Protein AF-0000000070043608 (afdb_homodimer)

Organism: NCBI:txid859350

Sequence (618 aa):
MTLISVKGLSTKYDSTNGPVYAVDDVDFELKDGESIGIAGESACGKSTLGLSIIRMLSGGKANGEILFDGESLLDLPESEFNKRFRWKKISMIFQGAMNSLDPVFTIYDQFIEIIKQHNYVGDSKKIILDAIYAVSLDESILKKYPHELSGGMKQRVVIAMALLLKPKFVIADEPTTALDVLIQAQIVNLLKHLKKDGMSFMLITHDLAVLSEIAEKIGIMYGGQIVEFGSSQEIYKNPKHPYTKGLLESIPTLSGNTPKYIKGIPPSLLDAPTQCRFLDRCPVAVEKCKQLPPKFKTETGYVRCWLYEMTLISVKGLSTKYDSTNGPVYAVDDVDFELKDGESIGIAGESACGKSTLGLSIIRMLSGGKANGEILFDGESLLDLPESEFNKRFRWKKISMIFQGAMNSLDPVFTIYDQFIEIIKQHNYVGDSKKIILDAIYAVSLDESILKKYPHELSGGMKQRVVIAMALLLKPKFVIADEPTTALDVLIQAQIVNLLKHLKKDGMSFMLITHDLAVLSEIAEKIGIMYGGQIVEFGSSQEIYKNPKHPYTKGLLESIPTLSGNTPKYIKGIPPSLLDAPTQCRFLDRCPVAVEKCKQLPPKFKTETGYVRCWLYE

Secondary structure (DSSP, 8-state):
-EEEEEEEEEEEE--TT--EEEEEEEEEEEETT-EEEEE-STTSSHHHHHHHHHT--SSEEEEEEEEETTEESTTS-HHHHHHHTBTTTEEEEPTTGGGGS-TTS-HHHHH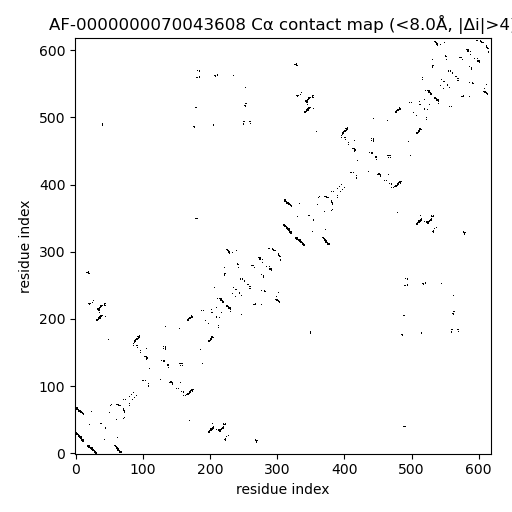HHHHHHTT--S-HHHHHHHHHHHTT--GGGGGS-GGGS-HHHHHHHHHHHHHTT--SEEEEESTTTT--HHHHHHHHHHHHHHHHTT-EEEEE-S-HHHHHHH-SEEEEEETTEEEEEEEHHHHHHS--SHHHHHHHHTS--TT-PPPP---S-PPP-BS--SS-TTGGG-TT--GGGGS----EE-SSSEE--GGG-/-EEEEEEEEEEEE--TT--EEEEEEEEEEEETT-EEEEE-STTSSHHHHHHHHHT--SSEEEEEEEEETTEESTTS-HHHHHHHTBTTTEEEEPTTGGGGS-TTS-HHHHHHHHHHHTT--S-HHHHHHHHHHHTT--GGGGGS-GGGS-HHHHHHHHHHHHHTT--SEEEEESTTTT--HHHHHHHHHHHHHHHHTT-EEEEE-S-HHHHHHH-SEEEEEETTEEEEEEEHHHHHHS--SHHHHHHHHTS--TT-PPPP---S-PPP-BS--SS-TTGGG-TT--GGGGS----EE-SSSEE--GGG-

InterPro domains:
  IPR003439 ABC transporter-like, ATP-binding domain [PF00005] (24-177)
  IPR003439 ABC transporter-like, ATP-binding domain [PS50893] (4-248)
  IPR003593 AAA+ ATPase domain [SM00382] (32-227)
  IPR013563 Oligopeptide/dipeptide ABC transporter, C-terminal [PF08352] (227-289)
  IPR013563 Oligopeptide/dipeptide ABC transporter, C-terminal [TIGR01727] (225-306)
  IPR017871 ABC transporter-like, conserved site [PS00211] (149-163)
  IPR027417 P-loop containing nucleoside triphosphate hydrolase [G3DSA:3.40.50.300] (1-309)
  IPR027417 P-loop containing nucleoside triphosphate hydrolase [SSF52540] (31-298)

Radius of gyration: 25.67 Å; Cα contacts (8 Å, |Δi|>4): 1271; chains: 2; bounding box: 63×70×57 Å

Solvent-accessible surface area (backbone atoms only — not comparable to full-atom values): 32357 Å² total; per-residue (Å²): 105,66,33,38,39,35,42,51,27,27,29,37,32,78,48,98,90,40,45,28,33,43,26,43,58,31,68,54,74,36,41,67,49,37,27,34,19,38,31,41,60,81,90,19,23,65,67,56,49,54,27,51,74,71,66,64,56,85,79,47,48,73,45,67,40,38,27,49,70,80,38,59,58,81,77,44,55,67,70,56,40,53,73,61,31,55,39,42,34,38,22,59,40,54,66,66,42,59,74,65,58,57,70,91,40,33,46,44,56,55,52,51,50,52,42,60,76,65,63,64,87,71,62,64,70,56,42,50,51,52,21,37,46,75,54,75,44,63,78,72,54,37,76,33,37,55,85,77,46,52,73,62,52,36,44,35,49,48,51,19,62,34,38,43,60,57,30,53,32,37,35,31,31,38,84,49,65,94,49,41,48,49,51,30,16,46,51,52,50,48,53,45,52,46,31,76,73,47,34,16,37,37,39,32,37,54,52,62,31,61,33,45,60,60,22,55,26,33,32,37,32,50,64,13,22,56,38,29,35,25,31,35,65,47,52,74,75,58,49,78,40,68,66,54,43,43,55,62,46,9,53,59,35,80,85,37,56,79,36,39,58,73,63,79,73,81,58,80,40,62,47,81,77,61,31,35,69,55,45,91,52,42,91,78,62,56,79,70,38,67,34,54,47,61,78,32,78,51,97,65,38,29,30,47,40,70,91,64,111,107,65,33,39,38,34,41,51,27,26,29,38,32,79,48,99,89,39,44,29,33,42,25,43,59,31,67,51,72,36,41,67,48,37,25,34,20,39,32,42,59,82,89,20,24,65,66,56,48,54,28,51,75,72,66,63,57,84,78,47,48,72,45,68,41,38,28,48,70,81,39,59,58,80,80,44,54,69,69,54,39,53,73,60,30,54,39,42,35,38,21,60,40,55,65,65,41,58,75,66,59,57,69,89,40,32,48,42,56,54,52,50,49,54,41,59,74,66,64,63,86,71,62,64,69,57,41,50,49,52,20,37,46,74,54,74,44,63,78,71,54,36,75,33,36,55,86,78,46,52,72,61,53,36,44,36,49,46,50,19,61,33,38,42,61,58,30,53,34,38,36,31,32,37,84,49,65,92,49,41,48,50,49,31,16,46,50,53,47,48,53,45,50,46,31,75,73,48,32,16,38,38,39,32,37,53,54,62,33,61,33,46,59,61,21,54,27,33,32,37,31,51,62,13,21,57,36,30,35,24,33,35,65,46,52,74,75,58,48,78,39,68,65,55,44,42,54,62,46,9,52,60,35,78,83,36,55,78,36,39,57,71,64,78,75,82,58,79,39,62,47,82,78,60,29,35,68,56,47,90,52,41,93,78,62,54,81,70,38,66,34,55,48,62,76,31,77,51,98,66,37,32,30,47,40,69,90,63,112

Nearest PDB structures (foldseek):
  4u00-assembly1_A  TM=9.086E-01  e=5.756E-22  Thermus thermophilus HB8
  2olj-assembly1_A  TM=8.921E-01  e=1.630E-21  Geobacillus stearothermophilus
  8bms-assembly1_B  TM=8.538E-01  e=6.042E-20  Lactobacillus delbrueckii subsp. bulgaricus ATCC 11842 = JCM 1002
  7nnu-assembly1_B  TM=8.937E-01  e=8.409E-19  Lactobacillus delbrueckii subsp. bulgaricus ATCC 11842 = JCM 1002
  7nnt-assembly1_B  TM=8.779E-01  e=2.295E-17  Lactobacillus delbrueckii subsp. bulgaricus ATCC 11842 = JCM 1002

Structure (mmCIF, N/CA/C/O backbone):
data_AF-0000000070043608-model_v1
#
loop_
_entity.id
_entity.type
_entity.pdbx_description
1 polymer 'Putative oligopeptide ABC transporter, ATP-binding protein OppD'
#
loop_
_atom_site.group_PDB
_atom_site.id
_atom_site.type_symbol
_atom_site.label_atom_id
_atom_site.label_alt_id
_atom_site.label_comp_id
_atom_site.label_asym_id
_atom_site.label_entity_id
_atom_site.label_seq_id
_atom_site.pdbx_PDB_ins_code
_atom_site.Cartn_x
_atom_site.Cartn_y
_atom_site.Cartn_z
_atom_site.occupancy
_atom_site.B_iso_or_equiv
_atom_site.auth_seq_id
_atom_site.auth_comp_id
_atom_site.auth_asym_id
_atom_site.auth_atom_id
_atom_site.pdbx_PDB_model_num
ATOM 1 N N . MET A 1 1 ? 6.426 -22.594 -25.891 1 88.31 1 MET A N 1
ATOM 2 C CA . MET A 1 1 ? 6.133 -23.797 -25.141 1 88.31 1 MET A CA 1
ATOM 3 C C . MET A 1 1 ? 5.543 -23.469 -23.781 1 88.31 1 MET A C 1
ATOM 5 O O . MET A 1 1 ? 5.855 -22.422 -23.203 1 88.31 1 MET A O 1
ATOM 9 N N . THR A 1 2 ? 4.656 -24.281 -23.344 1 93.62 2 THR A N 1
ATOM 10 C CA . THR A 1 2 ? 4 -24.062 -22.062 1 93.62 2 THR A CA 1
ATOM 11 C C . THR A 1 2 ? 4.977 -24.281 -20.906 1 93.62 2 THR A C 1
ATOM 13 O O . THR A 1 2 ? 5.645 -25.312 -20.828 1 93.62 2 THR A O 1
ATOM 16 N N . LEU A 1 3 ? 5.152 -23.312 -20.141 1 96.56 3 LEU A N 1
ATOM 17 C CA . LEU A 1 3 ? 6.039 -23.406 -18.984 1 96.56 3 LEU A CA 1
ATOM 18 C C . LEU A 1 3 ? 5.324 -24.047 -17.797 1 96.56 3 LEU A C 1
ATOM 20 O O . LEU A 1 3 ? 5.785 -25.062 -17.266 1 96.56 3 LEU A O 1
ATOM 24 N N . ILE A 1 4 ? 4.188 -23.516 -17.453 1 97.12 4 ILE A N 1
ATOM 25 C CA . ILE A 1 4 ? 3.424 -24.047 -16.328 1 97.12 4 ILE A CA 1
ATOM 26 C C . ILE A 1 4 ? 1.954 -24.188 -16.719 1 97.12 4 ILE A C 1
ATOM 28 O O . ILE A 1 4 ? 1.409 -23.328 -17.422 1 97.12 4 ILE A O 1
ATOM 32 N N . SER A 1 5 ? 1.367 -25.266 -16.344 1 97.62 5 SER A N 1
ATOM 33 C CA . SER A 1 5 ? -0.054 -25.547 -16.531 1 97.62 5 SER A CA 1
ATOM 34 C C . SER A 1 5 ? -0.709 -25.984 -15.227 1 97.62 5 SER A C 1
ATOM 36 O O . SER A 1 5 ? -0.286 -26.969 -14.609 1 97.62 5 SER A O 1
ATOM 38 N N . VAL A 1 6 ? -1.642 -25.234 -14.797 1 98.06 6 VAL A N 1
ATOM 39 C CA . VAL A 1 6 ? -2.406 -25.516 -13.586 1 98.06 6 VAL A CA 1
ATOM 40 C C . VAL A 1 6 ? -3.832 -25.922 -13.969 1 98.06 6 VAL A C 1
ATOM 42 O O . VAL A 1 6 ? -4.523 -25.188 -14.672 1 98.06 6 VAL A O 1
ATOM 45 N N . LYS A 1 7 ? -4.246 -27.062 -13.5 1 97.62 7 LYS A N 1
ATOM 46 C CA . LYS A 1 7 ? -5.559 -27.594 -13.859 1 97.62 7 LYS A CA 1
ATOM 47 C C . LYS A 1 7 ? -6.305 -28.094 -12.625 1 97.62 7 LYS A C 1
ATOM 49 O O . LYS A 1 7 ? -5.855 -29.031 -11.969 1 97.62 7 LYS A O 1
ATOM 54 N N . GLY A 1 8 ? -7.414 -27.453 -12.438 1 97.62 8 GLY A N 1
ATOM 55 C CA . GLY A 1 8 ? -8.281 -27.906 -11.359 1 97.62 8 GLY A CA 1
ATOM 56 C C . GLY A 1 8 ? -7.609 -27.859 -10 1 97.62 8 GLY A C 1
ATOM 57 O O . GLY A 1 8 ? -7.824 -28.734 -9.164 1 97.62 8 GLY A O 1
ATOM 58 N N . LEU A 1 9 ? -6.762 -26.922 -9.812 1 97.88 9 LEU A N 1
ATOM 59 C CA . LEU A 1 9 ? -6.027 -26.844 -8.555 1 97.88 9 LEU A CA 1
ATOM 60 C C . LEU A 1 9 ? -6.945 -26.406 -7.418 1 97.88 9 LEU A C 1
ATOM 62 O O . LEU A 1 9 ? -7.68 -25.422 -7.551 1 97.88 9 LEU A O 1
ATOM 66 N N . SER A 1 10 ? -6.961 -27.141 -6.344 1 97.62 10 SER A N 1
ATOM 67 C CA . SER A 1 10 ? -7.703 -26.828 -5.125 1 97.62 10 SER A CA 1
ATOM 68 C C . SER A 1 10 ? -6.836 -27.031 -3.885 1 97.62 10 SER A C 1
ATOM 70 O O . SER A 1 10 ? -6.047 -27.969 -3.816 1 97.62 10 SER A O 1
ATOM 72 N N . THR A 1 11 ? -6.852 -26.125 -3.059 1 97.31 11 THR A N 1
ATOM 73 C CA . THR A 1 11 ? -6.137 -26.203 -1.791 1 97.31 11 THR A CA 1
ATOM 74 C C . THR A 1 11 ? -7.102 -26.078 -0.615 1 97.31 11 THR A C 1
ATOM 76 O O . THR A 1 11 ? -7.809 -25.078 -0.496 1 97.31 11 THR A O 1
ATOM 79 N N . LYS A 1 12 ? -7.055 -27.047 0.251 1 95.75 12 LYS A N 1
ATOM 80 C CA . LYS A 1 12 ? -7.965 -27.094 1.392 1 95.75 12 LYS A CA 1
ATOM 81 C C . LYS A 1 12 ? -7.195 -27.109 2.709 1 95.75 12 LYS A C 1
ATOM 83 O O . LYS A 1 12 ? -6.141 -27.734 2.816 1 95.75 12 LYS A O 1
ATOM 88 N N . TYR A 1 13 ? -7.648 -26.328 3.646 1 94.62 13 TYR A N 1
ATOM 89 C CA . TYR A 1 13 ? -7.176 -26.375 5.023 1 94.62 13 TYR A CA 1
ATOM 90 C C . TYR A 1 13 ? -8.242 -26.938 5.953 1 94.62 13 TYR A C 1
ATOM 92 O O . TYR A 1 13 ? -9.43 -26.656 5.797 1 94.62 13 TYR A O 1
ATOM 100 N N . ASP A 1 14 ? -7.824 -27.688 6.859 1 92.56 14 ASP A N 1
ATOM 101 C CA . ASP A 1 14 ? -8.773 -28.188 7.852 1 92.56 14 ASP A CA 1
ATOM 102 C C . ASP A 1 14 ? -8.938 -27.203 9 1 92.56 14 ASP A C 1
ATOM 104 O O . ASP A 1 14 ? -7.969 -26.578 9.438 1 92.56 14 ASP A O 1
ATOM 108 N N . SER A 1 15 ? -10.125 -26.984 9.312 1 89.25 15 SER A N 1
ATOM 109 C CA . SER A 1 15 ? -10.43 -26.125 10.461 1 89.25 15 SER A CA 1
ATOM 110 C C . SER A 1 15 ? -11.477 -26.766 11.359 1 89.25 15 SER A C 1
ATOM 112 O O . SER A 1 15 ? -12.086 -27.781 11 1 89.25 15 SER A O 1
ATOM 114 N N . THR A 1 16 ? -11.641 -26.219 12.602 1 90.12 16 THR A N 1
ATOM 115 C CA . THR A 1 16 ? -12.617 -26.719 13.555 1 90.12 16 THR A CA 1
ATOM 116 C C . THR A 1 16 ? -14.031 -26.594 13.008 1 90.12 16 THR A C 1
ATOM 118 O O . THR A 1 16 ? -14.914 -27.375 13.352 1 90.12 16 THR A O 1
ATOM 121 N N . ASN A 1 17 ? -14.219 -25.656 12.109 1 90.88 17 ASN A N 1
ATOM 122 C CA . ASN A 1 17 ? -15.555 -25.391 11.586 1 90.88 17 ASN A CA 1
ATOM 123 C C . ASN A 1 17 ? -15.773 -26.078 10.242 1 90.88 17 ASN A C 1
ATOM 125 O O . ASN A 1 17 ? -16.812 -25.891 9.609 1 90.88 17 ASN A O 1
ATOM 129 N N . GLY A 1 18 ? -14.719 -26.797 9.789 1 89.25 18 GLY A N 1
ATOM 130 C CA . GLY A 1 18 ? -14.805 -27.453 8.492 1 89.25 18 GLY A CA 1
ATOM 131 C C . GLY A 1 18 ? -13.664 -27.094 7.562 1 89.25 18 GLY A C 1
ATOM 132 O O . GLY A 1 18 ? -12.805 -26.281 7.914 1 89.25 18 GLY A O 1
ATOM 133 N N . PRO A 1 19 ? -13.75 -27.781 6.453 1 92.12 19 PRO A N 1
ATOM 134 C CA . PRO A 1 19 ? -12.672 -27.5 5.5 1 92.12 19 PRO A CA 1
ATOM 135 C C . PRO A 1 19 ? -12.797 -26.109 4.867 1 92.12 19 PRO A C 1
ATOM 137 O O . PRO A 1 19 ? -13.906 -25.656 4.555 1 92.12 19 PRO A O 1
ATOM 140 N N . VAL A 1 20 ? -11.727 -25.469 4.77 1 93.69 20 VAL A N 1
ATOM 141 C CA . VAL A 1 20 ? -11.641 -24.172 4.117 1 93.69 20 VAL A CA 1
ATOM 142 C C . VAL A 1 20 ? -11.008 -24.312 2.738 1 93.69 20 VAL A C 1
ATOM 144 O O . VAL A 1 20 ? -9.867 -24.781 2.621 1 93.69 20 VAL A O 1
ATOM 147 N N . TYR A 1 21 ? -11.703 -23.953 1.681 1 94.88 21 TYR A N 1
ATOM 148 C CA . TYR A 1 21 ? -11.211 -24 0.311 1 94.88 21 TYR A CA 1
ATOM 149 C C . TYR A 1 21 ? -10.578 -22.672 -0.095 1 94.88 21 TYR A C 1
ATOM 151 O O . TYR A 1 21 ? -11.211 -21.859 -0.75 1 94.88 21 TYR A O 1
ATOM 159 N N . ALA A 1 22 ? -9.336 -22.578 0.214 1 95.75 22 ALA A N 1
ATOM 160 C CA . ALA A 1 22 ? -8.609 -21.328 -0.049 1 95.75 22 ALA A CA 1
ATOM 161 C C . ALA A 1 22 ? -8.352 -21.156 -1.542 1 95.75 22 ALA A C 1
ATOM 163 O O . ALA A 1 22 ? -8.266 -20.031 -2.035 1 95.75 22 ALA A O 1
ATOM 164 N N . VAL A 1 23 ? -8.156 -22.203 -2.221 1 97.88 23 VAL A N 1
ATOM 165 C CA . VAL A 1 23 ? -8.094 -22.281 -3.676 1 97.88 23 VAL A CA 1
ATOM 166 C C . VAL A 1 23 ? -9.062 -23.359 -4.172 1 97.88 23 VAL A C 1
ATOM 168 O O . VAL A 1 23 ? -9.102 -24.469 -3.629 1 97.88 23 VAL A O 1
ATOM 171 N N . ASP A 1 24 ? -9.82 -23 -5.176 1 97.69 24 ASP A N 1
ATOM 172 C CA . ASP A 1 24 ? -10.867 -23.906 -5.613 1 97.69 24 ASP A CA 1
ATOM 173 C C . ASP A 1 24 ? -11 -23.906 -7.137 1 97.69 24 ASP A C 1
ATOM 175 O O . ASP A 1 24 ? -11.578 -22.984 -7.715 1 97.69 24 ASP A O 1
ATOM 179 N N . ASP A 1 25 ? -10.484 -24.953 -7.707 1 97.31 25 ASP A N 1
ATOM 180 C CA . ASP A 1 25 ? -10.672 -25.219 -9.133 1 97.31 25 ASP A CA 1
ATOM 181 C C . ASP A 1 25 ? -10.055 -24.109 -9.984 1 97.31 25 ASP A C 1
ATOM 183 O O . ASP A 1 25 ? -10.742 -23.484 -10.789 1 97.31 25 ASP A O 1
ATOM 187 N N . VAL A 1 26 ? -8.844 -23.891 -9.805 1 97.81 26 VAL A N 1
ATOM 188 C CA . VAL A 1 26 ? -8.133 -22.844 -10.523 1 97.81 26 VAL A CA 1
ATOM 189 C C . VAL A 1 26 ? -7.426 -23.438 -11.742 1 97.81 26 VAL A C 1
ATOM 191 O O . VAL A 1 26 ? -6.781 -24.484 -11.641 1 97.81 26 VAL A O 1
ATOM 194 N N . ASP A 1 27 ? -7.605 -22.828 -12.891 1 97.62 27 ASP A N 1
ATOM 195 C CA . ASP A 1 27 ? -6.969 -23.219 -14.148 1 97.62 27 ASP A CA 1
ATOM 196 C C . ASP A 1 27 ? -6.25 -22.031 -14.789 1 97.62 27 ASP A C 1
ATOM 198 O O . ASP A 1 27 ? -6.805 -20.938 -14.867 1 97.62 27 ASP A O 1
ATOM 202 N N . PHE A 1 28 ? -5.008 -22.234 -15.172 1 97 28 PHE A N 1
ATOM 203 C CA . PHE A 1 28 ? -4.344 -21.281 -16.047 1 97 28 PHE A CA 1
ATOM 204 C C . PHE A 1 28 ? -3.104 -21.906 -16.688 1 97 28 PHE A C 1
ATOM 206 O O . PHE A 1 28 ? -2.643 -22.969 -16.25 1 97 28 PHE A O 1
ATOM 213 N N . GLU A 1 29 ? -2.686 -21.375 -17.719 1 96 29 GLU A N 1
ATOM 214 C CA . GLU A 1 29 ? -1.461 -21.781 -18.391 1 96 29 GLU A CA 1
ATOM 215 C C . GLU A 1 29 ? -0.592 -20.578 -18.734 1 96 29 GLU A C 1
ATOM 217 O O . GLU A 1 29 ? -1.107 -19.516 -19.094 1 96 29 GLU A O 1
ATOM 222 N N . LEU A 1 30 ? 0.639 -20.812 -18.594 1 96.12 30 LEU A N 1
ATOM 223 C CA . LEU A 1 30 ? 1.611 -19.781 -18.906 1 96.12 30 LEU A CA 1
ATOM 224 C C . LEU A 1 30 ? 2.707 -20.312 -19.828 1 96.12 30 LEU A C 1
ATOM 226 O O . LEU A 1 30 ? 3.244 -21.391 -19.594 1 96.12 30 LEU A O 1
ATOM 230 N N . LYS A 1 31 ? 3.023 -19.594 -20.844 1 95.75 31 LYS A N 1
ATOM 231 C CA . LYS A 1 31 ? 4.133 -19.938 -21.734 1 95.75 31 LYS A CA 1
ATOM 232 C C . LYS A 1 31 ? 5.461 -19.438 -21.172 1 95.75 31 LYS A C 1
ATOM 234 O O . LYS A 1 31 ? 5.48 -18.594 -20.266 1 95.75 31 LYS A O 1
ATOM 239 N N . ASP A 1 32 ? 6.496 -20.062 -21.688 1 95 32 ASP A N 1
ATOM 240 C CA . ASP A 1 32 ? 7.832 -19.594 -21.312 1 95 32 ASP A CA 1
ATOM 241 C C . ASP A 1 32 ? 8.023 -18.125 -21.688 1 95 32 ASP A C 1
ATOM 243 O O . ASP A 1 32 ? 7.688 -17.703 -22.797 1 95 32 ASP A O 1
ATOM 247 N N . GLY A 1 33 ? 8.438 -17.344 -20.703 1 93.56 33 GLY A N 1
ATOM 248 C CA . GLY A 1 33 ? 8.664 -15.93 -20.938 1 93.56 33 GLY A CA 1
ATOM 249 C C . GLY A 1 33 ? 7.426 -15.086 -20.703 1 93.56 33 GLY A C 1
ATOM 250 O O . GLY A 1 33 ? 7.473 -13.859 -20.828 1 93.56 33 GLY A O 1
ATOM 251 N N . GLU A 1 34 ? 6.355 -15.711 -20.344 1 95.5 34 GLU A N 1
ATOM 252 C CA . GLU A 1 34 ? 5.102 -15.008 -20.078 1 95.5 34 GLU A CA 1
ATOM 253 C C . GLU A 1 34 ? 4.898 -14.781 -18.594 1 95.5 34 GLU A C 1
ATOM 255 O O . GLU A 1 34 ? 5.441 -15.516 -17.766 1 95.5 34 GLU A O 1
ATOM 260 N N . SER A 1 35 ? 4.207 -13.719 -18.297 1 96.75 35 SER A N 1
ATOM 261 C CA . SER A 1 35 ? 3.906 -13.422 -16.906 1 96.75 35 SER A CA 1
ATOM 262 C C . SER A 1 35 ? 2.402 -13.359 -16.672 1 96.75 35 SER A C 1
ATOM 264 O O . SER A 1 35 ? 1.646 -12.914 -17.531 1 96.75 35 SER A O 1
ATOM 266 N N . ILE A 1 36 ? 2.066 -13.812 -15.477 1 98.19 36 ILE A N 1
ATOM 267 C CA . ILE A 1 36 ? 0.664 -13.766 -15.078 1 98.19 36 ILE A CA 1
ATOM 268 C C . ILE A 1 36 ? 0.515 -12.922 -13.812 1 98.19 36 ILE A C 1
ATOM 270 O O . ILE A 1 36 ? 1.372 -12.969 -12.93 1 98.19 36 ILE A O 1
ATOM 274 N N . GLY A 1 37 ? -0.466 -12.094 -13.812 1 98.19 37 GLY A N 1
ATOM 275 C CA . GLY A 1 37 ? -0.883 -11.391 -12.609 1 98.19 37 GLY A CA 1
ATOM 276 C C . GLY A 1 37 ? -2.109 -12 -11.961 1 98.19 37 GLY A C 1
ATOM 277 O O . GLY A 1 37 ? -3.064 -12.367 -12.648 1 98.19 37 GLY A O 1
ATOM 278 N N . ILE A 1 38 ? -2.025 -12.18 -10.727 1 98.38 38 ILE A N 1
ATOM 279 C CA . ILE A 1 38 ? -3.17 -12.617 -9.938 1 98.38 38 ILE A CA 1
ATOM 280 C C . ILE A 1 38 ? -3.639 -11.484 -9.023 1 98.38 38 ILE A C 1
ATOM 282 O O . ILE A 1 38 ? -2.895 -11.039 -8.148 1 98.38 38 ILE A O 1
ATOM 286 N N . ALA A 1 39 ? -4.836 -11.039 -9.242 1 96.69 39 ALA A N 1
ATOM 287 C CA . ALA A 1 39 ? -5.379 -9.914 -8.484 1 96.69 39 ALA A CA 1
ATOM 288 C C . ALA A 1 39 ? -6.641 -10.328 -7.73 1 96.69 39 ALA A C 1
ATOM 290 O O . ALA A 1 39 ? -7.312 -11.289 -8.109 1 96.69 39 ALA A O 1
ATOM 291 N N . GLY A 1 40 ? -6.965 -9.562 -6.723 1 94.12 40 GLY A N 1
ATOM 292 C CA . GLY A 1 40 ? -8.133 -9.773 -5.887 1 94.12 40 GLY A CA 1
ATOM 293 C C . GLY A 1 40 ? -8.023 -9.125 -4.52 1 94.12 40 GLY A C 1
ATOM 294 O O . GLY A 1 40 ? -6.965 -8.609 -4.16 1 94.12 40 GLY A O 1
ATOM 295 N N . GLU A 1 41 ? -9.125 -9.172 -3.816 1 90.38 41 GLU A N 1
ATOM 296 C CA . GLU A 1 41 ? -9.148 -8.578 -2.48 1 90.38 41 GLU A CA 1
ATOM 297 C C . GLU A 1 41 ? -8.328 -9.406 -1.497 1 90.38 41 GLU A C 1
ATOM 299 O O . GLU A 1 41 ? -7.898 -10.516 -1.82 1 90.38 41 GLU A O 1
ATOM 304 N N . SER A 1 42 ? -8.047 -8.852 -0.4 1 87.62 42 SER A N 1
ATOM 305 C CA . SER A 1 42 ? -7.285 -9.562 0.623 1 87.62 42 SER A CA 1
ATOM 306 C C . SER A 1 42 ? -8.016 -10.82 1.076 1 87.62 42 SER A C 1
ATOM 308 O O . SER A 1 42 ? -9.242 -10.836 1.177 1 87.62 42 SER A O 1
ATOM 310 N N . ALA A 1 43 ? -7.281 -11.852 1.303 1 87.12 43 ALA A N 1
ATOM 311 C CA . ALA A 1 43 ? -7.754 -13.109 1.864 1 87.12 43 ALA A CA 1
ATOM 312 C C . ALA A 1 43 ? -8.641 -13.859 0.871 1 87.12 43 ALA A C 1
ATOM 314 O O . ALA A 1 43 ? -9.547 -14.594 1.269 1 87.12 43 ALA A O 1
ATOM 315 N N . CYS A 1 44 ? -8.398 -13.578 -0.41 1 92.06 44 CYS A N 1
ATOM 316 C CA . CYS A 1 44 ? -9.219 -14.289 -1.387 1 92.06 44 CYS A CA 1
ATOM 317 C C . CYS A 1 44 ? -8.508 -15.539 -1.889 1 92.06 44 CYS A C 1
ATOM 319 O O . CYS A 1 44 ? -9.039 -16.266 -2.73 1 92.06 44 CYS A O 1
ATOM 321 N N . GLY A 1 45 ? -7.254 -15.773 -1.475 1 94.94 45 GLY A N 1
ATOM 322 C CA . GLY A 1 45 ? -6.594 -17.031 -1.777 1 94.94 45 GLY A CA 1
ATOM 323 C C . GLY A 1 45 ? -5.352 -16.859 -2.633 1 94.94 45 GLY A C 1
ATOM 324 O O . GLY A 1 45 ? -4.691 -17.844 -2.982 1 94.94 45 GLY A O 1
ATOM 325 N N . LYS A 1 46 ? -4.953 -15.688 -2.945 1 96.5 46 LYS A N 1
ATOM 326 C CA . LYS A 1 46 ? -3.865 -15.414 -3.879 1 96.5 46 LYS A CA 1
ATOM 327 C C . LYS A 1 46 ? -2.553 -16.016 -3.379 1 96.5 46 LYS A C 1
ATOM 329 O O . LYS A 1 46 ? -1.86 -16.719 -4.121 1 96.5 46 LYS A O 1
ATOM 334 N N . SER A 1 47 ? -2.244 -15.719 -2.107 1 95.75 47 SER A N 1
ATOM 335 C CA . SER A 1 47 ? -0.996 -16.219 -1.54 1 95.75 47 SER A CA 1
ATOM 336 C C . SER A 1 47 ? -0.997 -17.734 -1.456 1 95.75 47 SER A C 1
ATOM 338 O O . SER A 1 47 ? 0.019 -18.375 -1.73 1 95.75 47 SER A O 1
ATOM 340 N N . THR A 1 48 ? -2.145 -18.281 -1.094 1 96.94 48 THR A N 1
ATOM 341 C CA . THR A 1 48 ? -2.266 -19.734 -1.021 1 96.94 48 THR A CA 1
ATOM 342 C C . THR A 1 48 ? -2.008 -20.375 -2.385 1 96.94 48 THR A C 1
ATOM 344 O O . THR A 1 48 ? -1.394 -21.438 -2.473 1 96.94 48 THR A O 1
ATOM 347 N N . LEU A 1 49 ? -2.484 -19.719 -3.43 1 97.81 49 LEU A N 1
ATOM 348 C CA . LEU A 1 49 ? -2.236 -20.203 -4.781 1 97.81 49 LEU A CA 1
ATOM 349 C C . LEU A 1 49 ? -0.739 -20.297 -5.059 1 97.81 49 LEU A C 1
ATOM 351 O O . LEU A 1 49 ? -0.25 -21.328 -5.516 1 97.81 49 LEU A O 1
ATOM 355 N N . GLY A 1 50 ? -0.002 -19.234 -4.754 1 97.44 50 GLY A N 1
ATOM 356 C CA . GLY A 1 50 ? 1.441 -19.25 -4.926 1 97.44 50 GLY A CA 1
ATOM 357 C C . GLY A 1 50 ? 2.127 -20.328 -4.105 1 97.44 50 GLY A C 1
ATOM 358 O O . GLY A 1 50 ? 2.979 -21.062 -4.613 1 97.44 50 GLY A O 1
ATOM 359 N N . LEU A 1 51 ? 1.694 -20.453 -2.857 1 97.06 51 LEU A N 1
ATOM 360 C CA . LEU A 1 51 ? 2.271 -21.438 -1.945 1 97.06 51 LEU A CA 1
ATOM 361 C C . LEU A 1 51 ? 1.975 -22.859 -2.416 1 97.06 51 LEU A C 1
ATOM 363 O O . LEU A 1 51 ? 2.787 -23.766 -2.219 1 97.06 51 LEU A O 1
ATOM 367 N N . SER A 1 52 ? 0.817 -23.031 -2.996 1 97.38 52 SER A N 1
ATOM 368 C CA . SER A 1 52 ? 0.462 -24.344 -3.535 1 97.38 52 SER A CA 1
ATOM 369 C C . SER A 1 52 ? 1.41 -24.75 -4.656 1 97.38 52 SER A C 1
ATOM 371 O O . SER A 1 52 ? 1.848 -25.906 -4.719 1 97.38 52 SER A O 1
ATOM 373 N N . ILE A 1 53 ? 1.74 -23.812 -5.469 1 96.81 53 ILE A N 1
ATOM 374 C CA . ILE A 1 53 ? 2.566 -24.094 -6.641 1 96.81 53 ILE A CA 1
ATOM 375 C C . ILE A 1 53 ? 3.984 -24.453 -6.195 1 96.81 53 ILE A C 1
ATOM 377 O O . ILE A 1 53 ? 4.574 -25.422 -6.695 1 96.81 53 ILE A O 1
ATOM 381 N N . ILE A 1 54 ? 4.488 -23.719 -5.234 1 95.94 54 ILE A N 1
ATOM 382 C CA . ILE A 1 54 ? 5.859 -23.953 -4.797 1 95.94 54 ILE A CA 1
ATOM 383 C C . ILE A 1 54 ? 5.867 -25 -3.678 1 95.94 54 ILE A C 1
ATOM 385 O O . ILE A 1 54 ? 6.926 -25.328 -3.135 1 95.94 54 ILE A O 1
ATOM 389 N N . ARG A 1 55 ? 4.703 -25.531 -3.281 1 95.69 55 ARG A N 1
ATOM 390 C CA . ARG A 1 55 ? 4.508 -26.609 -2.318 1 95.69 55 ARG A CA 1
ATOM 391 C C . ARG A 1 55 ? 5.051 -26.219 -0.947 1 95.69 55 ARG A C 1
ATOM 393 O O . ARG A 1 55 ? 5.809 -26.984 -0.338 1 95.69 55 ARG A O 1
ATOM 400 N N . MET A 1 56 ? 4.625 -25.047 -0.462 1 94.69 56 MET A N 1
ATOM 401 C CA . MET A 1 56 ? 5.02 -24.594 0.865 1 94.69 56 MET A CA 1
ATOM 402 C C . MET A 1 56 ? 3.795 -24.266 1.717 1 94.69 56 MET A C 1
ATOM 404 O O . MET A 1 56 ? 3.789 -23.281 2.457 1 94.69 56 MET A O 1
ATOM 408 N N . LEU A 1 57 ? 2.818 -25.062 1.617 1 93.88 57 LEU A N 1
ATOM 409 C CA . LEU A 1 57 ? 1.601 -24.906 2.406 1 93.88 57 LEU A CA 1
ATOM 410 C C . LEU A 1 57 ? 1.821 -25.359 3.844 1 93.88 57 LEU A C 1
ATOM 412 O O . LEU A 1 57 ? 2.459 -26.391 4.078 1 93.88 57 LEU A O 1
ATOM 416 N N . SER A 1 58 ? 1.412 -24.547 4.719 1 91 58 SER A N 1
ATOM 417 C CA . SER A 1 58 ? 1.424 -24.938 6.125 1 91 58 SER A CA 1
ATOM 418 C C . SER A 1 58 ? 0.079 -25.516 6.551 1 91 58 SER A C 1
ATOM 420 O O . SER A 1 58 ? -0.83 -24.781 6.93 1 91 58 SER A O 1
ATOM 422 N N . GLY A 1 59 ? -0.117 -26.828 6.625 1 88.94 59 GLY A N 1
ATOM 423 C CA . GLY A 1 59 ? -1.324 -27.484 7.105 1 88.94 59 GLY A CA 1
ATOM 424 C C . GLY A 1 59 ? -2.369 -27.688 6.02 1 88.94 59 GLY A C 1
ATOM 425 O O . GLY A 1 59 ? -3.406 -28.297 6.258 1 88.94 59 GLY A O 1
ATOM 426 N N . GLY A 1 60 ? -2.156 -27.297 4.902 1 91.88 60 GLY A N 1
ATOM 427 C CA . GLY A 1 60 ? -3.094 -27.453 3.805 1 91.88 60 GLY A CA 1
ATOM 428 C C . GLY A 1 60 ? -2.672 -28.531 2.812 1 91.88 60 GLY A C 1
ATOM 429 O O . GLY A 1 60 ? -1.559 -29.047 2.891 1 91.88 60 GLY A O 1
ATOM 430 N N . LYS A 1 61 ? -3.688 -28.953 1.994 1 94.56 61 LYS A N 1
ATOM 431 C CA . LYS A 1 61 ? -3.432 -29.953 0.954 1 94.56 61 LYS A CA 1
ATOM 432 C C . LYS A 1 61 ? -3.873 -29.438 -0.414 1 94.56 61 LYS A C 1
ATOM 434 O O . LYS A 1 61 ? -4.992 -28.938 -0.565 1 94.56 61 LYS A O 1
ATOM 439 N N . ALA A 1 62 ? -2.951 -29.547 -1.288 1 96.31 62 ALA A N 1
ATOM 440 C CA . ALA A 1 62 ? -3.26 -29.172 -2.664 1 96.31 62 ALA A CA 1
ATOM 441 C C . ALA A 1 62 ? -3.617 -30.391 -3.506 1 96.31 62 ALA A C 1
ATOM 443 O O . ALA A 1 62 ? -2.992 -31.453 -3.375 1 96.31 62 ALA A O 1
ATOM 444 N N . ASN A 1 63 ? -4.629 -30.266 -4.242 1 96.25 63 ASN A N 1
ATOM 445 C CA . ASN A 1 63 ? -5.062 -31.281 -5.195 1 96.25 63 ASN A CA 1
ATOM 446 C C . ASN A 1 63 ? -5.219 -30.688 -6.598 1 96.25 63 ASN A C 1
ATOM 448 O O . ASN A 1 63 ? -5.27 -29.469 -6.77 1 96.25 63 ASN A O 1
ATOM 452 N N . GLY A 1 64 ? -5.324 -31.562 -7.555 1 97.25 64 GLY A N 1
ATOM 453 C CA . GLY A 1 64 ? -5.328 -31.141 -8.945 1 97.25 64 GLY A CA 1
ATOM 454 C C . GLY A 1 64 ? -4.023 -31.438 -9.664 1 97.25 64 GLY A C 1
ATOM 455 O O . GLY A 1 64 ? -3.371 -32.438 -9.383 1 97.25 64 GLY A O 1
ATOM 456 N N . GLU A 1 65 ? -3.787 -30.562 -10.672 1 97.69 65 GLU A N 1
ATOM 457 C CA . GLU A 1 65 ? -2.584 -30.812 -11.461 1 97.69 65 GLU A CA 1
ATOM 458 C C . GLU A 1 65 ? -1.795 -29.516 -11.688 1 97.69 65 GLU A C 1
ATOM 460 O O . GLU A 1 65 ? -2.375 -28.469 -11.984 1 97.69 65 GLU A O 1
ATOM 465 N N . ILE A 1 66 ? -0.545 -29.625 -11.422 1 97.94 66 ILE A N 1
ATOM 466 C CA . ILE A 1 66 ? 0.402 -28.578 -11.773 1 97.94 66 ILE A CA 1
ATOM 467 C C . ILE A 1 66 ? 1.54 -29.172 -12.609 1 97.94 66 ILE A C 1
ATOM 469 O O . ILE A 1 66 ? 2.314 -30 -12.109 1 97.94 66 ILE A O 1
ATOM 473 N N . LEU A 1 67 ? 1.593 -28.797 -13.828 1 97.75 67 LEU A N 1
ATOM 474 C CA . LEU A 1 67 ? 2.676 -29.234 -14.703 1 97.75 67 LEU A CA 1
ATOM 475 C C . LEU A 1 67 ? 3.682 -28.109 -14.922 1 97.75 67 LEU A C 1
ATOM 477 O O . LEU A 1 67 ? 3.295 -26.984 -15.242 1 97.75 67 LEU A O 1
ATOM 481 N N . PHE A 1 68 ? 4.934 -28.422 -14.672 1 97.06 68 PHE A N 1
ATOM 482 C CA . PHE A 1 68 ? 6.039 -27.516 -14.969 1 97.06 68 PHE A CA 1
ATOM 483 C C . PHE A 1 68 ? 6.996 -28.141 -15.977 1 97.06 68 PHE A C 1
ATOM 485 O O . PHE A 1 68 ? 7.59 -29.188 -15.711 1 97.06 68 PHE A O 1
ATOM 492 N N . ASP A 1 69 ? 7.062 -27.516 -17.109 1 94.88 69 ASP A N 1
ATOM 493 C CA . ASP A 1 69 ? 7.824 -28.094 -18.219 1 94.88 69 ASP A CA 1
ATOM 494 C C . ASP A 1 69 ? 7.387 -29.531 -18.484 1 94.88 69 ASP A C 1
ATOM 496 O O . ASP A 1 69 ? 8.227 -30.422 -18.625 1 94.88 69 ASP A O 1
ATOM 500 N N . GLY A 1 70 ? 6.125 -29.734 -18.328 1 93.81 70 GLY A N 1
ATOM 501 C CA . GLY A 1 70 ? 5.547 -31.031 -18.672 1 93.81 70 GLY A CA 1
ATOM 502 C C . GLY A 1 70 ? 5.578 -32 -17.516 1 93.81 70 GLY A C 1
ATOM 503 O O . GLY A 1 70 ? 5.004 -33.094 -17.609 1 93.81 70 GLY A O 1
ATOM 504 N N . GLU A 1 71 ? 6.195 -31.719 -16.469 1 95.5 71 GLU A N 1
ATOM 505 C CA . GLU A 1 71 ? 6.312 -32.625 -15.344 1 95.5 71 GLU A CA 1
ATOM 506 C C . GLU A 1 71 ? 5.371 -32.25 -14.211 1 95.5 71 GLU A C 1
ATOM 508 O O . GLU A 1 71 ? 5.258 -31.062 -13.867 1 95.5 71 GLU A O 1
ATOM 513 N N . SER A 1 72 ? 4.742 -33.25 -13.664 1 96.25 72 SER A N 1
ATOM 514 C CA . SER A 1 72 ? 3.799 -33 -12.578 1 96.25 72 SER A CA 1
ATOM 515 C C . SER A 1 72 ? 4.527 -32.625 -11.289 1 96.25 72 SER A C 1
ATOM 517 O O . SER A 1 72 ? 5.371 -33.406 -10.812 1 96.25 72 SER A O 1
ATOM 519 N N . LEU A 1 73 ? 4.195 -31.531 -10.695 1 96.38 73 LEU A N 1
ATOM 520 C CA . LEU A 1 73 ? 4.852 -31.062 -9.477 1 96.38 73 LEU A CA 1
ATOM 521 C C . LEU A 1 73 ? 4.246 -31.734 -8.242 1 96.38 73 LEU A C 1
ATOM 523 O O . LEU A 1 73 ? 4.965 -32.094 -7.309 1 96.38 73 LEU A O 1
ATOM 527 N N . LEU A 1 74 ? 2.949 -31.891 -8.258 1 95.38 74 LEU A N 1
ATOM 528 C CA . LEU A 1 74 ? 2.258 -32.344 -7.059 1 95.38 74 LEU A CA 1
ATOM 529 C C . LEU A 1 74 ? 2.51 -33.844 -6.832 1 95.38 74 LEU A C 1
ATOM 531 O O . LEU A 1 74 ? 2.4 -34.344 -5.703 1 95.38 74 LEU A O 1
ATOM 535 N N . ASP A 1 75 ? 2.914 -34.594 -7.871 1 93.06 75 ASP A N 1
ATOM 536 C CA . ASP A 1 75 ? 3.107 -36.031 -7.781 1 93.06 75 ASP A CA 1
ATOM 537 C C . ASP A 1 75 ? 4.555 -36.375 -7.422 1 93.06 75 ASP A C 1
ATOM 539 O O . ASP A 1 75 ? 4.875 -37.531 -7.145 1 93.06 75 ASP A O 1
ATOM 543 N N . LEU A 1 76 ? 5.348 -35.406 -7.363 1 94.75 76 LEU A N 1
ATOM 544 C CA . LEU A 1 76 ? 6.754 -35.656 -7.055 1 94.75 76 LEU A CA 1
ATOM 545 C C . LEU A 1 76 ? 6.953 -35.844 -5.559 1 94.75 76 LEU A C 1
ATOM 547 O O . LEU A 1 76 ? 6.312 -35.188 -4.746 1 94.75 76 LEU A O 1
ATOM 551 N N . PRO A 1 77 ? 7.879 -36.781 -5.234 1 95.38 77 PRO A N 1
ATOM 552 C CA . PRO A 1 77 ? 8.297 -36.812 -3.83 1 95.38 77 PRO A CA 1
ATOM 553 C C . PRO A 1 77 ? 8.898 -35.469 -3.367 1 95.38 77 PRO A C 1
ATOM 555 O O . PRO A 1 77 ? 9.539 -34.781 -4.156 1 95.38 77 PRO A O 1
ATOM 558 N N . GLU A 1 78 ? 8.688 -35.156 -2.158 1 93.88 78 GLU A N 1
ATOM 559 C CA . GLU A 1 78 ? 9.148 -33.875 -1.596 1 93.88 78 GLU A CA 1
ATOM 560 C C . GLU A 1 78 ? 10.641 -33.688 -1.823 1 93.88 78 GLU A C 1
ATOM 562 O O . GLU A 1 78 ? 11.086 -32.594 -2.162 1 93.88 78 GLU A O 1
ATOM 567 N N . SER A 1 79 ? 11.383 -34.75 -1.646 1 94.25 79 SER A N 1
ATOM 568 C CA . SER A 1 79 ? 12.828 -34.688 -1.806 1 94.25 79 SER A CA 1
ATOM 569 C C . SER A 1 79 ? 13.211 -34.312 -3.238 1 94.25 79 SER A C 1
ATOM 571 O O . SER A 1 79 ? 14.125 -33.531 -3.461 1 94.25 79 SER A O 1
ATOM 573 N N . GLU A 1 80 ? 12.523 -34.906 -4.168 1 94.81 80 GLU A N 1
ATOM 574 C CA . GLU A 1 80 ? 12.797 -34.625 -5.574 1 94.81 80 GLU A CA 1
ATOM 575 C C . GLU A 1 80 ? 12.406 -33.188 -5.945 1 94.81 80 GLU A C 1
ATOM 577 O O . GLU A 1 80 ? 13.133 -32.5 -6.668 1 94.81 80 GLU A O 1
ATOM 582 N N . PHE A 1 81 ? 11.25 -32.781 -5.438 1 95.31 81 PHE A N 1
ATOM 583 C CA . PHE A 1 81 ? 10.812 -31.422 -5.688 1 95.31 81 PHE A CA 1
ATOM 584 C C . PHE A 1 81 ? 11.828 -30.422 -5.148 1 95.31 81 PHE A C 1
ATOM 586 O O . PHE A 1 81 ? 12.188 -29.469 -5.836 1 95.31 81 PHE A O 1
ATOM 593 N N . ASN A 1 82 ? 12.289 -30.641 -3.977 1 92.62 82 ASN A N 1
ATOM 594 C CA . ASN A 1 82 ? 13.266 -29.766 -3.332 1 92.62 82 ASN A CA 1
ATOM 595 C C . ASN A 1 82 ? 14.586 -29.719 -4.102 1 92.62 82 ASN A C 1
ATOM 597 O O . ASN A 1 82 ? 15.203 -28.672 -4.227 1 92.62 82 ASN A O 1
ATOM 601 N N . LYS A 1 83 ? 14.945 -30.844 -4.594 1 91.62 83 LYS A N 1
ATOM 602 C CA . LYS A 1 83 ? 16.234 -30.969 -5.254 1 91.62 83 LYS A CA 1
ATOM 603 C C . LYS A 1 83 ? 16.203 -30.359 -6.648 1 91.62 83 LYS A C 1
ATOM 605 O O . LYS A 1 83 ? 17.188 -29.734 -7.082 1 91.62 83 LYS A O 1
ATOM 610 N N . ARG A 1 84 ? 15.055 -30.422 -7.293 1 93.88 84 ARG A N 1
ATOM 611 C CA . ARG A 1 84 ? 15.078 -30.125 -8.727 1 93.88 84 ARG A CA 1
ATOM 612 C C . ARG A 1 84 ? 14.344 -28.828 -9.023 1 93.88 84 ARG A C 1
ATOM 614 O O . ARG A 1 84 ? 14.617 -28.172 -10.031 1 93.88 84 ARG A O 1
ATOM 621 N N . PHE A 1 85 ? 13.398 -28.484 -8.211 1 95.25 85 PHE A N 1
ATOM 622 C CA . PHE A 1 85 ? 12.492 -27.422 -8.648 1 95.25 85 PHE A CA 1
ATOM 623 C C . PHE A 1 85 ? 12.57 -26.234 -7.707 1 95.25 85 PHE A C 1
ATOM 625 O O . PHE A 1 85 ? 12.75 -25.094 -8.148 1 95.25 85 PHE A O 1
ATOM 632 N N . ARG A 1 86 ? 12.477 -26.516 -6.465 1 93.56 86 ARG A N 1
ATOM 633 C CA . ARG A 1 86 ? 12.352 -25.422 -5.496 1 93.56 86 ARG A CA 1
ATOM 634 C C . ARG A 1 86 ? 13.617 -24.578 -5.465 1 93.56 86 ARG A C 1
ATOM 636 O O . ARG A 1 86 ? 14.703 -25.062 -5.145 1 93.56 86 ARG A O 1
ATOM 643 N N . TRP A 1 87 ? 13.445 -23.359 -5.848 1 92.75 87 TRP A N 1
ATOM 644 C CA . TRP A 1 87 ? 14.453 -22.312 -5.871 1 92.75 87 TRP A CA 1
ATOM 645 C C . TRP A 1 87 ? 15.367 -22.469 -7.078 1 92.75 87 TRP A C 1
ATOM 647 O O . TRP A 1 87 ? 16.047 -21.516 -7.477 1 92.75 87 TRP A O 1
ATOM 657 N N . LYS A 1 88 ? 15.406 -23.594 -7.711 1 93.81 88 LYS A N 1
ATOM 658 C CA . LYS A 1 88 ? 16.266 -23.844 -8.867 1 93.81 88 LYS A CA 1
ATOM 659 C C . LYS A 1 88 ? 15.508 -23.578 -10.172 1 93.81 88 LYS A C 1
ATOM 661 O O . LYS A 1 88 ? 16.078 -23.031 -11.117 1 93.81 88 LYS A O 1
ATOM 666 N N . LYS A 1 89 ? 14.266 -24 -10.188 1 96.12 89 LYS A N 1
ATOM 667 C CA . LYS A 1 89 ? 13.438 -23.75 -11.359 1 96.12 89 LYS A CA 1
ATOM 668 C C . LYS A 1 89 ? 12.305 -22.781 -11.031 1 96.12 89 LYS A C 1
ATOM 670 O O . LYS A 1 89 ? 11.891 -22 -11.891 1 96.12 89 LYS A O 1
ATOM 675 N N . ILE A 1 90 ? 11.797 -22.938 -9.812 1 97.38 90 ILE A N 1
ATOM 676 C CA . ILE A 1 90 ? 10.719 -22.078 -9.328 1 97.38 90 ILE A CA 1
ATOM 677 C C . ILE A 1 90 ? 11.133 -21.438 -8 1 97.38 90 ILE A C 1
ATOM 679 O O . ILE A 1 90 ? 11.539 -22.141 -7.066 1 97.38 90 ILE A O 1
ATOM 683 N N . SER A 1 91 ? 11.125 -20.141 -7.918 1 97 91 SER A N 1
ATOM 684 C CA . SER A 1 91 ? 11.398 -19.453 -6.668 1 97 91 SER A CA 1
ATOM 685 C C . SER A 1 91 ? 10.242 -18.531 -6.281 1 97 91 SER A C 1
ATOM 687 O O . SER A 1 91 ? 9.273 -18.391 -7.031 1 97 91 SER A O 1
ATOM 689 N N . MET A 1 92 ? 10.336 -18 -5.098 1 96.31 92 MET A N 1
ATOM 690 C CA . MET A 1 92 ? 9.234 -17.172 -4.605 1 96.31 92 MET A CA 1
ATOM 691 C C . MET A 1 92 ? 9.758 -16.016 -3.762 1 96.31 92 MET A C 1
ATOM 693 O O . MET A 1 92 ? 10.703 -16.188 -2.986 1 96.31 92 MET A O 1
ATOM 697 N N . ILE A 1 93 ? 9.258 -14.914 -4.047 1 96.62 93 ILE A N 1
ATOM 698 C CA . ILE A 1 93 ? 9.383 -13.758 -3.172 1 96.62 93 ILE A CA 1
ATOM 699 C C . ILE A 1 93 ? 8.141 -13.641 -2.289 1 96.62 93 ILE A C 1
ATOM 701 O O . ILE A 1 93 ? 7.051 -13.344 -2.777 1 96.62 93 ILE A O 1
ATOM 705 N N . PHE A 1 94 ? 8.359 -13.781 -1.005 1 95.38 94 PHE A N 1
ATOM 706 C CA . PHE A 1 94 ? 7.234 -13.828 -0.074 1 95.38 94 PHE A CA 1
ATOM 707 C C . PHE A 1 94 ? 6.754 -12.43 0.27 1 95.38 94 PHE A C 1
ATOM 709 O O . PHE A 1 94 ? 7.504 -11.453 0.137 1 95.38 94 PHE A O 1
ATOM 716 N N . GLN A 1 95 ? 5.512 -12.422 0.653 1 90.19 95 GLN A N 1
ATOM 717 C CA . GLN A 1 95 ? 4.973 -11.172 1.162 1 90.19 95 GLN A CA 1
ATOM 718 C C . GLN A 1 95 ? 5.762 -10.688 2.377 1 90.19 95 GLN A C 1
ATOM 720 O O . GLN A 1 95 ? 6.07 -11.469 3.275 1 90.19 95 GLN A O 1
ATOM 725 N N . GLY A 1 96 ? 6.074 -9.352 2.33 1 87.56 96 GLY A N 1
ATOM 726 C CA . GLY A 1 96 ? 6.848 -8.797 3.434 1 87.56 96 GLY A CA 1
ATOM 727 C C . GLY A 1 96 ? 8.273 -9.312 3.475 1 87.56 96 GLY A C 1
ATOM 728 O O . GLY A 1 96 ? 8.906 -9.328 4.535 1 87.56 96 GLY A O 1
ATOM 729 N N . ALA A 1 97 ? 8.781 -9.688 2.426 1 88.62 97 ALA A N 1
ATOM 730 C CA . ALA A 1 97 ? 10.062 -10.375 2.346 1 88.62 97 ALA A CA 1
ATOM 731 C C . ALA A 1 97 ? 11.195 -9.5 2.879 1 88.62 97 ALA A C 1
ATOM 733 O O . ALA A 1 97 ? 12.172 -10.008 3.434 1 88.62 97 ALA A O 1
ATOM 734 N N . MET A 1 98 ? 11.07 -8.281 2.752 1 88.75 98 MET A N 1
ATOM 735 C CA . MET A 1 98 ? 12.125 -7.395 3.232 1 88.75 98 MET A CA 1
ATOM 736 C C . MET A 1 98 ? 12.336 -7.555 4.734 1 88.75 98 MET A C 1
ATOM 738 O O . MET A 1 98 ? 13.445 -7.387 5.23 1 88.75 98 MET A O 1
ATOM 742 N N . ASN A 1 99 ? 11.297 -7.945 5.406 1 88.5 99 ASN A N 1
ATOM 743 C CA . ASN A 1 99 ? 11.352 -8.125 6.855 1 88.5 99 ASN A CA 1
ATOM 744 C C . ASN A 1 99 ? 11.93 -9.484 7.23 1 88.5 99 ASN A C 1
ATOM 746 O O . ASN A 1 99 ? 12.172 -9.758 8.406 1 88.5 99 ASN A O 1
ATOM 750 N N . SER A 1 100 ? 12.188 -10.227 6.254 1 89.88 100 SER A N 1
ATOM 751 C CA . SER A 1 100 ? 12.672 -11.578 6.508 1 89.88 100 SER A CA 1
ATOM 752 C C . SER A 1 100 ? 14.195 -11.617 6.551 1 89.88 100 SER A C 1
ATOM 754 O O . SER A 1 100 ? 14.781 -12.617 6.973 1 89.88 100 SER A O 1
ATOM 756 N N . LEU A 1 101 ? 14.859 -10.57 6.16 1 95.44 101 LEU A N 1
ATOM 757 C CA . LEU A 1 101 ? 16.312 -10.523 6.238 1 95.44 101 LEU A CA 1
ATOM 758 C C . LEU A 1 101 ? 16.781 -10.57 7.688 1 95.44 101 LEU A C 1
ATOM 760 O O . LEU A 1 101 ? 16.25 -9.859 8.539 1 95.44 101 LEU A O 1
ATOM 764 N N . ASP A 1 102 ? 17.703 -11.422 7.957 1 95.69 102 ASP A N 1
ATOM 765 C CA . ASP A 1 102 ? 18.234 -11.57 9.312 1 95.69 102 ASP A CA 1
ATOM 766 C C . ASP A 1 102 ? 19.141 -10.398 9.68 1 95.69 102 ASP A C 1
ATOM 768 O O . ASP A 1 102 ? 20.203 -10.211 9.062 1 95.69 102 ASP A O 1
ATOM 772 N N . PRO A 1 103 ? 18.812 -9.719 10.703 1 95.19 103 PRO A N 1
ATOM 773 C CA . PRO A 1 103 ? 19.531 -8.477 11.016 1 95.19 103 PRO A CA 1
ATOM 774 C C . PRO A 1 103 ? 20.922 -8.719 11.562 1 95.19 103 PRO A C 1
ATOM 776 O O . PRO A 1 103 ? 21.734 -7.785 11.641 1 95.19 103 PRO A O 1
ATOM 779 N N . VAL A 1 104 ? 21.281 -9.922 11.961 1 96.38 104 VAL A N 1
ATOM 780 C CA . VAL A 1 104 ? 22.547 -10.148 12.641 1 96.38 104 VAL A CA 1
ATOM 781 C C . VAL A 1 104 ? 23.562 -10.734 11.656 1 96.38 104 VAL A C 1
ATOM 783 O O . VAL A 1 104 ? 24.703 -11.031 12.031 1 96.38 104 VAL A O 1
ATOM 786 N N . PHE A 1 105 ? 23.219 -10.961 10.43 1 97.06 105 PHE A N 1
ATOM 787 C CA . PHE A 1 105 ? 24.109 -11.461 9.398 1 97.06 105 PHE A CA 1
ATOM 788 C C . PHE A 1 105 ? 24.234 -10.469 8.25 1 97.06 105 PHE A C 1
ATOM 790 O O . PHE A 1 105 ? 23.312 -9.703 7.984 1 97.06 105 PHE A O 1
ATOM 797 N N . THR A 1 106 ? 25.328 -10.508 7.664 1 97.88 106 THR A N 1
ATOM 798 C CA . THR A 1 106 ? 25.516 -9.688 6.473 1 97.88 106 THR A CA 1
ATOM 799 C C . THR A 1 106 ? 24.703 -10.234 5.305 1 97.88 106 THR A C 1
ATOM 801 O O . THR A 1 106 ? 24.219 -11.375 5.352 1 97.88 106 THR A O 1
ATOM 804 N N . ILE A 1 107 ? 24.484 -9.422 4.316 1 98 107 ILE A N 1
ATOM 805 C CA . ILE A 1 107 ? 23.781 -9.852 3.109 1 98 107 ILE A CA 1
ATOM 806 C C . ILE A 1 107 ? 24.531 -11.016 2.465 1 98 107 ILE A C 1
ATOM 808 O O . ILE A 1 107 ? 23.906 -12 2.043 1 98 107 ILE A O 1
ATOM 812 N N . TYR A 1 108 ? 25.844 -10.93 2.445 1 98.06 108 TYR A N 1
ATOM 813 C CA . TYR A 1 108 ? 26.672 -12 1.881 1 98.06 108 TYR A CA 1
ATOM 814 C C . TYR A 1 108 ? 26.406 -13.32 2.594 1 98.06 108 TYR A C 1
ATOM 816 O O . TYR A 1 108 ? 26.203 -14.359 1.949 1 98.06 108 TYR A O 1
ATOM 824 N N . ASP A 1 109 ? 26.391 -13.281 3.885 1 97.69 109 ASP A N 1
ATOM 825 C CA . ASP A 1 109 ? 26.172 -14.492 4.684 1 97.69 109 ASP A CA 1
ATOM 826 C C . ASP A 1 109 ? 24.828 -15.133 4.352 1 97.69 109 ASP A C 1
ATOM 828 O O . ASP A 1 109 ? 24.719 -16.359 4.32 1 97.69 109 ASP A O 1
ATOM 832 N N . GLN A 1 110 ? 23.938 -14.32 4.152 1 97.12 110 GLN A N 1
ATOM 833 C CA . GLN A 1 110 ? 22.594 -14.844 3.895 1 97.12 110 GLN A CA 1
ATOM 834 C C . GLN A 1 110 ? 22.5 -15.461 2.5 1 97.12 110 GLN A C 1
ATOM 836 O O . GLN A 1 110 ? 21.812 -16.453 2.299 1 97.12 110 GLN A O 1
ATOM 841 N N . PHE A 1 111 ? 23.219 -14.906 1.544 1 97.31 111 PHE A N 1
ATOM 842 C CA . PHE A 1 111 ? 23.297 -15.516 0.221 1 97.31 111 PHE A CA 1
ATOM 843 C C . PHE A 1 111 ? 23.984 -16.875 0.286 1 97.31 111 PHE A C 1
ATOM 845 O O . PHE A 1 111 ? 23.5 -17.844 -0.313 1 97.31 111 PHE A O 1
ATOM 852 N N . ILE A 1 112 ? 25.062 -16.922 1.023 1 96.62 112 ILE A N 1
ATOM 853 C CA . ILE A 1 112 ? 25.828 -18.156 1.14 1 96.62 112 ILE A CA 1
ATOM 854 C C . ILE A 1 112 ? 24.969 -19.25 1.773 1 96.62 112 ILE A C 1
ATOM 856 O O . ILE A 1 112 ? 25.062 -20.422 1.385 1 96.62 112 ILE A O 1
ATOM 860 N N . GLU A 1 113 ? 24.188 -18.844 2.73 1 94.56 113 GLU A N 1
ATOM 861 C CA . GLU A 1 113 ? 23.312 -19.812 3.385 1 94.56 113 GLU A CA 1
ATOM 862 C C . GLU A 1 113 ? 22.359 -20.453 2.385 1 94.56 113 GLU A C 1
ATOM 864 O O . GLU A 1 113 ? 22.109 -21.672 2.451 1 94.56 113 GLU A O 1
ATOM 869 N N . ILE A 1 114 ? 21.828 -19.703 1.493 1 92.88 114 ILE A N 1
ATOM 870 C CA . ILE A 1 114 ? 20.922 -20.219 0.476 1 92.88 114 ILE A CA 1
ATOM 871 C C . ILE A 1 114 ? 21.656 -21.188 -0.436 1 92.88 114 ILE A C 1
ATOM 873 O O . ILE A 1 114 ? 21.156 -22.266 -0.75 1 92.88 114 ILE A O 1
ATOM 877 N N . ILE A 1 115 ? 22.859 -20.812 -0.815 1 94.38 115 ILE A N 1
ATOM 878 C CA . ILE A 1 115 ? 23.672 -21.641 -1.697 1 94.38 115 ILE A CA 1
ATOM 879 C C . ILE A 1 115 ? 23.953 -22.984 -1.024 1 94.38 115 ILE A C 1
ATOM 881 O O . ILE A 1 115 ? 23.797 -24.047 -1.643 1 94.38 115 ILE A O 1
ATOM 885 N N . LYS A 1 116 ? 24.266 -22.922 0.25 1 93.06 116 LYS A N 1
ATOM 886 C CA . LYS A 1 116 ? 24.562 -24.125 1.01 1 93.06 116 LYS A CA 1
ATOM 887 C C . LYS A 1 116 ? 23.328 -25.016 1.146 1 93.06 116 LYS A C 1
ATOM 889 O O . LYS A 1 116 ? 23.422 -26.234 0.975 1 93.06 116 LYS A O 1
ATOM 894 N N . GLN A 1 117 ? 22.25 -24.406 1.404 1 90.25 117 GLN A N 1
ATOM 895 C CA . GLN A 1 117 ? 21 -25.141 1.641 1 90.25 117 GLN A CA 1
ATOM 896 C C . GLN A 1 117 ? 20.562 -25.891 0.387 1 90.25 117 GLN A C 1
ATOM 898 O O . GLN A 1 117 ? 19.938 -26.953 0.478 1 90.25 117 GLN A O 1
ATOM 903 N N . HIS A 1 118 ? 20.938 -25.375 -0.734 1 90.62 118 HIS A N 1
ATOM 904 C CA . HIS A 1 118 ? 20.484 -25.984 -1.971 1 90.62 118 HIS A CA 1
ATOM 905 C C . HIS A 1 118 ? 21.594 -26.781 -2.643 1 90.62 118 HIS A C 1
ATOM 907 O O . HIS A 1 118 ? 21.453 -27.203 -3.795 1 90.62 118 HIS A O 1
ATOM 913 N N . ASN A 1 119 ? 22.719 -26.906 -1.94 1 87.62 119 ASN A N 1
ATOM 914 C CA . ASN A 1 119 ? 23.859 -27.719 -2.371 1 87.62 119 ASN A CA 1
ATOM 915 C C . ASN A 1 119 ? 24.328 -27.328 -3.766 1 87.62 119 ASN A C 1
ATOM 917 O O . ASN A 1 119 ? 24.547 -28.188 -4.621 1 87.62 119 ASN A O 1
ATOM 921 N N . TYR A 1 120 ? 24.328 -26.109 -3.988 1 86.88 120 TYR A N 1
ATOM 922 C CA . TYR A 1 120 ? 24.828 -25.594 -5.254 1 86.88 120 TYR A CA 1
ATOM 923 C C . TYR A 1 120 ? 26.328 -25.875 -5.406 1 86.88 120 TYR A C 1
ATOM 925 O O . TYR A 1 120 ? 27.109 -25.625 -4.484 1 86.88 120 TYR A O 1
ATOM 933 N N . VAL A 1 121 ? 26.625 -26.5 -6.543 1 86.25 121 VAL A N 1
ATOM 934 C CA . VAL A 1 121 ? 28.016 -26.828 -6.84 1 86.25 121 VAL A CA 1
ATOM 935 C C . VAL A 1 121 ? 28.562 -25.844 -7.863 1 86.25 121 VAL A C 1
ATOM 937 O O . VAL A 1 121 ? 28.078 -25.766 -8.992 1 86.25 121 VAL A O 1
ATOM 940 N N . GLY A 1 122 ? 29.172 -24.797 -7.594 1 89.38 122 GLY A N 1
ATOM 941 C CA . GLY A 1 122 ? 29.766 -23.812 -8.484 1 89.38 122 GLY A CA 1
ATOM 942 C C . GLY A 1 122 ? 30.438 -22.672 -7.746 1 89.38 122 GLY A C 1
ATOM 943 O O . GLY A 1 122 ? 30.766 -22.797 -6.562 1 89.38 122 GLY A O 1
ATOM 944 N N . ASP A 1 123 ? 30.703 -21.688 -8.445 1 94.56 123 ASP A N 1
ATOM 945 C CA . ASP A 1 123 ? 31.344 -20.5 -7.895 1 94.56 123 ASP A CA 1
ATOM 946 C C . ASP A 1 123 ? 30.328 -19.609 -7.176 1 94.56 123 ASP A C 1
ATOM 948 O O . ASP A 1 123 ? 29.594 -18.844 -7.812 1 94.56 123 ASP A O 1
ATOM 952 N N . SER A 1 124 ? 30.359 -19.766 -5.848 1 94.62 124 SER A N 1
ATOM 953 C CA . SER A 1 124 ? 29.406 -19.031 -5.031 1 94.62 124 SER A CA 1
ATOM 954 C C . SER A 1 124 ? 29.547 -17.531 -5.23 1 94.62 124 SER A C 1
ATOM 956 O O . SER A 1 124 ? 28.547 -16.812 -5.293 1 94.62 124 SER A O 1
ATOM 958 N N . LYS A 1 125 ? 30.766 -17.031 -5.277 1 94.69 125 LYS A N 1
ATOM 959 C CA . LYS A 1 125 ? 31 -15.609 -5.438 1 94.69 125 LYS A CA 1
ATOM 960 C C . LYS A 1 125 ? 30.422 -15.102 -6.754 1 94.69 125 LYS A C 1
ATOM 962 O O . LYS A 1 125 ? 29.766 -14.055 -6.789 1 94.69 125 LYS A O 1
ATOM 967 N N . LYS A 1 126 ? 30.578 -15.836 -7.773 1 96 126 LYS A N 1
ATOM 968 C CA . LYS A 1 126 ? 30.109 -15.438 -9.094 1 96 126 LYS A CA 1
ATOM 969 C C . LYS A 1 126 ? 28.578 -15.367 -9.148 1 96 126 LYS A C 1
ATOM 971 O O . LYS A 1 126 ? 28.016 -14.391 -9.641 1 96 126 LYS A O 1
ATOM 976 N N . ILE A 1 127 ? 27.969 -16.375 -8.688 1 95.81 127 ILE A N 1
ATOM 977 C CA . ILE A 1 127 ? 26.516 -16.422 -8.789 1 95.81 127 ILE A CA 1
ATOM 978 C C . ILE A 1 127 ? 25.891 -15.328 -7.93 1 95.81 127 ILE A C 1
ATOM 980 O O . ILE A 1 127 ? 24.859 -14.766 -8.281 1 95.81 127 ILE A O 1
ATOM 984 N N . ILE A 1 128 ? 26.531 -15.047 -6.809 1 97.19 128 ILE A N 1
ATOM 985 C CA . ILE A 1 128 ? 26.062 -13.977 -5.938 1 97.19 128 ILE A CA 1
ATOM 986 C C . ILE A 1 128 ? 26.203 -12.633 -6.652 1 97.19 128 ILE A C 1
ATOM 988 O O . ILE A 1 128 ? 25.25 -11.836 -6.668 1 97.19 128 ILE A O 1
ATOM 992 N N . LEU A 1 129 ? 27.281 -12.398 -7.238 1 96.88 129 LEU A N 1
ATOM 993 C CA . LEU A 1 129 ? 27.516 -11.148 -7.945 1 96.88 129 LEU A CA 1
ATOM 994 C C . LEU A 1 129 ? 26.562 -10.992 -9.117 1 96.88 129 LEU A C 1
ATOM 996 O O . LEU A 1 129 ? 26 -9.914 -9.344 1 96.88 129 LEU A O 1
ATOM 1000 N N . ASP A 1 130 ? 26.359 -12.086 -9.805 1 96 130 ASP A N 1
ATOM 1001 C CA . ASP A 1 130 ? 25.406 -12.062 -10.914 1 96 130 ASP A CA 1
ATOM 1002 C C . ASP A 1 130 ? 24.016 -11.656 -10.43 1 96 130 ASP A C 1
ATOM 1004 O O . ASP A 1 130 ? 23.344 -10.836 -11.07 1 96 130 ASP A O 1
ATOM 1008 N N . ALA A 1 131 ? 23.594 -12.227 -9.352 1 96.06 131 ALA A N 1
ATOM 1009 C CA . ALA A 1 131 ? 22.266 -11.938 -8.797 1 96.06 131 ALA A CA 1
ATOM 1010 C C . ALA A 1 131 ? 22.156 -10.484 -8.359 1 96.06 131 ALA A C 1
ATOM 1012 O O . ALA A 1 131 ? 21.172 -9.812 -8.648 1 96.06 131 ALA A O 1
ATOM 1013 N N . ILE A 1 132 ? 23.172 -9.961 -7.727 1 96.56 132 ILE A N 1
ATOM 1014 C CA . ILE A 1 132 ? 23.188 -8.586 -7.223 1 96.56 132 ILE A CA 1
ATOM 1015 C C . ILE A 1 132 ? 23.172 -7.609 -8.398 1 96.56 132 ILE A C 1
ATOM 1017 O O . ILE A 1 132 ? 22.438 -6.621 -8.375 1 96.56 132 ILE A O 1
ATOM 1021 N N . TYR A 1 133 ? 23.875 -7.918 -9.398 1 94.94 133 TYR A N 1
ATOM 1022 C CA . TYR A 1 133 ? 23.938 -7.051 -10.57 1 94.94 133 TYR A CA 1
ATOM 1023 C C . TYR A 1 133 ? 22.625 -7.082 -11.352 1 94.94 133 TYR A C 1
ATOM 1025 O O . TYR A 1 133 ? 22.203 -6.066 -11.906 1 94.94 133 TYR A O 1
ATOM 1033 N N . ALA A 1 134 ? 22.016 -8.188 -11.344 1 92.94 134 ALA A N 1
ATOM 1034 C CA . ALA A 1 134 ? 20.75 -8.344 -12.047 1 92.94 134 ALA A CA 1
ATOM 1035 C C . ALA A 1 134 ? 19.688 -7.406 -11.469 1 92.94 134 ALA A C 1
ATOM 1037 O O . ALA A 1 134 ? 18.75 -7.02 -12.172 1 92.94 134 ALA A O 1
ATOM 1038 N N . VAL A 1 135 ? 19.859 -7.004 -10.195 1 94.5 135 VAL A N 1
ATOM 1039 C CA . VAL A 1 135 ? 18.875 -6.125 -9.562 1 94.5 135 VAL A CA 1
ATOM 1040 C C . VAL A 1 135 ? 19.469 -4.727 -9.391 1 94.5 135 VAL A C 1
ATOM 1042 O O . VAL A 1 135 ? 19 -3.947 -8.562 1 94.5 135 VAL A O 1
ATOM 1045 N N . SER A 1 136 ? 20.562 -4.469 -10.062 1 92.56 136 SER A N 1
ATOM 1046 C CA . SER A 1 136 ? 21.188 -3.154 -10.164 1 92.56 136 SER A CA 1
ATOM 1047 C C . SER A 1 136 ? 21.734 -2.699 -8.812 1 92.56 136 SER A C 1
ATOM 1049 O O . SER A 1 136 ? 21.594 -1.533 -8.438 1 92.56 136 SER A O 1
ATOM 1051 N N . LEU A 1 137 ? 22.219 -3.654 -8.07 1 94.5 137 LEU A N 1
ATOM 1052 C CA . LEU A 1 137 ? 22.938 -3.336 -6.84 1 94.5 137 LEU A CA 1
ATOM 1053 C C . LEU A 1 137 ? 24.438 -3.506 -7.023 1 94.5 137 LEU A C 1
ATOM 1055 O O . LEU A 1 137 ? 24.875 -4.25 -7.898 1 94.5 137 LEU A O 1
ATOM 1059 N N . ASP A 1 138 ? 25.141 -2.836 -6.156 1 94.44 138 ASP A N 1
ATOM 1060 C CA . ASP A 1 138 ? 26.609 -2.912 -6.16 1 94.44 138 ASP A CA 1
ATOM 1061 C C . ASP A 1 138 ? 27.094 -3.984 -5.191 1 94.44 138 ASP A C 1
ATOM 1063 O O . ASP A 1 138 ? 26.438 -4.273 -4.188 1 94.44 138 ASP A O 1
ATOM 1067 N N . GLU A 1 139 ? 28.297 -4.52 -5.512 1 96.06 139 GLU A N 1
ATOM 1068 C CA . GLU A 1 139 ? 28.859 -5.59 -4.688 1 96.06 139 GLU A CA 1
ATOM 1069 C C . GLU A 1 139 ? 29.109 -5.113 -3.26 1 96.06 139 GLU A C 1
ATOM 1071 O O . GLU A 1 139 ? 29.203 -5.926 -2.338 1 96.06 139 GLU A O 1
ATOM 1076 N N . SER A 1 140 ? 29.172 -3.832 -3.023 1 96.12 140 SER A N 1
ATOM 1077 C CA . SER A 1 140 ? 29.406 -3.275 -1.696 1 96.12 140 SER A CA 1
ATOM 1078 C C . SER A 1 140 ? 28.281 -3.639 -0.734 1 96.12 140 SER A C 1
ATOM 1080 O O . SER A 1 140 ? 28.484 -3.666 0.482 1 96.12 140 SER A O 1
ATOM 1082 N N . ILE A 1 141 ? 27.094 -3.953 -1.221 1 96.44 141 ILE A N 1
ATOM 1083 C CA . ILE A 1 141 ? 25.938 -4.254 -0.384 1 96.44 141 ILE A CA 1
ATOM 1084 C C . ILE A 1 141 ? 26.156 -5.566 0.365 1 96.44 141 ILE A C 1
ATOM 1086 O O . ILE A 1 141 ? 25.562 -5.797 1.421 1 96.44 141 ILE A O 1
ATOM 1090 N N . LEU A 1 142 ? 27.031 -6.379 -0.181 1 97.75 142 LEU A N 1
ATOM 1091 C CA . LEU A 1 142 ? 27.266 -7.719 0.355 1 97.75 142 LEU A CA 1
ATOM 1092 C C . LEU A 1 142 ? 27.875 -7.652 1.749 1 97.75 142 LEU A C 1
ATOM 1094 O O . LEU A 1 142 ? 27.672 -8.547 2.566 1 97.75 142 LEU A O 1
ATOM 1098 N N . LYS A 1 143 ? 28.578 -6.574 2.012 1 97.5 143 LYS A N 1
ATOM 1099 C CA . LYS A 1 143 ? 29.25 -6.426 3.299 1 97.5 143 LYS A CA 1
ATOM 1100 C C . LYS A 1 143 ? 28.328 -5.766 4.324 1 97.5 143 LYS A C 1
ATOM 1102 O O . LYS A 1 143 ? 28.656 -5.719 5.516 1 97.5 143 LYS A O 1
ATOM 1107 N N . LYS A 1 144 ? 27.203 -5.34 3.922 1 97.31 144 LYS A N 1
ATOM 1108 C CA . LYS A 1 144 ? 26.297 -4.57 4.77 1 97.31 144 LYS A CA 1
ATOM 1109 C C . LYS A 1 144 ? 25.312 -5.488 5.488 1 97.31 144 LYS A C 1
ATOM 1111 O O . LYS A 1 144 ? 25.125 -6.641 5.094 1 97.31 144 LYS A O 1
ATOM 1116 N N . TYR A 1 145 ? 24.781 -4.957 6.574 1 97.06 145 TYR A N 1
ATOM 1117 C CA . TYR A 1 145 ? 23.672 -5.574 7.293 1 97.06 145 TYR A CA 1
ATOM 1118 C C . TYR A 1 145 ? 22.344 -4.992 6.84 1 97.06 145 TYR A C 1
ATOM 1120 O O . TYR A 1 145 ? 22.281 -3.867 6.34 1 97.06 145 TYR A O 1
ATOM 1128 N N . PRO A 1 146 ? 21.25 -5.715 6.984 1 96.12 146 PRO A N 1
ATOM 1129 C CA . PRO A 1 146 ? 19.938 -5.25 6.527 1 96.12 146 PRO A CA 1
ATOM 1130 C C . PRO A 1 146 ? 19.594 -3.857 7.051 1 96.12 146 PRO A C 1
ATOM 1132 O O . PRO A 1 146 ? 19.031 -3.043 6.316 1 96.12 146 PRO A O 1
ATOM 1135 N N . HIS A 1 147 ? 19.969 -3.51 8.242 1 92.44 147 HIS A N 1
ATOM 1136 C CA . HIS A 1 147 ? 19.594 -2.234 8.836 1 92.44 147 HIS A CA 1
ATOM 1137 C C . HIS A 1 147 ? 20.312 -1.075 8.156 1 92.44 147 HIS A C 1
ATOM 1139 O O . HIS A 1 147 ? 19.938 0.087 8.344 1 92.44 147 HIS A O 1
ATOM 1145 N N . GLU A 1 148 ? 21.312 -1.364 7.391 1 93.25 148 GLU A N 1
ATOM 1146 C CA . GLU A 1 148 ? 22.094 -0.347 6.68 1 93.25 148 GLU A CA 1
ATOM 1147 C C . GLU A 1 148 ? 21.5 -0.084 5.293 1 93.25 148 GLU A C 1
ATOM 1149 O O . GLU A 1 148 ? 22 0.779 4.562 1 93.25 148 GLU A O 1
ATOM 1154 N N . LEU A 1 149 ? 20.5 -0.818 4.895 1 92.44 149 LEU A N 1
ATOM 1155 C CA . LEU A 1 149 ? 19.922 -0.728 3.562 1 92.44 149 LEU A CA 1
ATOM 1156 C C . LEU A 1 149 ? 18.609 0.039 3.596 1 92.44 149 LEU A C 1
ATOM 1158 O O . LEU A 1 149 ? 17.844 -0.056 4.566 1 92.44 149 LEU A O 1
ATOM 1162 N N . SER A 1 150 ? 18.344 0.77 2.543 1 84.56 150 SER A N 1
ATOM 1163 C CA . SER A 1 150 ? 17.031 1.374 2.365 1 84.56 150 SER A CA 1
ATOM 1164 C C . SER A 1 150 ? 15.977 0.319 2.055 1 84.56 150 SER A C 1
ATOM 1166 O O . SER A 1 150 ? 16.312 -0.828 1.748 1 84.56 150 SER A O 1
ATOM 1168 N N . GLY A 1 151 ? 14.727 0.686 2.188 1 84.06 151 GLY A N 1
ATOM 1169 C CA . GLY A 1 151 ? 13.648 -0.221 1.844 1 84.06 151 GLY A CA 1
ATOM 1170 C C . GLY A 1 151 ? 13.742 -0.761 0.429 1 84.06 151 GLY A C 1
ATOM 1171 O O . GLY A 1 151 ? 13.602 -1.965 0.207 1 84.06 151 GLY A O 1
ATOM 1172 N N . GLY A 1 152 ? 14.039 0.112 -0.488 1 87.38 152 GLY A N 1
ATOM 1173 C CA . GLY A 1 152 ? 14.195 -0.297 -1.875 1 87.38 152 GLY A CA 1
ATOM 1174 C C . GLY A 1 152 ? 15.359 -1.249 -2.088 1 87.38 152 GLY A C 1
ATOM 1175 O O . GLY A 1 152 ? 15.258 -2.195 -2.871 1 87.38 152 GLY A O 1
ATOM 1176 N N . MET A 1 153 ? 16.422 -0.98 -1.377 1 91.94 153 MET A N 1
ATOM 1177 C CA . MET A 1 153 ? 17.594 -1.857 -1.47 1 91.94 153 MET A CA 1
ATOM 1178 C C . MET A 1 153 ? 17.281 -3.229 -0.876 1 91.94 153 MET A C 1
ATOM 1180 O O . MET A 1 153 ? 17.672 -4.254 -1.444 1 91.94 153 MET A O 1
ATOM 1184 N N . LYS A 1 154 ? 16.609 -3.182 0.264 1 94.38 154 LYS A N 1
ATOM 1185 C CA . LYS A 1 154 ? 16.219 -4.449 0.877 1 94.38 154 LYS A CA 1
ATOM 1186 C C . LYS A 1 154 ? 15.383 -5.289 -0.08 1 94.38 154 LYS A C 1
ATOM 1188 O O . LYS A 1 154 ? 15.602 -6.492 -0.22 1 94.38 154 LYS A O 1
ATOM 1193 N N . GLN A 1 155 ? 14.445 -4.617 -0.707 1 94.75 155 GLN A N 1
ATOM 1194 C CA . GLN A 1 155 ? 13.57 -5.32 -1.645 1 94.75 155 GLN A CA 1
ATOM 1195 C C . GLN A 1 155 ? 14.375 -5.914 -2.799 1 94.75 155 GLN A C 1
ATOM 1197 O O . GLN A 1 155 ? 14.133 -7.047 -3.215 1 94.75 155 GLN A O 1
ATOM 1202 N N . ARG A 1 156 ? 15.289 -5.195 -3.322 1 94.88 156 ARG A N 1
ATOM 1203 C CA . ARG A 1 156 ? 16.141 -5.676 -4.414 1 94.88 156 ARG A CA 1
ATOM 1204 C C . ARG A 1 156 ? 16.984 -6.859 -3.965 1 94.88 156 ARG A C 1
ATOM 1206 O O . ARG A 1 156 ? 17.188 -7.805 -4.73 1 94.88 156 ARG A O 1
ATOM 1213 N N . VAL A 1 157 ? 17.453 -6.781 -2.719 1 96.94 157 VAL A N 1
ATOM 1214 C CA . VAL A 1 157 ? 18.234 -7.879 -2.164 1 96.94 157 VAL A CA 1
ATOM 1215 C C . VAL A 1 157 ? 17.375 -9.148 -2.123 1 96.94 157 VAL A C 1
ATOM 1217 O O . VAL A 1 157 ? 17.828 -10.219 -2.537 1 96.94 157 VAL A O 1
ATOM 1220 N N . VAL A 1 158 ? 16.188 -9.008 -1.678 1 97.06 158 VAL A N 1
ATOM 1221 C CA . VAL A 1 158 ? 15.297 -10.164 -1.57 1 97.06 158 VAL A CA 1
ATOM 1222 C C . VAL A 1 158 ? 15.016 -10.727 -2.961 1 97.06 158 VAL A C 1
ATOM 1224 O O . VAL A 1 158 ? 14.953 -11.945 -3.145 1 97.06 158 VAL A O 1
ATOM 1227 N N . ILE A 1 159 ? 14.805 -9.836 -3.893 1 96.69 159 ILE A N 1
ATOM 1228 C CA . ILE A 1 159 ? 14.602 -10.273 -5.266 1 96.69 159 ILE A CA 1
ATOM 1229 C C . ILE A 1 159 ? 15.844 -11.008 -5.766 1 96.69 159 ILE A C 1
ATOM 1231 O O . ILE A 1 159 ? 15.742 -12.07 -6.379 1 96.69 159 ILE A O 1
ATOM 1235 N N . ALA A 1 160 ? 16.984 -10.469 -5.441 1 97.12 160 ALA A N 1
ATOM 1236 C CA . ALA A 1 160 ? 18.234 -11.125 -5.828 1 97.12 160 ALA A CA 1
ATOM 1237 C C . ALA A 1 160 ? 18.344 -12.516 -5.219 1 97.12 160 ALA A C 1
ATOM 1239 O O . ALA A 1 160 ? 18.812 -13.453 -5.875 1 97.12 160 ALA A O 1
ATOM 1240 N N . MET A 1 161 ? 17.953 -12.633 -4.031 1 97 161 MET A N 1
ATOM 1241 C CA . MET A 1 161 ? 17.969 -13.93 -3.361 1 97 161 MET A CA 1
ATOM 1242 C C . MET A 1 161 ? 17.094 -14.938 -4.098 1 97 161 MET A C 1
ATOM 1244 O O . MET A 1 161 ? 17.469 -16.109 -4.25 1 97 161 MET A O 1
ATOM 1248 N N . ALA A 1 162 ? 15.945 -14.43 -4.527 1 96.56 162 ALA A N 1
ATOM 1249 C CA . ALA A 1 162 ? 15.016 -15.297 -5.246 1 96.56 162 ALA A CA 1
ATOM 1250 C C . ALA A 1 162 ? 15.586 -15.719 -6.602 1 96.56 162 ALA A C 1
ATOM 1252 O O . ALA A 1 162 ? 15.211 -16.75 -7.148 1 96.56 162 ALA A O 1
ATOM 1253 N N . LEU A 1 163 ? 16.531 -14.961 -7.141 1 96.44 163 LEU A N 1
ATOM 1254 C CA . LEU A 1 163 ? 17.078 -15.18 -8.477 1 96.44 163 LEU A CA 1
ATOM 1255 C C . LEU A 1 163 ? 18.406 -15.906 -8.406 1 96.44 163 LEU A C 1
ATOM 1257 O O . LEU A 1 163 ? 19 -16.234 -9.438 1 96.44 163 LEU A O 1
ATOM 1261 N N . LEU A 1 164 ? 18.844 -16.172 -7.254 1 95.88 164 LEU A N 1
ATOM 1262 C CA . LEU A 1 164 ? 20.219 -16.594 -6.992 1 95.88 164 LEU A CA 1
ATOM 1263 C C . LEU A 1 164 ? 20.578 -17.812 -7.824 1 95.88 164 LEU A C 1
ATOM 1265 O O . LEU A 1 164 ? 21.641 -17.859 -8.461 1 95.88 164 LEU A O 1
ATOM 1269 N N . LEU A 1 165 ? 19.719 -18.797 -7.836 1 94.38 165 LEU A N 1
ATOM 1270 C CA . LEU A 1 165 ? 20.016 -20.047 -8.531 1 94.38 165 LEU A CA 1
ATOM 1271 C C . LEU A 1 165 ? 19.406 -20.047 -9.93 1 94.38 165 LEU A C 1
ATOM 1273 O O . LEU A 1 165 ? 19.234 -21.109 -10.547 1 94.38 165 LEU A O 1
ATOM 1277 N N . LYS A 1 166 ? 18.984 -18.844 -10.367 1 93.12 166 LYS A N 1
ATOM 1278 C CA . LYS A 1 166 ? 18.547 -18.578 -11.734 1 93.12 166 LYS A CA 1
ATOM 1279 C C . LYS A 1 166 ? 17.297 -19.391 -12.086 1 93.12 166 LYS A C 1
ATOM 1281 O O . LYS A 1 166 ? 17.281 -20.078 -13.109 1 93.12 166 LYS A O 1
ATOM 1286 N N . PRO A 1 167 ? 16.297 -19.25 -11.305 1 95.75 167 PRO A N 1
ATOM 1287 C CA . PRO A 1 167 ? 15.039 -19.906 -11.641 1 95.75 167 PRO A CA 1
ATOM 1288 C C . PRO A 1 167 ? 14.43 -19.391 -12.945 1 95.75 167 PRO A C 1
ATOM 1290 O O . PRO A 1 167 ? 14.75 -18.281 -13.383 1 95.75 167 PRO A O 1
ATOM 1293 N N . LYS A 1 168 ? 13.57 -20.234 -13.5 1 94.12 168 LYS A N 1
ATOM 1294 C CA . LYS A 1 168 ? 12.883 -19.844 -14.734 1 94.12 168 LYS A CA 1
ATOM 1295 C C . LYS A 1 168 ? 11.547 -19.172 -14.43 1 94.12 168 LYS A C 1
ATOM 1297 O O . LYS A 1 168 ? 11 -18.469 -15.273 1 94.12 168 LYS A O 1
ATOM 1302 N N . PHE A 1 169 ? 11.047 -19.469 -13.32 1 97.62 169 PHE A N 1
ATOM 1303 C CA . PHE A 1 169 ? 9.734 -18.984 -12.914 1 97.62 169 PHE A CA 1
ATOM 1304 C C . PHE A 1 169 ? 9.773 -18.469 -11.484 1 97.62 169 PHE A C 1
ATOM 1306 O O . PHE A 1 169 ? 10.211 -19.172 -10.57 1 97.62 169 PHE A O 1
ATOM 1313 N N . VAL A 1 170 ? 9.352 -17.188 -11.305 1 97.94 170 VAL A N 1
ATOM 1314 C CA . VAL A 1 170 ? 9.383 -16.578 -9.977 1 97.94 170 VAL A CA 1
ATOM 1315 C C . VAL A 1 170 ? 7.973 -16.141 -9.586 1 97.94 170 VAL A C 1
ATOM 1317 O O . VAL A 1 170 ? 7.281 -15.477 -10.359 1 97.94 170 VAL A O 1
ATOM 1320 N N . ILE A 1 171 ? 7.512 -16.578 -8.406 1 98.31 171 ILE A N 1
ATOM 1321 C CA . ILE A 1 171 ? 6.266 -16.109 -7.812 1 98.31 171 ILE A CA 1
ATOM 1322 C C . ILE A 1 171 ? 6.551 -14.938 -6.879 1 98.31 171 ILE A C 1
ATOM 1324 O O . ILE A 1 171 ? 7.328 -15.062 -5.93 1 98.31 171 ILE A O 1
ATOM 1328 N N . ALA A 1 172 ? 6.02 -13.859 -7.211 1 97.81 172 ALA A N 1
ATOM 1329 C CA . ALA A 1 172 ? 6.207 -12.672 -6.379 1 97.81 172 ALA A CA 1
ATOM 1330 C C . ALA A 1 172 ? 4.902 -12.273 -5.691 1 97.81 172 ALA A C 1
ATOM 1332 O O . ALA A 1 172 ? 3.959 -11.828 -6.348 1 97.81 172 ALA A O 1
ATOM 1333 N N . ASP A 1 173 ? 4.906 -12.43 -4.418 1 97.06 173 ASP A N 1
ATOM 1334 C CA . ASP A 1 173 ? 3.717 -12.133 -3.629 1 97.06 173 ASP A CA 1
ATOM 1335 C C . ASP A 1 173 ? 3.805 -10.742 -3.006 1 97.06 173 ASP A C 1
ATOM 1337 O O . ASP A 1 173 ? 4.469 -10.555 -1.983 1 97.06 173 ASP A O 1
ATOM 1341 N N . GLU A 1 174 ? 3.092 -9.805 -3.648 1 94.69 174 GLU A N 1
ATOM 1342 C CA . GLU A 1 174 ? 3.031 -8.406 -3.217 1 94.69 174 GLU A CA 1
ATOM 1343 C C . GLU A 1 174 ? 4.43 -7.809 -3.09 1 94.69 174 GLU A C 1
ATOM 1345 O O . GLU A 1 174 ? 4.785 -7.27 -2.041 1 94.69 174 GLU A O 1
ATOM 1350 N N . PRO A 1 175 ? 5.164 -7.746 -4.18 1 94.31 175 PRO A N 1
ATOM 1351 C CA . PRO A 1 175 ? 6.566 -7.324 -4.125 1 94.31 175 PRO A CA 1
ATOM 1352 C C . PRO A 1 175 ? 6.723 -5.82 -3.932 1 94.31 175 PRO A C 1
ATOM 1354 O O . PRO A 1 175 ? 7.82 -5.34 -3.641 1 94.31 175 PRO A O 1
ATOM 1357 N N . THR A 1 176 ? 5.633 -5.086 -4.105 1 90.94 176 THR A N 1
ATOM 1358 C CA . THR A 1 176 ? 5.77 -3.637 -4.047 1 90.94 176 THR A CA 1
ATOM 1359 C C . THR A 1 176 ? 4.902 -3.057 -2.934 1 90.94 176 THR A C 1
ATOM 1361 O O . THR A 1 176 ? 4.781 -1.836 -2.805 1 90.94 176 THR A O 1
ATOM 1364 N N . THR A 1 177 ? 4.312 -3.914 -2.18 1 84.75 177 THR A N 1
ATOM 1365 C CA . THR A 1 177 ? 3.459 -3.439 -1.096 1 84.75 177 THR A CA 1
ATOM 1366 C C . THR A 1 177 ? 4.281 -2.684 -0.055 1 84.75 177 THR A C 1
ATOM 1368 O O . THR A 1 177 ? 5.453 -2.99 0.159 1 84.75 177 THR A O 1
ATOM 1371 N N . ALA A 1 178 ? 3.641 -1.605 0.582 1 79.12 178 ALA A N 1
ATOM 1372 C CA . ALA A 1 178 ? 4.211 -0.819 1.672 1 79.12 178 ALA A CA 1
ATOM 1373 C C . ALA A 1 178 ? 5.402 0.006 1.188 1 79.12 178 ALA A C 1
ATOM 1375 O O . ALA A 1 178 ? 6.184 0.513 1.996 1 79.12 178 ALA A O 1
ATOM 1376 N N . LEU A 1 179 ? 5.672 -0.008 -0.121 1 86.75 179 LEU A N 1
ATOM 1377 C CA . LEU A 1 179 ? 6.715 0.841 -0.687 1 86.75 179 LEU A CA 1
ATOM 1378 C C . LEU A 1 179 ? 6.129 2.156 -1.192 1 86.75 179 LEU A C 1
ATOM 1380 O O . LEU A 1 179 ? 4.957 2.215 -1.572 1 86.75 179 LEU A O 1
ATOM 1384 N N . ASP A 1 180 ? 6.926 3.162 -1.146 1 87.38 180 ASP A N 1
ATOM 1385 C CA . ASP A 1 180 ? 6.461 4.418 -1.729 1 87.38 180 ASP A CA 1
ATOM 1386 C C . ASP A 1 180 ? 6.461 4.348 -3.254 1 87.38 180 ASP A C 1
ATOM 1388 O O . ASP A 1 180 ? 6.977 3.393 -3.838 1 87.38 180 ASP A O 1
ATOM 1392 N N . VAL A 1 181 ? 5.914 5.34 -3.861 1 85.94 181 VAL A N 1
ATOM 1393 C CA . VAL A 1 181 ? 5.609 5.312 -5.289 1 85.94 181 VAL A CA 1
ATOM 1394 C C . VAL A 1 181 ? 6.906 5.273 -6.094 1 85.94 181 VAL A C 1
ATOM 1396 O O . VAL A 1 181 ? 6.969 4.637 -7.148 1 85.94 181 VAL A O 1
ATOM 1399 N N . LEU A 1 182 ? 7.938 5.918 -5.645 1 87.69 182 LEU A N 1
ATOM 1400 C CA . LEU A 1 182 ? 9.188 5.953 -6.391 1 87.69 182 LEU A CA 1
ATOM 1401 C C . LEU A 1 182 ? 9.875 4.594 -6.367 1 87.69 182 LEU A C 1
ATOM 1403 O O . LEU A 1 182 ? 10.32 4.102 -7.406 1 87.69 182 LEU A O 1
ATOM 1407 N N . ILE A 1 183 ? 9.914 4.059 -5.219 1 88.81 183 ILE A N 1
ATOM 1408 C CA . ILE A 1 183 ? 10.547 2.752 -5.07 1 88.81 183 ILE A CA 1
ATOM 1409 C C . ILE A 1 183 ? 9.734 1.694 -5.805 1 88.81 183 ILE A C 1
ATOM 1411 O O . ILE A 1 183 ? 10.289 0.791 -6.43 1 88.81 183 ILE A O 1
ATOM 1415 N N . GLN A 1 184 ? 8.438 1.835 -5.688 1 91.12 184 GLN A N 1
ATOM 1416 C CA . GLN A 1 184 ? 7.582 0.921 -6.438 1 91.12 184 GLN A CA 1
ATOM 1417 C C . GLN A 1 184 ? 7.906 0.958 -7.926 1 91.12 184 GLN A C 1
ATOM 1419 O O . GLN A 1 184 ? 8.047 -0.088 -8.562 1 91.12 184 GLN A O 1
ATOM 1424 N N . ALA A 1 185 ? 8.023 2.109 -8.469 1 90.56 185 ALA A N 1
ATOM 1425 C CA . ALA A 1 185 ? 8.352 2.264 -9.883 1 90.56 185 ALA A CA 1
ATOM 1426 C C . ALA A 1 185 ? 9.68 1.591 -10.211 1 90.56 185 ALA A C 1
ATOM 1428 O O . ALA A 1 185 ? 9.805 0.931 -11.25 1 90.56 185 ALA A O 1
ATOM 1429 N N . GLN A 1 186 ? 10.602 1.734 -9.352 1 90.81 186 GLN A N 1
ATOM 1430 C CA . GLN A 1 186 ? 11.906 1.126 -9.555 1 90.81 186 GLN A CA 1
ATOM 1431 C C . GLN A 1 186 ? 11.812 -0.396 -9.594 1 90.81 186 GLN A C 1
ATOM 1433 O O . GLN A 1 186 ? 12.422 -1.042 -10.445 1 90.81 186 GLN A O 1
ATOM 1438 N N . ILE A 1 187 ? 11.078 -0.877 -8.695 1 93.25 187 ILE A N 1
ATOM 1439 C CA . ILE A 1 187 ? 10.938 -2.326 -8.609 1 93.25 187 ILE A CA 1
ATOM 1440 C C . ILE A 1 187 ? 10.156 -2.84 -9.82 1 93.25 187 ILE A C 1
ATOM 1442 O O . ILE A 1 187 ? 10.5 -3.875 -10.391 1 93.25 187 ILE A O 1
ATOM 1446 N N . VAL A 1 188 ? 9.086 -2.152 -10.18 1 93.62 188 VAL A N 1
ATOM 1447 C CA . VAL A 1 188 ? 8.305 -2.525 -11.352 1 93.62 188 VAL A CA 1
ATOM 1448 C C . VAL A 1 188 ? 9.203 -2.549 -12.586 1 93.62 188 VAL A C 1
ATOM 1450 O O . VAL A 1 188 ? 9.172 -3.51 -13.359 1 93.62 188 VAL A O 1
ATOM 1453 N N . ASN A 1 189 ? 10.031 -1.559 -12.766 1 93 189 ASN A N 1
ATOM 1454 C CA . ASN A 1 189 ? 10.953 -1.498 -13.891 1 93 189 ASN A CA 1
ATOM 1455 C C . ASN A 1 189 ? 11.969 -2.639 -13.852 1 93 189 ASN A C 1
ATOM 1457 O O . ASN A 1 189 ? 12.328 -3.199 -14.891 1 93 189 ASN A O 1
ATOM 1461 N N . LEU A 1 190 ? 12.391 -2.889 -12.68 1 93.62 190 LEU A N 1
ATOM 1462 C CA . LEU A 1 190 ? 13.305 -4.012 -12.508 1 93.62 190 LEU A CA 1
ATOM 1463 C C . LEU A 1 190 ? 12.656 -5.312 -12.969 1 93.62 190 LEU A C 1
ATOM 1465 O O . LEU A 1 190 ? 13.258 -6.07 -13.742 1 93.62 190 LEU A O 1
ATOM 1469 N N . LEU A 1 191 ? 11.484 -5.57 -12.547 1 94.81 191 LEU A N 1
ATOM 1470 C CA . LEU A 1 191 ? 10.781 -6.793 -12.922 1 94.81 191 LEU A CA 1
ATOM 1471 C C . LEU A 1 191 ? 10.547 -6.852 -14.43 1 94.81 191 LEU A C 1
ATOM 1473 O O . LEU A 1 191 ? 10.664 -7.918 -15.031 1 94.81 191 LEU A O 1
ATOM 1477 N N . LYS A 1 192 ? 10.242 -5.742 -15.031 1 93.62 192 LYS A N 1
ATOM 1478 C CA . LYS A 1 192 ? 10.07 -5.672 -16.484 1 93.62 192 LYS A CA 1
ATOM 1479 C C . LYS A 1 192 ? 11.359 -6.051 -17.203 1 93.62 192 LYS A C 1
ATOM 1481 O O . LYS A 1 192 ? 11.328 -6.762 -18.203 1 93.62 192 LYS A O 1
ATOM 1486 N N . HIS A 1 193 ? 12.422 -5.527 -16.688 1 93.69 193 HIS A N 1
ATOM 1487 C CA . HIS A 1 193 ? 13.719 -5.84 -17.266 1 93.69 193 HIS A CA 1
ATOM 1488 C C . HIS A 1 193 ? 14.023 -7.328 -17.172 1 93.69 193 HIS A C 1
ATOM 1490 O O . HIS A 1 193 ? 14.492 -7.938 -18.125 1 93.69 193 HIS A O 1
ATOM 1496 N N . LEU A 1 194 ? 13.812 -7.855 -16.016 1 94.69 194 LEU A N 1
ATOM 1497 C CA . LEU A 1 194 ? 14.039 -9.281 -15.82 1 94.69 194 LEU A CA 1
ATOM 1498 C C . LEU A 1 194 ? 13.172 -10.109 -16.766 1 94.69 194 LEU A C 1
ATOM 1500 O O . LEU A 1 194 ? 13.617 -11.125 -17.297 1 94.69 194 LEU A O 1
ATOM 1504 N N . LYS A 1 195 ? 12 -9.688 -16.969 1 94.38 195 LYS A N 1
ATOM 1505 C CA . LYS A 1 195 ? 11.094 -10.352 -17.891 1 94.38 195 LYS A CA 1
ATOM 1506 C C . LYS A 1 195 ? 11.633 -10.305 -19.312 1 94.38 195 LYS A C 1
ATOM 1508 O O . LYS A 1 195 ? 11.609 -11.305 -20.031 1 94.38 195 LYS A O 1
ATOM 1513 N N . LYS A 1 196 ? 12.102 -9.195 -19.703 1 92.31 196 LYS A N 1
ATOM 1514 C CA . LYS A 1 196 ? 12.68 -9.039 -21.031 1 92.31 196 LYS A CA 1
ATOM 1515 C C . LYS A 1 196 ? 13.859 -9.984 -21.234 1 92.31 196 LYS A C 1
ATOM 1517 O O . LYS A 1 196 ? 14.117 -10.438 -22.359 1 92.31 196 LYS A O 1
ATOM 1522 N N . ASP A 1 197 ? 14.453 -10.289 -20.125 1 91.81 197 ASP A N 1
ATOM 1523 C CA . ASP A 1 197 ? 15.594 -11.195 -20.172 1 91.81 197 ASP A CA 1
ATOM 1524 C C . ASP A 1 197 ? 15.133 -12.656 -20.141 1 91.81 197 ASP A C 1
ATOM 1526 O O . ASP A 1 197 ? 15.953 -13.562 -20.016 1 91.81 197 ASP A O 1
ATOM 1530 N N . GLY A 1 198 ? 13.836 -12.891 -20.172 1 92.44 198 GLY A N 1
ATOM 1531 C CA . GLY A 1 198 ? 13.328 -14.234 -20.359 1 92.44 198 GLY A CA 1
ATOM 1532 C C . GLY A 1 198 ? 12.688 -14.812 -19.125 1 92.44 198 GLY A C 1
ATOM 1533 O O . GLY A 1 198 ? 12.211 -15.953 -19.125 1 92.44 198 GLY A O 1
ATOM 1534 N N . MET A 1 199 ? 12.672 -14.062 -18.062 1 93.75 199 MET A N 1
ATOM 1535 C CA . MET A 1 199 ? 12.094 -14.547 -16.812 1 93.75 199 MET A CA 1
ATOM 1536 C C . MET A 1 199 ? 10.57 -14.578 -16.891 1 93.75 199 MET A C 1
ATOM 1538 O O . MET A 1 199 ? 9.953 -13.664 -17.438 1 93.75 199 MET A O 1
ATOM 1542 N N . SER A 1 200 ? 9.977 -15.633 -16.375 1 97.06 200 SER A N 1
ATOM 1543 C CA . SER A 1 200 ? 8.531 -15.719 -16.203 1 97.06 200 SER A CA 1
ATOM 1544 C C . SER A 1 200 ? 8.117 -15.422 -14.773 1 97.06 200 SER A C 1
ATOM 1546 O O . SER A 1 200 ? 8.781 -15.844 -13.828 1 97.06 200 SER A O 1
ATOM 1548 N N . PHE A 1 201 ? 6.969 -14.68 -14.648 1 96.56 201 PHE A N 1
ATOM 1549 C CA . PHE A 1 201 ? 6.539 -14.281 -13.312 1 96.56 201 PHE A CA 1
ATOM 1550 C C . PHE A 1 201 ? 5.082 -14.648 -13.078 1 96.56 201 PHE A C 1
ATOM 1552 O O . PHE A 1 201 ? 4.285 -14.688 -14.016 1 96.56 201 PHE A O 1
ATOM 1559 N N . MET A 1 202 ? 4.832 -14.992 -11.906 1 98.25 202 MET A N 1
ATOM 1560 C CA . MET A 1 202 ? 3.5 -14.828 -11.336 1 98.25 202 MET A CA 1
ATOM 1561 C C . MET A 1 202 ? 3.49 -13.719 -10.289 1 98.25 202 MET A C 1
ATOM 1563 O O . MET A 1 202 ? 4.113 -13.844 -9.234 1 98.25 202 MET A O 1
ATOM 1567 N N . LEU A 1 203 ? 2.836 -12.688 -10.617 1 97.81 203 LEU A N 1
ATOM 1568 C CA . LEU A 1 203 ? 2.754 -11.555 -9.703 1 97.81 203 LEU A CA 1
ATOM 1569 C C . LEU A 1 203 ? 1.412 -11.531 -8.977 1 97.81 203 LEU A C 1
ATOM 1571 O O . LEU A 1 203 ? 0.363 -11.398 -9.617 1 97.81 203 LEU A O 1
ATOM 1575 N N . ILE A 1 204 ? 1.501 -11.695 -7.727 1 97.5 204 ILE A N 1
ATOM 1576 C CA . ILE A 1 204 ? 0.321 -11.633 -6.871 1 97.5 204 ILE A CA 1
ATOM 1577 C C . ILE A 1 204 ? 0.234 -10.266 -6.207 1 97.5 204 ILE A C 1
ATOM 1579 O O . ILE A 1 204 ? 1.164 -9.844 -5.516 1 97.5 204 ILE A O 1
ATOM 1583 N N . THR A 1 205 ? -0.799 -9.602 -6.453 1 94.44 205 THR A N 1
ATOM 1584 C CA . THR A 1 205 ? -0.972 -8.281 -5.859 1 94.44 205 THR A CA 1
ATOM 1585 C C . THR A 1 205 ? -2.426 -7.828 -5.965 1 94.44 205 THR A C 1
ATOM 1587 O O . THR A 1 205 ? -3.205 -8.398 -6.73 1 94.44 205 THR A O 1
ATOM 1590 N N . HIS A 1 206 ? -2.758 -6.875 -5.168 1 91.12 206 HIS A N 1
ATOM 1591 C CA . HIS A 1 206 ? -4.066 -6.242 -5.297 1 91.12 206 HIS A CA 1
ATOM 1592 C C . HIS A 1 206 ? -3.99 -4.992 -6.164 1 91.12 206 HIS A C 1
ATOM 1594 O O . HIS A 1 206 ? -5.016 -4.391 -6.488 1 91.12 206 HIS A O 1
ATOM 1600 N N . ASP A 1 207 ? -2.832 -4.652 -6.605 1 89.69 207 ASP A N 1
ATOM 1601 C CA . ASP A 1 207 ? -2.611 -3.445 -7.395 1 89.69 207 ASP A CA 1
ATOM 1602 C C . ASP A 1 207 ? -2.693 -3.742 -8.891 1 89.69 207 ASP A C 1
ATOM 1604 O O . ASP A 1 207 ? -1.707 -4.16 -9.5 1 89.69 207 ASP A O 1
ATOM 1608 N N . LEU A 1 208 ? -3.785 -3.35 -9.445 1 91.5 208 LEU A N 1
ATOM 1609 C CA . LEU A 1 208 ? -4.035 -3.66 -10.844 1 91.5 208 LEU A CA 1
ATOM 1610 C C . LEU A 1 208 ? -3.174 -2.793 -11.758 1 91.5 208 LEU A C 1
ATOM 1612 O O . LEU A 1 208 ? -2.846 -3.195 -12.875 1 91.5 208 LEU A O 1
ATOM 1616 N N . ALA A 1 209 ? -2.848 -1.658 -11.297 1 88.69 209 ALA A N 1
ATOM 1617 C CA . ALA A 1 209 ? -2.012 -0.791 -12.125 1 88.69 209 ALA A CA 1
ATOM 1618 C C . ALA A 1 209 ? -0.618 -1.384 -12.305 1 88.69 209 ALA A C 1
ATOM 1620 O O . ALA A 1 209 ? -0.036 -1.298 -13.391 1 88.69 209 ALA A O 1
ATOM 1621 N N . VAL A 1 210 ? -0.141 -1.96 -11.273 1 90.81 210 VAL A N 1
ATOM 1622 C CA . VAL A 1 210 ? 1.166 -2.605 -11.328 1 90.81 210 VAL A CA 1
ATOM 1623 C C . VAL A 1 210 ? 1.114 -3.795 -12.289 1 90.81 210 VAL A C 1
ATOM 1625 O O . VAL A 1 210 ? 2.031 -3.998 -13.086 1 90.81 210 VAL A O 1
ATOM 1628 N N . LEU A 1 211 ? 0.059 -4.551 -12.242 1 94.75 211 LEU A N 1
ATOM 1629 C CA . LEU A 1 211 ? -0.075 -5.73 -13.086 1 94.75 211 LEU A CA 1
ATOM 1630 C C . LEU A 1 211 ? -0.138 -5.336 -14.562 1 94.75 211 LEU A C 1
ATOM 1632 O O . LEU A 1 211 ? 0.376 -6.055 -15.422 1 94.75 211 LEU A O 1
ATOM 1636 N N . SER A 1 212 ? -0.76 -4.258 -14.812 1 92 212 SER A N 1
ATOM 1637 C CA . SER A 1 212 ? -0.909 -3.805 -16.188 1 92 212 SER A CA 1
ATOM 1638 C C . SER A 1 212 ? 0.448 -3.539 -16.844 1 92 212 SER A C 1
ATOM 1640 O O . SER A 1 212 ? 0.574 -3.559 -18.062 1 92 212 SER A O 1
ATOM 1642 N N . GLU A 1 213 ? 1.45 -3.365 -16.031 1 90.56 213 GLU A N 1
ATOM 1643 C CA . GLU A 1 213 ? 2.787 -3.041 -16.516 1 90.56 213 GLU A CA 1
ATOM 1644 C C . GLU A 1 213 ? 3.58 -4.305 -16.844 1 90.56 213 GLU A C 1
ATOM 1646 O O . GLU A 1 213 ? 4.469 -4.289 -17.688 1 90.56 213 GLU A O 1
ATOM 1651 N N . ILE A 1 214 ? 3.197 -5.383 -16.234 1 93.12 214 ILE A N 1
ATOM 1652 C CA . ILE A 1 214 ? 4.141 -6.496 -16.219 1 93.12 214 ILE A CA 1
ATOM 1653 C C . ILE A 1 214 ? 3.477 -7.738 -16.797 1 93.12 214 ILE A C 1
ATOM 1655 O O . ILE A 1 214 ? 4.105 -8.492 -17.547 1 93.12 214 ILE A O 1
ATOM 1659 N N . ALA A 1 215 ? 2.236 -7.922 -16.547 1 95.88 215 ALA A N 1
ATOM 1660 C CA . ALA A 1 215 ? 1.602 -9.211 -16.797 1 95.88 215 ALA A CA 1
ATOM 1661 C C . ALA A 1 215 ? 0.926 -9.234 -18.172 1 95.88 215 ALA A C 1
ATOM 1663 O O . ALA A 1 215 ? 0.202 -8.305 -18.531 1 95.88 215 ALA A O 1
ATOM 1664 N N . GLU A 1 216 ? 1.153 -10.25 -18.906 1 96.25 216 GLU A N 1
ATOM 1665 C CA . GLU A 1 216 ? 0.455 -10.461 -20.172 1 96.25 216 GLU A CA 1
ATOM 1666 C C . GLU A 1 216 ? -0.913 -11.102 -19.953 1 96.25 216 GLU A C 1
ATOM 1668 O O . GLU A 1 216 ? -1.843 -10.875 -20.734 1 96.25 216 GLU A O 1
ATOM 1673 N N . LYS A 1 217 ? -0.992 -11.875 -18.938 1 97.56 217 LYS A N 1
ATOM 1674 C CA . LYS A 1 217 ? -2.238 -12.516 -18.531 1 97.56 217 LYS A CA 1
ATOM 1675 C C . LYS A 1 217 ? -2.613 -12.133 -17.094 1 97.56 217 LYS A C 1
ATOM 1677 O O . LYS A 1 217 ? -1.738 -11.859 -16.281 1 97.56 217 LYS A O 1
ATOM 1682 N N . ILE A 1 218 ? -3.885 -12.094 -16.891 1 98 218 ILE A N 1
ATOM 1683 C CA . ILE A 1 218 ? -4.359 -11.719 -15.555 1 98 218 ILE A CA 1
ATOM 1684 C C . ILE A 1 218 ? -5.441 -12.703 -15.102 1 98 218 ILE A C 1
ATOM 1686 O O . ILE A 1 218 ? -6.312 -13.078 -15.891 1 98 218 ILE A O 1
ATOM 1690 N N . GLY A 1 219 ? -5.336 -13.156 -13.922 1 98.44 219 GLY A N 1
ATOM 1691 C CA . GLY A 1 219 ? -6.391 -13.867 -13.219 1 98.44 219 GLY A CA 1
ATOM 1692 C C . GLY A 1 219 ? -6.973 -13.086 -12.062 1 98.44 219 GLY A C 1
ATOM 1693 O O . GLY A 1 219 ? -6.242 -12.664 -11.156 1 98.44 219 GLY A O 1
ATOM 1694 N N . ILE A 1 220 ? -8.266 -12.891 -12.133 1 98.44 220 ILE A N 1
ATOM 1695 C CA . ILE A 1 220 ? -8.969 -12.234 -11.047 1 98.44 220 ILE A CA 1
ATOM 1696 C C . ILE A 1 220 ? -9.508 -13.281 -10.07 1 98.44 220 ILE A C 1
ATOM 1698 O O . ILE A 1 220 ? -10.344 -14.102 -10.438 1 98.44 220 ILE A O 1
ATOM 1702 N N . MET A 1 221 ? -8.992 -13.18 -8.891 1 97.94 221 MET A N 1
ATOM 1703 C CA . MET A 1 221 ? -9.352 -14.18 -7.895 1 97.94 221 MET A CA 1
ATOM 1704 C C . MET A 1 221 ? -10.375 -13.633 -6.91 1 97.94 221 MET A C 1
ATOM 1706 O O . MET A 1 221 ? -10.25 -12.492 -6.445 1 97.94 221 MET A O 1
ATOM 1710 N N . TYR A 1 222 ? -11.383 -14.391 -6.633 1 97 222 TYR A N 1
ATOM 1711 C CA . TYR A 1 222 ? -12.414 -14.078 -5.648 1 97 222 TYR A CA 1
ATOM 1712 C C . TYR A 1 222 ? -12.906 -15.344 -4.961 1 97 222 TYR A C 1
ATOM 1714 O O . TYR A 1 222 ? -13.289 -16.312 -5.621 1 97 222 TYR A O 1
ATOM 1722 N N . GLY A 1 223 ? -12.891 -15.312 -3.682 1 95.56 223 GLY A N 1
ATOM 1723 C CA . GLY A 1 223 ? -13.43 -16.438 -2.928 1 95.56 223 GLY A CA 1
ATOM 1724 C C . GLY A 1 223 ? -12.766 -17.75 -3.27 1 95.56 223 GLY A C 1
ATOM 1725 O O . GLY A 1 223 ? -13.438 -18.766 -3.463 1 95.56 223 GLY A O 1
ATOM 1726 N N . GLY A 1 224 ? -11.523 -17.75 -3.502 1 97 224 GLY A N 1
ATOM 1727 C CA . GLY A 1 224 ? -10.766 -18.969 -3.73 1 97 224 GLY A CA 1
ATOM 1728 C C . GLY A 1 224 ? -10.758 -19.406 -5.184 1 97 224 GLY A C 1
ATOM 1729 O O . GLY A 1 224 ? -10.094 -20.375 -5.543 1 97 224 GLY A O 1
ATOM 1730 N N . GLN A 1 225 ? -11.461 -18.672 -5.996 1 97.94 225 GLN A N 1
ATOM 1731 C CA . GLN A 1 225 ? -11.57 -19.016 -7.406 1 97.94 225 GLN A CA 1
ATOM 1732 C C . GLN A 1 225 ? -11.008 -17.906 -8.297 1 97.94 225 GLN A C 1
ATOM 1734 O O . GLN A 1 225 ? -11.008 -16.734 -7.91 1 97.94 225 GLN A O 1
ATOM 1739 N N . ILE A 1 226 ? -10.422 -18.281 -9.383 1 98.38 226 ILE A N 1
ATOM 1740 C CA . ILE A 1 226 ? -10.227 -17.297 -10.445 1 98.38 226 ILE A CA 1
ATOM 1741 C C . ILE A 1 226 ? -11.531 -17.094 -11.203 1 98.38 226 ILE A C 1
ATOM 1743 O O . ILE A 1 226 ? -11.945 -17.953 -11.984 1 98.38 226 ILE A O 1
ATOM 1747 N N . VAL A 1 227 ? -12.172 -16 -11.062 1 98.38 227 VAL A N 1
ATOM 1748 C CA . VAL A 1 227 ? -13.508 -15.766 -11.602 1 98.38 227 VAL A CA 1
ATOM 1749 C C . VAL A 1 227 ? -13.406 -15.234 -13.031 1 98.38 227 VAL A C 1
ATOM 1751 O O . VAL A 1 227 ? -14.383 -15.273 -13.781 1 98.38 227 VAL A O 1
ATOM 1754 N N . GLU A 1 228 ? -12.281 -14.734 -13.344 1 98.62 228 GLU A N 1
ATOM 1755 C CA . GLU A 1 228 ? -12.008 -14.266 -14.695 1 98.62 228 GLU A CA 1
ATOM 1756 C C . GLU A 1 228 ? -10.523 -14.383 -15.039 1 98.62 228 GLU A C 1
ATOM 1758 O O . GLU A 1 228 ? -9.672 -14.031 -14.219 1 98.62 228 GLU A O 1
ATOM 1763 N N . PHE A 1 229 ? -10.258 -14.945 -16.125 1 98.38 229 PHE A N 1
ATOM 1764 C CA . PHE A 1 229 ? -8.898 -15.133 -16.609 1 98.38 229 PHE A CA 1
ATOM 1765 C C . PHE A 1 229 ? -8.789 -14.758 -18.078 1 98.38 229 PHE A C 1
ATOM 1767 O O . PHE A 1 229 ? -9.672 -15.07 -18.875 1 98.38 229 PHE A O 1
ATOM 1774 N N . GLY A 1 230 ? -7.711 -14.047 -18.453 1 97.88 230 GLY A N 1
ATOM 1775 C CA . GLY A 1 230 ? -7.488 -13.68 -19.844 1 97.88 230 GLY A CA 1
ATOM 1776 C C . GLY A 1 230 ? -6.285 -12.773 -20.031 1 97.88 230 GLY A C 1
ATOM 1777 O O . GLY A 1 230 ? -5.461 -12.633 -19.125 1 97.88 230 GLY A O 1
ATOM 1778 N N . SER A 1 231 ? -6.184 -12.289 -21.25 1 97.44 231 SER A N 1
ATOM 1779 C CA . SER A 1 231 ? -5.121 -11.328 -21.516 1 97.44 231 SER A CA 1
ATOM 1780 C C . SER A 1 231 ? -5.316 -10.047 -20.703 1 97.44 231 SER A C 1
ATOM 1782 O O . SER A 1 231 ? -6.445 -9.672 -20.391 1 97.44 231 SER A O 1
ATOM 1784 N N . SER A 1 232 ? -4.219 -9.469 -20.344 1 96.25 232 SER A N 1
ATOM 1785 C CA . SER A 1 232 ? -4.277 -8.188 -19.641 1 96.25 232 SER A CA 1
ATOM 1786 C C . SER A 1 232 ? -5.164 -7.191 -20.391 1 96.25 232 SER A C 1
ATOM 1788 O O . SER A 1 232 ? -6.016 -6.539 -19.781 1 96.25 232 SER A O 1
ATOM 1790 N N . GLN A 1 233 ? -5.059 -7.137 -21.656 1 95.19 233 GLN A N 1
ATOM 1791 C CA . GLN A 1 233 ? -5.84 -6.215 -22.484 1 95.19 233 GLN A CA 1
ATOM 1792 C C . GLN A 1 233 ? -7.336 -6.473 -22.328 1 95.19 233 GLN A C 1
ATOM 1794 O O . GLN A 1 233 ? -8.117 -5.543 -22.094 1 95.19 233 GLN A O 1
ATOM 1799 N N . GLU A 1 234 ? -7.676 -7.672 -22.453 1 96.56 234 GLU A N 1
ATOM 1800 C CA . GLU A 1 234 ? -9.094 -8.016 -22.359 1 96.56 234 GLU A CA 1
ATOM 1801 C C . GLU A 1 234 ? -9.641 -7.711 -20.969 1 96.56 234 GLU A C 1
ATOM 1803 O O . GLU A 1 234 ? -10.734 -7.152 -20.828 1 96.56 234 GLU A O 1
ATOM 1808 N N . ILE A 1 235 ? -8.883 -8.039 -19.938 1 96.94 235 ILE A N 1
ATOM 1809 C CA . ILE A 1 235 ? -9.328 -7.852 -18.562 1 96.94 235 ILE A CA 1
ATOM 1810 C C . ILE A 1 235 ? -9.539 -6.367 -18.281 1 96.94 235 ILE A C 1
ATOM 1812 O O . ILE A 1 235 ? -10.531 -5.977 -17.672 1 96.94 235 ILE A O 1
ATOM 1816 N N . TYR A 1 236 ? -8.656 -5.512 -18.766 1 94.56 236 TYR A N 1
ATOM 1817 C CA . TYR A 1 236 ? -8.711 -4.086 -18.453 1 94.56 236 TYR A CA 1
ATOM 1818 C C . TYR A 1 236 ? -9.711 -3.367 -19.344 1 94.56 236 TYR A C 1
ATOM 1820 O O . TYR A 1 236 ? -10.422 -2.463 -18.891 1 94.56 236 TYR A O 1
ATOM 1828 N N . LYS A 1 237 ? -9.852 -3.775 -20.547 1 94.62 237 LYS A N 1
ATOM 1829 C CA . LYS A 1 237 ? -10.672 -3.033 -21.516 1 94.62 237 LYS A CA 1
ATOM 1830 C C . LYS A 1 237 ? -12.086 -3.586 -21.578 1 94.62 237 LYS A C 1
ATOM 1832 O O . LYS A 1 237 ? -13.039 -2.846 -21.828 1 94.62 237 LYS A O 1
ATOM 1837 N N . ASN A 1 238 ? -12.18 -4.902 -21.438 1 96 238 ASN A N 1
ATOM 1838 C CA . ASN A 1 238 ? -13.477 -5.551 -21.562 1 96 238 ASN A CA 1
ATOM 1839 C C . ASN A 1 238 ? -13.711 -6.559 -20.438 1 96 238 ASN A C 1
ATOM 1841 O O . ASN A 1 238 ? -13.922 -7.746 -20.703 1 96 238 ASN A O 1
ATOM 1845 N N . PRO A 1 239 ? -13.672 -6.051 -19.219 1 97.06 239 PRO A N 1
ATOM 1846 C CA . PRO A 1 239 ? -13.938 -6.98 -18.109 1 97.06 239 PRO A CA 1
ATOM 1847 C C . PRO A 1 239 ? -15.32 -7.629 -18.219 1 97.06 239 PRO A C 1
ATOM 1849 O O . PRO A 1 239 ? -16.297 -6.961 -18.547 1 97.06 239 PRO A O 1
ATOM 1852 N N . LYS A 1 240 ? -15.367 -8.852 -17.906 1 97.94 240 LYS A N 1
ATOM 1853 C CA . LYS A 1 240 ? -16.609 -9.602 -18.078 1 97.94 240 LYS A CA 1
ATOM 1854 C C . LYS A 1 240 ? -17.297 -9.852 -16.734 1 97.94 240 LYS A C 1
ATOM 1856 O O . LYS A 1 240 ? -18.5 -9.617 -16.594 1 97.94 240 LYS A O 1
ATOM 1861 N N . HIS A 1 241 ? -16.594 -10.297 -15.742 1 98.12 241 HIS A N 1
ATOM 1862 C CA . HIS A 1 241 ? -17.188 -10.602 -14.453 1 98.12 241 HIS A CA 1
ATOM 1863 C C . HIS A 1 241 ? -17.547 -9.328 -13.688 1 98.12 241 HIS A C 1
ATOM 1865 O O . HIS A 1 241 ? -16.75 -8.391 -13.648 1 98.12 241 HIS A O 1
ATOM 1871 N N . PRO A 1 242 ? -18.672 -9.273 -13.016 1 97.56 242 PRO A N 1
ATOM 1872 C CA . PRO A 1 242 ? -19.062 -8.086 -12.258 1 97.56 242 PRO A CA 1
ATOM 1873 C C . PRO A 1 242 ? -18.047 -7.703 -11.188 1 97.56 242 PRO A C 1
ATOM 1875 O O . PRO A 1 242 ? -17.812 -6.516 -10.953 1 97.56 242 PRO A O 1
ATOM 1878 N N . TYR A 1 243 ? -17.5 -8.695 -10.602 1 96.75 243 TYR A N 1
ATOM 1879 C CA . TYR A 1 243 ? -16.453 -8.422 -9.617 1 96.75 243 TYR A CA 1
ATOM 1880 C C . TYR A 1 243 ? -15.281 -7.699 -10.25 1 96.75 243 TYR A C 1
ATOM 1882 O O . TYR A 1 243 ? -14.742 -6.742 -9.68 1 96.75 243 TYR A O 1
ATOM 1890 N N . THR A 1 244 ? -14.805 -8.18 -11.391 1 97.38 244 THR A N 1
ATOM 1891 C CA . THR A 1 244 ? -13.695 -7.559 -12.109 1 97.38 244 THR A CA 1
ATOM 1892 C C . THR A 1 244 ? -14.016 -6.102 -12.438 1 97.38 244 THR A C 1
ATOM 1894 O O . THR A 1 244 ? -13.188 -5.215 -12.219 1 97.38 244 THR A O 1
ATOM 1897 N N . LYS A 1 245 ? -15.164 -5.887 -12.906 1 95.56 245 LYS A N 1
ATOM 1898 C CA . LYS A 1 245 ? -15.609 -4.527 -13.211 1 95.56 245 LYS A CA 1
ATOM 1899 C C . LYS A 1 245 ? -15.555 -3.637 -11.977 1 95.56 245 LYS A C 1
ATOM 1901 O O . LYS A 1 245 ? -15.031 -2.521 -12.031 1 95.56 245 LYS A O 1
ATOM 1906 N N . GLY A 1 246 ? -16.141 -4.164 -10.93 1 93.38 246 GLY A N 1
ATOM 1907 C CA . GLY A 1 246 ? -16.125 -3.41 -9.68 1 93.38 246 GLY A CA 1
ATOM 1908 C C . GLY A 1 246 ? -14.719 -3.092 -9.203 1 93.38 246 GLY A C 1
ATOM 1909 O O . GLY A 1 246 ? -14.453 -1.989 -8.727 1 93.38 246 GLY A O 1
ATOM 1910 N N . LEU A 1 247 ? -13.797 -4.074 -9.32 1 93.25 247 LEU A N 1
ATOM 1911 C CA . LEU A 1 247 ? -12.406 -3.895 -8.914 1 93.25 247 LEU A CA 1
ATOM 1912 C C . LEU A 1 247 ? -11.75 -2.768 -9.703 1 93.25 247 LEU A C 1
ATOM 1914 O O . LEU A 1 247 ? -11.109 -1.892 -9.125 1 93.25 247 LEU A O 1
ATOM 1918 N N . LEU A 1 248 ? -11.922 -2.75 -10.977 1 93.12 248 LEU A N 1
ATOM 1919 C CA . LEU A 1 248 ? -11.32 -1.761 -11.867 1 93.12 248 LEU A CA 1
ATOM 1920 C C . LEU A 1 248 ? -11.883 -0.372 -11.594 1 93.12 248 LEU A C 1
ATOM 1922 O O . LEU A 1 248 ? -11.156 0.619 -11.625 1 93.12 248 LEU A O 1
ATOM 1926 N N . GLU A 1 249 ? -13.125 -0.33 -11.289 1 91.19 249 GLU A N 1
ATOM 1927 C CA . GLU A 1 249 ? -13.797 0.94 -11.031 1 91.19 249 GLU A CA 1
ATOM 1928 C C . GLU A 1 249 ? -13.391 1.521 -9.68 1 91.19 249 GLU A C 1
ATOM 1930 O O . GLU A 1 249 ? -13.633 2.697 -9.406 1 91.19 249 GLU A O 1
ATOM 1935 N N . SER A 1 250 ? -12.781 0.715 -8.883 1 89.5 250 SER A N 1
ATOM 1936 C CA . SER A 1 250 ? -12.398 1.146 -7.539 1 89.5 250 SER A CA 1
ATOM 1937 C C . SER A 1 250 ? -11.008 1.776 -7.539 1 89.5 250 SER A C 1
ATOM 1939 O O . SER A 1 250 ? -10.578 2.338 -6.531 1 89.5 250 SER A O 1
ATOM 1941 N N . ILE A 1 251 ? -10.281 1.733 -8.547 1 86.56 251 ILE A N 1
ATOM 1942 C CA . ILE A 1 251 ? -8.93 2.275 -8.641 1 86.56 251 ILE A CA 1
ATOM 1943 C C . ILE A 1 251 ? -8.992 3.797 -8.766 1 86.56 251 ILE A C 1
ATOM 1945 O O . ILE A 1 251 ? -9.594 4.328 -9.703 1 86.56 251 ILE A O 1
ATOM 1949 N N . PRO A 1 252 ? -8.422 4.469 -7.809 1 83.12 252 PRO A N 1
ATOM 1950 C CA . PRO A 1 252 ? -8.359 5.922 -7.961 1 83.12 252 PRO A CA 1
ATOM 1951 C C . PRO A 1 252 ? -7.535 6.355 -9.172 1 83.12 252 PRO A C 1
ATOM 1953 O O . PRO A 1 252 ? -6.516 5.734 -9.484 1 83.12 252 PRO A O 1
ATOM 1956 N N . THR A 1 253 ? -8.047 7.328 -9.891 1 78.94 253 THR A N 1
ATOM 1957 C CA . THR A 1 253 ? -7.34 7.852 -11.055 1 78.94 253 THR A CA 1
ATOM 1958 C C . THR A 1 253 ? -6.898 9.297 -10.812 1 78.94 253 THR A C 1
ATOM 1960 O O . THR A 1 253 ? -7.43 9.977 -9.93 1 78.94 253 THR A O 1
ATOM 1963 N N . LEU A 1 254 ? -5.871 9.719 -11.531 1 76.56 254 LEU A N 1
ATOM 1964 C CA . LEU A 1 254 ? -5.398 11.094 -11.406 1 76.56 254 LEU A CA 1
ATOM 1965 C C . LEU A 1 254 ? -6.445 12.078 -11.906 1 76.56 254 LEU A C 1
ATOM 1967 O O . LEU A 1 254 ? -6.352 13.281 -11.641 1 76.56 254 LEU A O 1
ATOM 1971 N N . SER A 1 255 ? -7.543 11.617 -12.516 1 72.19 255 SER A N 1
ATOM 1972 C CA . SER A 1 255 ? -8.586 12.492 -13.055 1 72.19 255 SER A CA 1
ATOM 1973 C C . SER A 1 255 ? -9.609 12.859 -11.984 1 72.19 255 SER A C 1
ATOM 1975 O O . SER A 1 255 ? -10.445 13.742 -12.195 1 72.19 255 SER A O 1
ATOM 1977 N N . GLY A 1 256 ? -9.43 12.305 -10.852 1 67.5 256 GLY A N 1
ATOM 1978 C CA . GLY A 1 256 ? -10.273 12.688 -9.734 1 67.5 256 GLY A CA 1
ATOM 1979 C C . GLY A 1 256 ? -11.648 12.055 -9.773 1 67.5 256 GLY A C 1
ATOM 1980 O O . GLY A 1 256 ? -12.594 12.555 -9.164 1 67.5 256 GLY A O 1
ATOM 1981 N N . ASN A 1 257 ? -11.805 11.008 -10.578 1 74.38 257 ASN A N 1
ATOM 1982 C CA . ASN A 1 257 ? -13.086 10.305 -10.562 1 74.38 257 ASN A CA 1
ATOM 1983 C C . ASN A 1 257 ? -13.289 9.531 -9.258 1 74.38 257 ASN A C 1
ATOM 1985 O O . ASN A 1 257 ? -12.359 8.891 -8.766 1 74.38 257 ASN A O 1
ATOM 1989 N N . THR A 1 258 ? -14.414 9.656 -8.688 1 77.88 258 THR A N 1
ATOM 1990 C CA . THR A 1 258 ? -14.727 8.984 -7.426 1 77.88 258 THR A CA 1
ATOM 1991 C C . THR A 1 258 ? -14.672 7.469 -7.598 1 77.88 258 THR A C 1
ATOM 1993 O O . THR A 1 258 ? -15.406 6.902 -8.414 1 77.88 258 THR A O 1
ATOM 1996 N N . PRO A 1 259 ? -13.852 6.91 -6.809 1 80.5 259 PRO A N 1
ATOM 1997 C CA . PRO A 1 259 ? -13.82 5.449 -6.906 1 80.5 259 PRO A CA 1
ATOM 1998 C C . PRO A 1 259 ? -15.117 4.797 -6.434 1 80.5 259 PRO A C 1
ATOM 2000 O O . PRO A 1 259 ? -15.727 5.258 -5.469 1 80.5 259 PRO A O 1
ATOM 2003 N N . LYS A 1 260 ? -15.578 3.902 -7.184 1 81.56 260 LYS A N 1
ATOM 2004 C CA . LYS A 1 260 ? -16.688 3.068 -6.75 1 81.56 260 LYS A CA 1
ATOM 2005 C C . LYS A 1 260 ? -16.219 1.941 -5.836 1 81.56 260 LYS A C 1
ATOM 2007 O O . LYS A 1 260 ? -15.023 1.638 -5.789 1 81.56 260 LYS A O 1
ATOM 2012 N N . TYR A 1 261 ? -17.109 1.43 -5 1 78.69 261 TYR A N 1
ATOM 2013 C CA . TYR A 1 261 ? -16.719 0.306 -4.152 1 78.69 261 TYR A CA 1
ATOM 2014 C C . TYR A 1 261 ? -17.781 -0.784 -4.176 1 78.69 261 TYR A C 1
ATOM 2016 O O . TYR A 1 261 ? -18.922 -0.542 -4.582 1 78.69 261 TYR A O 1
ATOM 2024 N N . ILE A 1 262 ? -17.344 -1.893 -3.945 1 80 262 ILE A N 1
ATOM 2025 C CA . ILE A 1 262 ? -18.219 -3.057 -3.863 1 80 262 ILE A CA 1
ATOM 2026 C C . ILE A 1 262 ? -18.734 -3.213 -2.434 1 80 262 ILE A C 1
ATOM 2028 O O . ILE A 1 262 ? -17.938 -3.344 -1.494 1 80 262 ILE A O 1
ATOM 2032 N N . LYS A 1 263 ? -20.016 -3.209 -2.281 1 77.38 263 LYS A N 1
ATOM 2033 C CA . LYS A 1 263 ? -20.625 -3.305 -0.96 1 77.38 263 LYS A CA 1
ATOM 2034 C C . LYS A 1 263 ? -20.688 -4.754 -0.482 1 77.38 263 LYS A C 1
ATOM 2036 O O . LYS A 1 263 ? -20.578 -5.68 -1.287 1 77.38 263 LYS A O 1
ATOM 2041 N N . GLY A 1 264 ? -20.719 -4.941 0.862 1 78.5 264 GLY A N 1
ATOM 2042 C CA . GLY A 1 264 ? -20.891 -6.273 1.414 1 78.5 264 GLY A CA 1
ATOM 2043 C C . GLY A 1 264 ? -19.594 -6.879 1.934 1 78.5 264 GLY A C 1
ATOM 2044 O O . GLY A 1 264 ? -18.562 -6.215 1.945 1 78.5 264 GLY A O 1
ATOM 2045 N N . ILE A 1 265 ? -19.719 -8.094 2.395 1 78.69 265 ILE A N 1
ATOM 2046 C CA . ILE A 1 265 ? -18.578 -8.789 2.984 1 78.69 265 ILE A CA 1
ATOM 2047 C C . ILE A 1 265 ? -18.156 -9.953 2.092 1 78.69 265 ILE A C 1
ATOM 2049 O O . ILE A 1 265 ? -19 -10.578 1.441 1 78.69 265 ILE A O 1
ATOM 2053 N N . PRO A 1 266 ? -16.891 -10.18 2.117 1 82.38 266 PRO A N 1
ATOM 2054 C CA . PRO A 1 266 ? -16.422 -11.32 1.321 1 82.38 266 PRO A CA 1
ATOM 2055 C C . PRO A 1 266 ? -17.078 -12.641 1.737 1 82.38 266 PRO A C 1
ATOM 2057 O O . PRO A 1 266 ? -17.547 -12.766 2.869 1 82.38 266 PRO A O 1
ATOM 2060 N N . PRO A 1 267 ? -17.016 -13.562 0.831 1 85.88 267 PRO A N 1
ATOM 2061 C CA . PRO A 1 267 ? -17.688 -14.828 1.109 1 85.88 267 PRO A CA 1
ATOM 2062 C C . PRO A 1 267 ? -16.906 -15.711 2.074 1 85.88 267 PRO A C 1
ATOM 2064 O O . PRO A 1 267 ? -15.688 -15.586 2.176 1 85.88 267 PRO A O 1
ATOM 2067 N N . SER A 1 268 ? -17.656 -16.562 2.707 1 85.25 268 SER A N 1
ATOM 2068 C CA . SER A 1 268 ? -17 -17.625 3.48 1 85.25 268 SER A CA 1
ATOM 2069 C C . SER A 1 268 ? -16.328 -18.641 2.568 1 85.25 268 SER A C 1
ATOM 2071 O O . SER A 1 268 ? -16.891 -19.016 1.528 1 85.25 268 SER A O 1
ATOM 2073 N N . LEU A 1 269 ? -15.195 -19.094 3.016 1 89.5 269 LEU A N 1
ATOM 2074 C CA . LEU A 1 269 ? -14.492 -20.094 2.236 1 89.5 269 LEU A CA 1
ATOM 2075 C C . LEU A 1 269 ? -14.656 -21.484 2.855 1 89.5 269 LEU A C 1
ATOM 2077 O O . LEU A 1 269 ? -14.008 -22.438 2.436 1 89.5 269 LEU A O 1
ATOM 2081 N N . LEU A 1 270 ? -15.594 -21.453 3.84 1 90.06 270 LEU A N 1
ATOM 2082 C CA . LEU A 1 270 ? -15.891 -22.719 4.48 1 90.06 270 LEU A CA 1
ATOM 2083 C C . LEU A 1 270 ? -16.703 -23.625 3.553 1 90.06 270 LEU A C 1
ATOM 2085 O O . LEU A 1 270 ? -17.625 -23.156 2.887 1 90.06 270 LEU A O 1
ATOM 2089 N N . ASP A 1 271 ? -16.359 -24.812 3.385 1 88.94 271 ASP A N 1
ATOM 2090 C CA . ASP A 1 271 ? -17.047 -25.828 2.592 1 88.94 271 ASP A CA 1
ATOM 2091 C C . ASP A 1 271 ? -16.953 -25.5 1.102 1 88.94 271 ASP A C 1
ATOM 2093 O O . ASP A 1 271 ? -16.656 -24.375 0.72 1 88.94 271 ASP A O 1
ATOM 2097 N N . ALA A 1 272 ? -17.188 -26.438 0.295 1 89.81 272 ALA A N 1
ATOM 2098 C CA . ALA A 1 272 ? -17.203 -26.281 -1.156 1 89.81 272 ALA A CA 1
ATOM 2099 C C . ALA A 1 272 ? -18.375 -25.406 -1.599 1 89.81 272 ALA A C 1
ATOM 2101 O O . ALA A 1 272 ? -19.484 -25.531 -1.076 1 89.81 272 ALA A O 1
ATOM 2102 N N . PRO A 1 273 ? -18.062 -24.531 -2.502 1 91 273 PRO A N 1
ATOM 2103 C CA . PRO A 1 273 ? -19.141 -23.656 -2.947 1 91 273 PRO A CA 1
ATOM 2104 C C . PRO A 1 273 ? -20.219 -24.391 -3.744 1 91 273 PRO A C 1
ATOM 2106 O O . PRO A 1 273 ? -19.891 -25.266 -4.555 1 91 273 PRO A O 1
ATOM 2109 N N . THR A 1 274 ? -21.406 -24.031 -3.527 1 93.75 274 THR A N 1
ATOM 2110 C CA . THR A 1 274 ? -22.531 -24.594 -4.266 1 93.75 274 THR A CA 1
ATOM 2111 C C . THR A 1 274 ? -23.172 -23.531 -5.152 1 93.75 274 THR A C 1
ATOM 2113 O O . THR A 1 274 ? -24.031 -23.844 -5.977 1 93.75 274 THR A O 1
ATOM 2116 N N . GLN A 1 275 ? -22.812 -22.328 -4.926 1 96.25 275 GLN A N 1
ATOM 2117 C CA . GLN A 1 275 ? -23.328 -21.172 -5.676 1 96.25 275 GLN A CA 1
ATOM 2118 C C . GLN A 1 275 ? -22.188 -20.219 -6.047 1 96.25 275 GLN A C 1
ATOM 2120 O O . GLN A 1 275 ? -21.047 -20.438 -5.668 1 96.25 275 GLN A O 1
ATOM 2125 N N . CYS A 1 276 ? -22.609 -19.312 -6.922 1 97 276 CYS A N 1
ATOM 2126 C CA . CYS A 1 276 ? -21.625 -18.281 -7.23 1 97 276 CYS A CA 1
ATOM 2127 C C . CYS A 1 276 ? -21.109 -17.625 -5.957 1 97 276 CYS A C 1
ATOM 2129 O O . CYS A 1 276 ? -21.891 -17.172 -5.117 1 97 276 CYS A O 1
ATOM 2131 N N . ARG A 1 277 ? -19.797 -17.516 -5.828 1 95.38 277 ARG A N 1
ATOM 2132 C CA . ARG A 1 277 ? -19.188 -16.969 -4.613 1 95.38 277 ARG A CA 1
ATOM 2133 C C . ARG A 1 277 ? -19.469 -15.477 -4.477 1 95.38 277 ARG A C 1
ATOM 2135 O O . ARG A 1 277 ? -19.422 -14.938 -3.371 1 95.38 277 ARG A O 1
ATOM 2142 N N . PHE A 1 278 ? -19.781 -14.828 -5.617 1 96.69 278 PHE A N 1
ATOM 2143 C CA . PHE A 1 278 ? -19.969 -13.383 -5.602 1 96.69 278 PHE A CA 1
ATOM 2144 C C . PHE A 1 278 ? -21.453 -13.031 -5.496 1 96.69 278 PHE A C 1
ATOM 2146 O O . PHE A 1 278 ? -21.828 -11.859 -5.586 1 96.69 278 PHE A O 1
ATOM 2153 N N . LEU A 1 279 ? -22.281 -13.938 -5.262 1 96.38 279 LEU A N 1
ATOM 2154 C CA . LEU A 1 279 ? -23.734 -13.797 -5.324 1 96.38 279 LEU A CA 1
ATOM 2155 C C . LEU A 1 279 ? -24.219 -12.68 -4.406 1 96.38 279 LEU A C 1
ATOM 2157 O O . LEU A 1 279 ? -24.953 -11.797 -4.832 1 96.38 279 LEU A O 1
ATOM 2161 N N . ASP A 1 280 ? -23.719 -12.656 -3.184 1 93.44 280 ASP A N 1
ATOM 2162 C CA . ASP A 1 280 ? -24.25 -11.773 -2.148 1 93.44 280 ASP A CA 1
ATOM 2163 C C . ASP A 1 280 ? -23.844 -10.328 -2.404 1 93.44 280 ASP A C 1
ATOM 2165 O O . ASP A 1 280 ? -24.469 -9.398 -1.891 1 93.44 280 ASP A O 1
ATOM 2169 N N . ARG A 1 281 ? -22.828 -10.133 -3.197 1 94.19 281 ARG A N 1
ATOM 2170 C CA . ARG A 1 281 ? -22.312 -8.781 -3.41 1 94.19 281 ARG A CA 1
ATOM 2171 C C . ARG A 1 281 ? -22.547 -8.328 -4.848 1 94.19 281 ARG A C 1
ATOM 2173 O O . ARG A 1 281 ? -22.281 -7.172 -5.188 1 94.19 281 ARG A O 1
ATOM 2180 N N . CYS A 1 282 ? -23.016 -9.203 -5.684 1 96.25 282 CYS A N 1
ATOM 2181 C CA . CYS A 1 282 ? -23.156 -8.922 -7.109 1 96.25 282 CYS A CA 1
ATOM 2182 C C . CYS A 1 282 ? -24.359 -8.023 -7.371 1 96.25 282 CYS A C 1
ATOM 2184 O O . CYS A 1 282 ? -25.484 -8.375 -7.039 1 96.25 282 CYS A O 1
ATOM 2186 N N . PRO A 1 283 ? -24.141 -6.918 -8.055 1 94.69 283 PRO A N 1
ATOM 2187 C CA . PRO A 1 283 ? -25.234 -5.988 -8.312 1 94.69 283 PRO A CA 1
ATOM 2188 C C . PRO A 1 283 ? -26.172 -6.48 -9.406 1 94.69 283 PRO A C 1
ATOM 2190 O O . PRO A 1 283 ? -27.281 -5.953 -9.562 1 94.69 283 PRO A O 1
ATOM 2193 N N . VAL A 1 284 ? -25.766 -7.484 -10.148 1 96.62 284 VAL A N 1
ATOM 2194 C CA . VAL A 1 284 ? -26.578 -7.93 -11.273 1 96.62 284 VAL A CA 1
ATOM 2195 C C . VAL A 1 284 ? -26.859 -9.422 -11.148 1 96.62 284 VAL A C 1
ATOM 2197 O O . VAL A 1 284 ? -26.984 -10.125 -12.156 1 96.62 284 VAL A O 1
ATOM 2200 N N . ALA A 1 285 ? -26.859 -9.844 -9.93 1 96.38 285 ALA A N 1
ATOM 2201 C CA . ALA A 1 285 ? -27.094 -11.266 -9.664 1 96.38 285 ALA A CA 1
ATOM 2202 C C . ALA A 1 285 ? -28.422 -11.719 -10.266 1 96.38 285 ALA A C 1
ATOM 2204 O O . ALA A 1 285 ? -29.406 -10.969 -10.25 1 96.38 285 ALA A O 1
ATOM 2205 N N . VAL A 1 286 ? -28.484 -12.914 -10.773 1 96.69 286 VAL A N 1
ATOM 2206 C CA . VAL A 1 286 ? -29.703 -13.531 -11.312 1 96.69 286 VAL A CA 1
ATOM 2207 C C . VAL A 1 286 ? -29.969 -14.852 -10.602 1 96.69 286 VAL A C 1
ATOM 2209 O O . VAL A 1 286 ? -29.125 -15.336 -9.844 1 96.69 286 VAL A O 1
ATOM 2212 N N . GLU A 1 287 ? -31.078 -15.477 -10.797 1 96.88 287 GLU A N 1
ATOM 2213 C CA . GLU A 1 287 ? -31.484 -16.688 -10.094 1 96.88 287 GLU A CA 1
ATOM 2214 C C . GLU A 1 287 ? -30.5 -17.828 -10.328 1 96.88 287 GLU A C 1
ATOM 2216 O O . GLU A 1 287 ? -30.25 -18.641 -9.43 1 96.88 287 GLU A O 1
ATOM 2221 N N . LYS A 1 288 ? -29.984 -17.922 -11.438 1 97.31 288 LYS A N 1
ATOM 2222 C CA . LYS A 1 288 ? -29.062 -19 -11.812 1 97.31 288 LYS A CA 1
ATOM 2223 C C . LYS A 1 288 ? -27.781 -18.938 -10.984 1 97.31 288 LYS A C 1
ATOM 2225 O O . LYS A 1 288 ? -27.062 -19.938 -10.875 1 97.31 288 LYS A O 1
ATOM 2230 N N . CYS A 1 289 ? -27.5 -17.844 -10.406 1 97.62 289 CYS A N 1
ATOM 2231 C CA . CYS A 1 289 ? -26.297 -17.641 -9.617 1 97.62 289 CYS A CA 1
ATOM 2232 C C . CYS A 1 289 ? -26.328 -18.484 -8.344 1 97.62 289 CYS A C 1
ATOM 2234 O O . CYS A 1 289 ? -25.312 -18.672 -7.688 1 97.62 289 CYS A O 1
ATOM 2236 N N . LYS A 1 290 ? -27.438 -18.984 -7.992 1 97.31 290 LYS A N 1
ATOM 2237 C CA . LYS A 1 290 ? -27.562 -19.891 -6.855 1 97.31 290 LYS A CA 1
ATOM 2238 C C . LYS A 1 290 ? -26.938 -21.25 -7.156 1 97.31 290 LYS A C 1
ATOM 2240 O O . LYS A 1 290 ? -26.859 -22.109 -6.281 1 97.31 290 LYS A O 1
ATOM 2245 N N . GLN A 1 291 ? -26.484 -21.406 -8.367 1 97.19 291 GLN A N 1
ATOM 2246 C CA . GLN A 1 291 ? -25.641 -22.531 -8.789 1 97.19 291 GLN A CA 1
ATOM 2247 C C . GLN A 1 291 ? -24.234 -22.047 -9.141 1 97.19 291 GLN A C 1
ATOM 2249 O O . GLN A 1 291 ? -24.062 -20.906 -9.57 1 97.19 291 GLN A O 1
ATOM 2254 N N . LEU A 1 292 ? -23.359 -22.938 -8.953 1 96.62 292 LEU A N 1
ATOM 2255 C CA . LEU A 1 292 ? -21.984 -22.594 -9.281 1 96.62 292 LEU A CA 1
ATOM 2256 C C . LEU A 1 292 ? -21.812 -22.438 -10.789 1 96.62 292 LEU A C 1
ATOM 2258 O O . LEU A 1 292 ? -22.109 -23.344 -11.555 1 96.62 292 LEU A O 1
ATOM 2262 N N . PRO A 1 293 ? -21.422 -21.297 -11.258 1 97.38 293 PRO A N 1
ATOM 2263 C CA . PRO A 1 293 ? -21.203 -21.141 -12.695 1 97.38 293 PRO A CA 1
ATOM 2264 C C . PRO A 1 293 ? -20 -21.922 -13.203 1 97.38 293 PRO A C 1
ATOM 2266 O O . PRO A 1 293 ? -18.984 -22.031 -12.508 1 97.38 293 PRO A O 1
ATOM 2269 N N . PRO A 1 294 ? -20.078 -22.562 -14.336 1 96.88 294 PRO A N 1
ATOM 2270 C CA . PRO A 1 294 ? -18.891 -23.156 -14.961 1 96.88 294 PRO A CA 1
ATOM 2271 C C . PRO A 1 294 ? -17.953 -22.094 -15.539 1 96.88 294 PRO A C 1
ATOM 2273 O O . PRO A 1 294 ? -18.219 -20.891 -15.43 1 96.88 294 PRO A O 1
ATOM 2276 N N . LYS A 1 295 ? -16.828 -22.469 -16.047 1 97.81 295 LYS A N 1
ATOM 2277 C CA . LYS A 1 295 ? -15.906 -21.578 -16.766 1 97.81 295 LYS A CA 1
ATOM 2278 C C . LYS A 1 295 ? -16.328 -21.406 -18.219 1 97.81 295 LYS A C 1
ATOM 2280 O O . LYS A 1 295 ? -16.203 -22.328 -19.031 1 97.81 295 LYS A O 1
ATOM 2285 N N . PHE A 1 296 ? -16.812 -20.266 -18.531 1 98.19 296 PHE A N 1
ATOM 2286 C CA . PHE A 1 296 ? -17.172 -19.969 -19.906 1 98.19 296 PHE A CA 1
ATOM 2287 C C . PHE A 1 296 ? -15.977 -19.422 -20.672 1 98.19 296 PHE A C 1
ATOM 2289 O O . PHE A 1 296 ? -15.273 -18.531 -20.203 1 98.19 296 PHE A O 1
ATOM 2296 N N . LYS A 1 297 ? -15.797 -19.953 -21.797 1 97.19 297 LYS A N 1
ATOM 2297 C CA . LYS A 1 297 ? -14.664 -19.531 -22.609 1 97.19 297 LYS 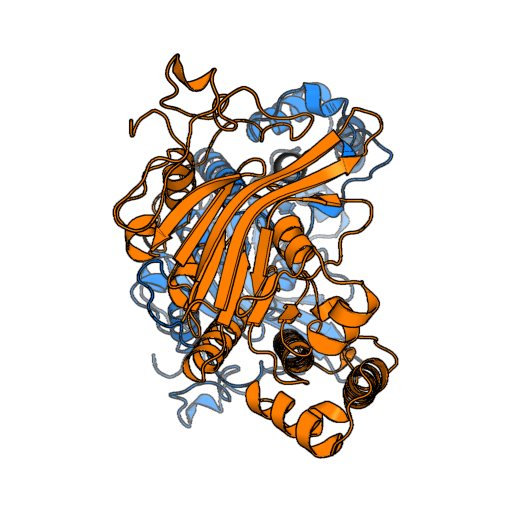A CA 1
ATOM 2298 C C . LYS A 1 297 ? -14.844 -18.109 -23.109 1 97.19 297 LYS A C 1
ATOM 2300 O O . LYS A 1 297 ? -15.945 -17.719 -23.5 1 97.19 297 LYS A O 1
ATOM 2305 N N . THR A 1 298 ? -13.812 -17.344 -23.047 1 96.56 298 THR A N 1
ATOM 2306 C CA . THR A 1 298 ? -13.758 -16.016 -23.641 1 96.56 298 THR A CA 1
ATOM 2307 C C . THR A 1 298 ? -12.742 -15.961 -24.766 1 96.56 298 THR A C 1
ATOM 2309 O O . THR A 1 298 ? -12.219 -17 -25.188 1 96.56 298 THR A O 1
ATOM 2312 N N . GLU A 1 299 ? -12.5 -14.82 -25.328 1 94.44 299 GLU A N 1
ATOM 2313 C CA . GLU A 1 299 ? -11.562 -14.664 -26.438 1 94.44 299 GLU A CA 1
ATOM 2314 C C . GLU A 1 299 ? -10.156 -15.109 -26.031 1 94.44 299 GLU A C 1
ATOM 2316 O O . GLU A 1 299 ? -9.438 -15.711 -26.844 1 94.44 299 GLU A O 1
ATOM 2321 N N . THR A 1 300 ? -9.797 -14.82 -24.812 1 96.31 300 THR A N 1
ATOM 2322 C CA . THR A 1 300 ? -8.406 -15.055 -24.438 1 96.31 300 THR A CA 1
ATOM 2323 C C . THR A 1 300 ? -8.32 -15.914 -23.188 1 96.31 300 THR A C 1
ATOM 2325 O O . THR A 1 300 ? -7.223 -16.234 -22.719 1 96.31 300 THR A O 1
ATOM 2328 N N . GLY A 1 301 ? -9.484 -16.344 -22.594 1 97 301 GLY A N 1
ATOM 2329 C CA . GLY A 1 301 ? -9.477 -17.125 -21.359 1 97 301 GLY A CA 1
ATOM 2330 C C . GLY A 1 301 ? -10.852 -17.625 -20.969 1 97 301 GLY A C 1
ATOM 2331 O O . GLY A 1 301 ? -11.523 -18.297 -21.766 1 97 301 GLY A O 1
ATOM 2332 N N . TYR A 1 302 ? -11.266 -17.234 -19.75 1 98.31 302 TYR A N 1
ATOM 2333 C CA . TYR A 1 302 ? -12.57 -17.703 -19.312 1 98.31 302 TYR A CA 1
ATOM 2334 C C . TYR A 1 302 ? -13.148 -16.781 -18.234 1 98.31 302 TYR A C 1
ATOM 2336 O O . TYR A 1 302 ? -12.43 -15.945 -17.688 1 98.31 302 TYR A O 1
ATOM 2344 N N . VAL A 1 303 ? -14.391 -16.891 -18 1 98.56 303 VAL A N 1
ATOM 2345 C CA . VAL A 1 303 ? -15.109 -16.172 -16.953 1 98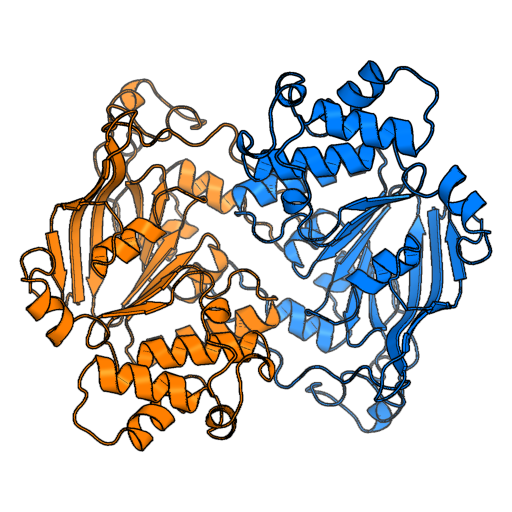.56 303 VAL A CA 1
ATOM 2346 C C . VAL A 1 303 ? -16.094 -17.109 -16.266 1 98.56 303 VAL A C 1
ATOM 2348 O O . VAL A 1 303 ? -16.75 -17.922 -16.922 1 98.56 303 VAL A O 1
ATOM 2351 N N . ARG A 1 304 ? -16.141 -17.062 -14.953 1 98 304 ARG A N 1
ATOM 2352 C CA . ARG A 1 304 ? -17.062 -17.859 -14.156 1 98 304 ARG A CA 1
ATOM 2353 C C . ARG A 1 304 ? -18.312 -17.047 -13.805 1 98 304 ARG A C 1
ATOM 2355 O O . ARG A 1 304 ? -18.531 -16.719 -12.633 1 98 304 ARG A O 1
ATOM 2362 N N . CYS A 1 305 ? -19.125 -16.906 -14.789 1 98.44 305 CYS A N 1
ATOM 2363 C CA . CYS A 1 305 ? -20.312 -16.078 -14.594 1 98.44 305 CYS A CA 1
ATOM 2364 C C . CYS A 1 305 ? -21.438 -16.516 -15.531 1 98.44 305 CYS A C 1
ATOM 2366 O O . CYS A 1 305 ? -21.234 -16.625 -16.734 1 98.44 305 CYS A O 1
ATOM 2368 N N . TRP A 1 306 ? -22.562 -16.656 -14.992 1 97.56 306 TRP A N 1
ATOM 2369 C CA . TRP A 1 306 ? -23.703 -17.156 -15.734 1 97.56 306 TRP A CA 1
ATOM 2370 C C . TRP A 1 306 ? -24.141 -16.172 -16.812 1 97.56 306 TRP A C 1
ATOM 2372 O O . TRP A 1 306 ? -24.844 -16.547 -17.75 1 97.56 306 TRP A O 1
ATOM 2382 N N . LEU A 1 307 ? -23.75 -14.898 -16.656 1 96.19 307 LEU A N 1
ATOM 2383 C CA . LEU A 1 307 ? -24.156 -13.883 -17.625 1 96.19 307 LEU A CA 1
ATOM 2384 C C . LEU A 1 307 ? -23.5 -14.141 -18.969 1 96.19 307 LEU A C 1
ATOM 2386 O O . LEU A 1 307 ? -23.875 -13.539 -19.984 1 96.19 307 LEU A O 1
ATOM 2390 N N . TYR A 1 308 ? -22.609 -15.023 -19.062 1 94.06 308 TYR A N 1
ATOM 2391 C CA . TYR A 1 308 ? -21.844 -15.25 -20.297 1 94.06 308 TYR A CA 1
ATOM 2392 C C . TYR A 1 308 ? -22.109 -16.656 -20.828 1 94.06 308 TYR A C 1
ATOM 2394 O O . TYR A 1 308 ? -21.297 -17.188 -21.594 1 94.06 308 TYR A O 1
ATOM 2402 N N . GLU A 1 309 ? -23.172 -17.266 -20.469 1 89.19 309 GLU A N 1
ATOM 2403 C CA . GLU A 1 309 ? -23.641 -18.531 -21.031 1 89.19 309 GLU A CA 1
ATOM 2404 C C . GLU A 1 309 ? -23.953 -18.391 -22.516 1 89.19 309 GLU A C 1
ATOM 2406 O O . GLU A 1 309 ? -24.531 -17.375 -22.938 1 89.19 309 GLU A O 1
ATOM 2411 N N . MET B 1 1 ? -13.039 31.812 5.488 1 88.19 1 MET B N 1
ATOM 2412 C CA . MET B 1 1 ? -12.102 32.219 6.531 1 88.19 1 MET B CA 1
ATOM 2413 C C . MET B 1 1 ? -10.977 31.188 6.672 1 88.19 1 MET B C 1
ATOM 2415 O O . MET B 1 1 ? -11.172 30 6.418 1 88.19 1 MET B O 1
ATOM 2419 N N . THR B 1 2 ? -9.82 31.672 6.977 1 93.56 2 THR B N 1
ATOM 2420 C CA . THR B 1 2 ? -8.664 30.797 7.121 1 93.56 2 THR B CA 1
ATOM 2421 C C . THR B 1 2 ? -8.781 29.938 8.375 1 93.56 2 THR B C 1
ATOM 2423 O O . THR B 1 2 ? -9.039 30.453 9.461 1 93.56 2 THR B O 1
ATOM 2426 N N . LEU B 1 3 ? -8.75 28.719 8.203 1 96.5 3 LEU B N 1
ATOM 2427 C CA . LEU B 1 3 ? -8.828 27.781 9.328 1 96.5 3 LEU B CA 1
ATOM 2428 C C . LEU B 1 3 ? -7.461 27.594 9.977 1 96.5 3 LEU B C 1
ATOM 2430 O O . LEU B 1 3 ? -7.301 27.828 11.18 1 96.5 3 LEU B O 1
ATOM 2434 N N . ILE B 1 4 ? -6.484 27.266 9.172 1 97.12 4 ILE B N 1
ATOM 2435 C CA . ILE B 1 4 ? -5.137 27.047 9.688 1 97.12 4 ILE B CA 1
ATOM 2436 C C . ILE B 1 4 ? -4.121 27.766 8.805 1 97.12 4 ILE B C 1
ATOM 2438 O O . ILE B 1 4 ? -4.266 27.781 7.578 1 97.12 4 ILE B O 1
ATOM 2442 N N . SER B 1 5 ? -3.182 28.422 9.422 1 97.62 5 SER B N 1
ATOM 2443 C CA . SER B 1 5 ? -2.062 29.094 8.758 1 97.62 5 SER B CA 1
ATOM 2444 C C . SER B 1 5 ? -0.73 28.656 9.359 1 97.62 5 SER B C 1
ATOM 2446 O O . SER B 1 5 ? -0.504 28.828 10.562 1 97.62 5 SER B O 1
ATOM 2448 N N . VAL B 1 6 ? 0.077 28.047 8.562 1 98 6 VAL B N 1
ATOM 2449 C CA . VAL B 1 6 ? 1.412 27.625 8.961 1 98 6 VAL B CA 1
ATOM 2450 C C . VAL B 1 6 ? 2.463 28.484 8.273 1 98 6 VAL B C 1
ATOM 2452 O O . VAL B 1 6 ? 2.465 28.625 7.047 1 98 6 VAL B O 1
ATOM 2455 N N . LYS B 1 7 ? 3.312 29.078 9.062 1 97.62 7 LYS B N 1
ATOM 2456 C CA . LYS B 1 7 ? 4.312 30 8.531 1 97.62 7 LYS B CA 1
ATOM 2457 C C . LYS B 1 7 ? 5.699 29.688 9.102 1 97.62 7 LYS B C 1
ATOM 2459 O O . LYS B 1 7 ? 5.914 29.781 10.312 1 97.62 7 LYS B O 1
ATOM 2464 N N . GLY B 1 8 ? 6.547 29.391 8.172 1 97.56 8 GLY B N 1
ATOM 2465 C CA . GLY B 1 8 ? 7.934 29.172 8.555 1 97.56 8 GLY B CA 1
ATOM 2466 C C . GLY B 1 8 ? 8.109 28.062 9.57 1 97.56 8 GLY B C 1
ATOM 2467 O O . GLY B 1 8 ? 8.938 28.156 10.469 1 97.56 8 GLY B O 1
ATOM 2468 N N . LEU B 1 9 ? 7.285 27.078 9.492 1 97.88 9 LEU B N 1
ATOM 2469 C CA . LEU B 1 9 ? 7.344 26 10.469 1 97.88 9 LEU B CA 1
ATOM 2470 C C . LEU B 1 9 ? 8.586 25.141 10.258 1 97.88 9 LEU B C 1
ATOM 2472 O O . LEU B 1 9 ? 8.867 24.719 9.133 1 97.88 9 LEU B O 1
ATOM 2476 N N . SER B 1 10 ? 9.359 24.938 11.281 1 97.62 10 SER B N 1
ATOM 2477 C CA . SER B 1 10 ? 10.539 24.078 11.289 1 97.62 10 SER B CA 1
ATOM 2478 C C . SER B 1 10 ? 10.547 23.172 12.516 1 97.62 10 SER B C 1
ATOM 2480 O O . SER B 1 10 ? 10.18 23.594 13.609 1 97.62 10 SER B O 1
ATOM 2482 N N . THR B 1 11 ? 10.773 21.984 12.312 1 97.31 11 THR B N 1
ATOM 2483 C CA . THR B 1 11 ? 10.891 21.016 13.391 1 97.31 11 THR B CA 1
ATOM 2484 C C . THR B 1 11 ? 12.266 20.359 13.375 1 97.31 11 THR B C 1
ATOM 2486 O O . THR B 1 11 ? 12.656 19.75 12.383 1 97.31 11 THR B O 1
ATOM 2489 N N . LYS B 1 12 ? 12.938 20.438 14.492 1 95.75 12 LYS B N 1
ATOM 2490 C CA . LYS B 1 12 ? 14.297 19.922 14.617 1 95.75 12 LYS B CA 1
ATOM 2491 C C . LYS B 1 12 ? 14.383 18.844 15.703 1 95.75 12 LYS B C 1
ATOM 2493 O O . LYS B 1 12 ? 13.742 18.953 16.75 1 95.75 12 LYS B O 1
ATOM 2498 N N . TYR B 1 13 ? 15.062 17.781 15.406 1 94.62 13 TYR B N 1
ATOM 2499 C CA . TYR B 1 13 ? 15.422 16.75 16.375 1 94.62 13 TYR B CA 1
ATOM 2500 C C . TYR B 1 13 ? 16.922 16.781 16.672 1 94.62 13 TYR B C 1
ATOM 2502 O O . TYR B 1 13 ? 17.734 16.969 15.766 1 94.62 13 TYR B O 1
ATOM 2510 N N . ASP B 1 14 ? 17.25 16.594 17.859 1 92.56 14 ASP B N 1
ATOM 2511 C CA . ASP B 1 14 ? 18.656 16.5 18.188 1 92.56 14 ASP B CA 1
ATOM 2512 C C . ASP B 1 14 ? 19.172 15.078 18 1 92.56 14 ASP B C 1
ATOM 2514 O O . ASP B 1 14 ? 18.469 14.117 18.328 1 92.56 14 ASP B O 1
ATOM 2518 N N . SER B 1 15 ? 20.266 15 17.391 1 89.44 15 SER B N 1
ATOM 2519 C CA . SER B 1 15 ? 20.906 13.703 17.219 1 89.44 15 SER B CA 1
ATOM 2520 C C . SER B 1 15 ? 22.406 13.797 17.547 1 89.44 15 SER B C 1
ATOM 2522 O O . SER B 1 15 ? 22.938 14.891 17.719 1 89.44 15 SER B O 1
ATOM 2524 N N . THR B 1 16 ? 23.062 12.602 17.703 1 90.06 16 THR B N 1
ATOM 2525 C CA . THR B 1 16 ? 24.484 12.539 18.016 1 90.06 16 THR B CA 1
ATOM 2526 C C . THR B 1 16 ? 25.312 13.164 16.875 1 90.06 16 THR B C 1
ATOM 2528 O O . THR B 1 16 ? 26.391 13.711 17.125 1 90.06 16 THR B O 1
ATOM 2531 N N . ASN B 1 17 ? 24.75 13.188 15.695 1 91 17 ASN B N 1
ATOM 2532 C CA . ASN B 1 17 ? 25.484 13.68 14.531 1 91 17 ASN B CA 1
ATOM 2533 C C . ASN B 1 17 ? 25.109 15.117 14.195 1 91 17 ASN B C 1
ATOM 2535 O O . ASN B 1 17 ? 25.547 15.664 13.188 1 91 17 ASN B O 1
ATOM 2539 N N . GLY B 1 18 ? 24.188 15.664 15.023 1 89.38 18 GLY B N 1
ATOM 2540 C CA . GLY B 1 18 ? 23.719 17.016 14.773 1 89.38 18 GLY B CA 1
ATOM 2541 C C . GLY B 1 18 ? 22.203 17.109 14.664 1 89.38 18 GLY B C 1
ATOM 2542 O O . GLY B 1 18 ? 21.516 16.109 14.742 1 89.38 18 GLY B O 1
ATOM 2543 N N . PRO B 1 19 ? 21.844 18.359 14.531 1 92.19 19 PRO B N 1
ATOM 2544 C CA . PRO B 1 19 ? 20.391 18.547 14.438 1 92.19 19 PRO B CA 1
ATOM 2545 C C . PRO B 1 19 ? 19.828 18.031 13.109 1 92.19 19 PRO B C 1
ATOM 2547 O O . PRO B 1 19 ? 20.453 18.203 12.062 1 92.19 19 PRO B O 1
ATOM 2550 N N . VAL B 1 20 ? 18.75 17.391 13.203 1 93.81 20 VAL B N 1
ATOM 2551 C CA . VAL B 1 20 ? 18.016 16.906 12.039 1 93.81 20 VAL B CA 1
ATOM 2552 C C . VAL B 1 20 ? 16.797 17.781 11.789 1 93.81 20 VAL B C 1
ATOM 2554 O O . VAL B 1 20 ? 15.93 17.906 12.648 1 93.81 20 VAL B O 1
ATOM 2557 N N . TYR B 1 21 ? 16.719 18.422 10.625 1 94.88 21 TYR B N 1
ATOM 2558 C CA . TYR B 1 21 ? 15.586 19.266 10.242 1 94.88 21 TYR B CA 1
ATOM 2559 C C . TYR B 1 21 ? 14.539 18.453 9.477 1 94.88 21 TYR B C 1
ATOM 2561 O O . TYR B 1 21 ? 14.508 18.469 8.25 1 94.88 21 TYR B O 1
ATOM 2569 N N . ALA B 1 22 ? 13.68 17.891 10.219 1 95.81 22 ALA B N 1
ATOM 2570 C CA . ALA B 1 22 ? 12.648 17.031 9.641 1 95.81 22 ALA B CA 1
ATOM 2571 C C . ALA B 1 22 ? 11.594 17.859 8.906 1 95.81 22 ALA B C 1
ATOM 2573 O O . ALA B 1 22 ? 10.992 17.391 7.938 1 95.81 22 ALA B O 1
ATOM 2574 N N . VAL B 1 23 ? 11.328 18.984 9.375 1 97.88 23 VAL B N 1
ATOM 2575 C CA . VAL B 1 23 ? 10.523 20.016 8.734 1 97.88 23 VAL B CA 1
ATOM 2576 C C . VAL B 1 23 ? 11.305 21.328 8.688 1 97.88 23 VAL B C 1
ATOM 2578 O O . VAL B 1 23 ? 11.898 21.75 9.688 1 97.88 23 VAL B O 1
ATOM 2581 N N . ASP B 1 24 ? 11.289 21.938 7.523 1 97.69 24 ASP B N 1
ATOM 2582 C CA . ASP B 1 24 ? 12.133 23.125 7.352 1 97.69 24 ASP B CA 1
ATOM 2583 C C . ASP B 1 24 ? 11.422 24.188 6.516 1 97.69 24 ASP B C 1
ATOM 2585 O O . ASP B 1 24 ? 11.359 24.078 5.289 1 97.69 24 ASP B O 1
ATOM 2589 N N . ASP B 1 25 ? 10.961 25.188 7.223 1 97.31 25 ASP B N 1
ATOM 2590 C CA . ASP B 1 25 ? 10.414 26.375 6.582 1 97.31 25 ASP B CA 1
ATOM 2591 C C . ASP B 1 25 ? 9.195 26.031 5.73 1 97.31 25 ASP B C 1
ATOM 2593 O O . ASP B 1 25 ? 9.172 26.312 4.531 1 97.31 25 ASP B O 1
ATOM 2597 N N . VAL B 1 26 ? 8.25 25.469 6.324 1 97.75 26 VAL B N 1
ATOM 2598 C CA . VAL B 1 26 ? 7.035 25.047 5.633 1 97.75 26 VAL B CA 1
ATOM 2599 C C . VAL B 1 26 ? 5.961 26.125 5.797 1 97.75 26 VAL B C 1
ATOM 2601 O O . VAL B 1 26 ? 5.738 26.625 6.898 1 97.75 26 VAL B O 1
ATOM 2604 N N . ASP B 1 27 ? 5.344 26.531 4.711 1 97.62 27 ASP B N 1
ATOM 2605 C CA . ASP B 1 27 ? 4.25 27.5 4.68 1 97.62 27 ASP B CA 1
ATOM 2606 C C . ASP B 1 27 ? 3.037 26.938 3.943 1 97.62 27 ASP B C 1
ATOM 2608 O O . ASP B 1 27 ? 3.176 26.344 2.869 1 97.62 27 ASP B O 1
ATOM 2612 N N . PHE B 1 28 ? 1.876 27.031 4.551 1 96.94 28 PHE B N 1
ATOM 2613 C CA . PHE B 1 28 ? 0.635 26.812 3.816 1 96.94 28 PHE B CA 1
ATOM 2614 C C . PHE B 1 28 ? -0.555 27.375 4.582 1 96.94 28 PHE B C 1
ATOM 2616 O O . PHE B 1 28 ? -0.441 27.703 5.762 1 96.94 28 PHE B O 1
ATOM 2623 N N . GLU B 1 29 ? -1.574 27.609 3.914 1 96 29 GLU B N 1
ATOM 2624 C CA . GLU B 1 29 ? -2.834 28.062 4.496 1 96 29 GLU B CA 1
ATOM 2625 C C . GLU B 1 29 ? -4.008 27.234 3.973 1 96 29 GLU B C 1
ATOM 2627 O O . GLU B 1 29 ? -4.039 26.875 2.799 1 96 29 GLU B O 1
ATOM 2632 N N . LEU B 1 30 ? -4.871 27.016 4.871 1 96.12 30 LEU B N 1
ATOM 2633 C CA . LEU B 1 30 ? -6.078 26.266 4.527 1 96.12 30 LEU B CA 1
ATOM 2634 C C . LEU B 1 30 ? -7.324 27 5.012 1 96.12 30 LEU B C 1
ATOM 2636 O O . LEU B 1 30 ? -7.371 27.469 6.152 1 96.12 30 LEU B O 1
ATOM 2640 N N . LYS B 1 31 ? -8.312 27.125 4.18 1 95.69 31 LYS B N 1
ATOM 2641 C CA . LYS B 1 31 ? -9.594 27.688 4.562 1 95.69 31 LYS B CA 1
ATOM 2642 C C . LYS B 1 31 ? -10.492 26.641 5.219 1 95.69 31 LYS B C 1
ATOM 2644 O O . LYS B 1 31 ? -10.227 25.438 5.109 1 95.69 31 LYS B O 1
ATOM 2649 N N . ASP B 1 32 ? -11.453 27.172 5.926 1 94.94 32 ASP B N 1
ATOM 2650 C CA . ASP B 1 32 ? -12.453 26.281 6.516 1 94.94 32 ASP B CA 1
ATOM 2651 C C . ASP B 1 32 ? -13.148 25.453 5.438 1 94.94 32 ASP B C 1
ATOM 2653 O O . ASP B 1 32 ? -13.57 26 4.41 1 94.94 32 ASP B O 1
ATOM 2657 N N . GLY B 1 33 ? -13.141 24.156 5.629 1 93.5 33 GLY B N 1
ATOM 2658 C CA . GLY B 1 33 ? -13.781 23.266 4.676 1 93.5 33 GLY B CA 1
ATOM 2659 C C . GLY B 1 33 ? -12.859 22.812 3.562 1 93.5 33 GLY B C 1
ATOM 2660 O O . GLY B 1 33 ? -13.258 22.031 2.697 1 93.5 33 GLY B O 1
ATOM 2661 N N . GLU B 1 34 ? -11.656 23.266 3.588 1 95.44 34 GLU B N 1
ATOM 2662 C CA . GLU B 1 34 ? -10.664 22.906 2.576 1 95.44 34 GLU B CA 1
ATOM 2663 C C . GLU B 1 34 ? -9.766 21.781 3.066 1 95.44 34 GLU B C 1
ATOM 2665 O O . GLU B 1 34 ? -9.586 21.594 4.273 1 95.44 34 GLU B O 1
ATOM 2670 N N . SER B 1 35 ? -9.305 21.016 2.121 1 96.69 35 SER B N 1
ATOM 2671 C CA . SER B 1 35 ? -8.391 19.938 2.459 1 96.69 35 SER B CA 1
ATOM 2672 C C . SER B 1 35 ? -7.059 20.094 1.736 1 96.69 35 SER B C 1
ATOM 2674 O O . SER B 1 35 ? -7.016 20.562 0.595 1 96.69 35 SER B O 1
ATOM 2676 N N . ILE B 1 36 ? -6.047 19.688 2.467 1 98.19 36 ILE B N 1
ATOM 2677 C CA . ILE B 1 36 ? -4.707 19.734 1.893 1 98.19 36 ILE B CA 1
ATOM 2678 C C . ILE B 1 36 ? -4.109 18.328 1.88 1 98.19 36 ILE B C 1
ATOM 2680 O O . ILE B 1 36 ? -4.324 17.547 2.812 1 98.19 36 ILE B O 1
ATOM 2684 N N . GLY B 1 37 ? -3.521 17.969 0.785 1 98.19 37 GLY B N 1
ATOM 2685 C CA . GLY B 1 37 ? -2.711 16.766 0.692 1 98.19 37 GLY B CA 1
ATOM 2686 C C . GLY B 1 37 ? -1.222 17.047 0.779 1 98.19 37 GLY B C 1
ATOM 2687 O O . GLY B 1 37 ? -0.727 18 0.182 1 98.19 37 GLY B O 1
ATOM 2688 N N . ILE B 1 38 ? -0.583 16.312 1.568 1 98.31 38 ILE B N 1
ATOM 2689 C CA . ILE B 1 38 ? 0.873 16.359 1.654 1 98.31 38 ILE B CA 1
ATOM 2690 C C . ILE B 1 38 ? 1.466 15.07 1.095 1 98.31 38 ILE B C 1
ATOM 2692 O O . ILE B 1 38 ? 1.221 13.984 1.627 1 98.31 38 ILE B O 1
ATOM 2696 N N . ALA B 1 39 ? 2.209 15.195 0.038 1 96.69 39 ALA B N 1
ATOM 2697 C CA . ALA B 1 39 ? 2.783 14.031 -0.629 1 96.69 39 ALA B CA 1
ATOM 2698 C C . ALA B 1 39 ? 4.309 14.102 -0.645 1 96.69 39 ALA B C 1
ATOM 2700 O O . ALA B 1 39 ? 4.883 15.188 -0.532 1 96.69 39 ALA B O 1
ATOM 2701 N N . GLY B 1 40 ? 4.918 12.961 -0.827 1 94.06 40 GLY B N 1
ATOM 2702 C CA . GLY B 1 40 ? 6.363 12.82 -0.885 1 94.06 40 GLY B CA 1
ATOM 2703 C C . GLY B 1 40 ? 6.844 11.414 -0.572 1 94.06 40 GLY B C 1
ATOM 2704 O O . GLY B 1 40 ? 6.055 10.562 -0.166 1 94.06 40 GLY B O 1
ATOM 2705 N N . GLU B 1 41 ? 8.125 11.234 -0.778 1 90.25 41 GLU B N 1
ATOM 2706 C CA . GLU B 1 41 ? 8.711 9.922 -0.51 1 90.25 41 GLU B CA 1
ATOM 2707 C C . GLU B 1 41 ? 8.766 9.641 0.989 1 90.25 41 GLU B C 1
ATOM 2709 O O . GLU B 1 41 ? 8.516 10.531 1.804 1 90.25 41 GLU B O 1
ATOM 2714 N N . SER B 1 42 ? 8.992 8.438 1.319 1 87.62 42 SER B N 1
ATOM 2715 C CA . SER B 1 42 ? 9.094 8.062 2.727 1 87.62 42 SER B CA 1
ATOM 2716 C C . SER B 1 42 ? 10.234 8.805 3.416 1 87.62 42 SER B C 1
ATOM 2718 O O . SER B 1 42 ? 11.289 9.039 2.812 1 87.62 42 SER B O 1
ATOM 2720 N N . ALA B 1 43 ? 10.016 9.188 4.617 1 87.06 43 ALA B N 1
ATOM 2721 C CA . ALA B 1 43 ? 11.008 9.797 5.5 1 87.06 43 ALA B CA 1
ATOM 2722 C C . ALA B 1 43 ? 11.375 11.203 5.027 1 87.06 43 ALA B C 1
ATOM 2724 O O . ALA B 1 43 ? 12.5 11.664 5.238 1 87.06 43 ALA B O 1
ATOM 2725 N N . CYS B 1 44 ? 10.422 11.828 4.32 1 92 44 CYS B N 1
ATOM 2726 C CA . CYS B 1 44 ? 10.734 13.18 3.867 1 92 44 CYS B CA 1
ATOM 2727 C C . CYS B 1 44 ? 10.188 14.219 4.84 1 92 44 CYS B C 1
ATOM 2729 O O . CYS B 1 44 ? 10.336 15.422 4.617 1 92 44 CYS B O 1
ATOM 2731 N N . GLY B 1 45 ? 9.461 13.797 5.887 1 94.88 45 GLY B N 1
ATOM 2732 C CA . GLY B 1 45 ? 9.062 14.719 6.938 1 94.88 45 GLY B CA 1
ATOM 2733 C C . GLY B 1 45 ? 7.559 14.883 7.055 1 94.88 45 GLY B C 1
ATOM 2734 O O . GLY B 1 45 ? 7.078 15.648 7.895 1 94.88 45 GLY B O 1
ATOM 2735 N N . LYS B 1 46 ? 6.789 14.172 6.309 1 96.44 46 LYS B N 1
ATOM 2736 C CA . LYS B 1 46 ? 5.344 14.359 6.238 1 96.44 46 LYS B CA 1
ATOM 2737 C C . LYS B 1 46 ? 4.691 14.117 7.598 1 96.44 46 LYS B C 1
ATOM 2739 O O . LYS B 1 46 ? 3.906 14.945 8.07 1 96.44 46 LYS B O 1
ATOM 2744 N N . SER B 1 47 ? 5.047 12.984 8.211 1 95.69 47 SER B N 1
ATOM 2745 C CA . SER B 1 47 ? 4.457 12.648 9.5 1 95.69 47 SER B CA 1
ATOM 2746 C C . SER B 1 47 ? 4.871 13.648 10.578 1 95.69 47 SER B C 1
ATOM 2748 O O . SER B 1 47 ? 4.055 14.031 11.414 1 95.69 47 SER B O 1
ATOM 2750 N N . THR B 1 48 ? 6.125 14.055 10.508 1 96.88 48 THR B N 1
ATOM 2751 C CA . THR B 1 48 ? 6.617 15.039 11.461 1 96.88 48 THR B CA 1
ATOM 2752 C C . THR B 1 48 ? 5.832 16.344 11.344 1 96.88 48 THR B C 1
ATOM 2754 O O . THR B 1 48 ? 5.543 17 12.352 1 96.88 48 THR B O 1
ATOM 2757 N N . LEU B 1 49 ? 5.5 16.719 10.117 1 97.75 49 LEU B N 1
ATOM 2758 C CA . LEU B 1 49 ? 4.695 17.906 9.898 1 97.75 49 LEU B CA 1
ATOM 2759 C C . LEU B 1 49 ? 3.355 17.797 10.625 1 97.75 49 LEU B C 1
ATOM 2761 O O . LEU B 1 49 ? 2.967 18.719 11.359 1 97.75 49 LEU B O 1
ATOM 2765 N N . GLY B 1 50 ? 2.662 16.672 10.445 1 97.31 50 GLY B N 1
ATOM 2766 C CA . GLY B 1 50 ? 1.405 16.453 11.148 1 97.31 50 GLY B CA 1
ATOM 2767 C C . GLY B 1 50 ? 1.549 16.484 12.656 1 97.31 50 GLY B C 1
ATOM 2768 O O . GLY B 1 50 ? 0.764 17.141 13.352 1 97.31 50 GLY B O 1
ATOM 2769 N N . LEU B 1 51 ? 2.6 15.836 13.148 1 97 51 LEU B N 1
ATOM 2770 C CA . LEU B 1 51 ? 2.855 15.766 14.586 1 97 51 LEU B CA 1
ATOM 2771 C C . LEU B 1 51 ? 3.191 17.141 15.148 1 97 51 LEU B C 1
ATOM 2773 O O . LEU B 1 51 ? 2.857 17.438 16.297 1 97 51 LEU B O 1
ATOM 2777 N N . SER B 1 52 ? 3.863 17.938 14.359 1 97.38 52 SER B N 1
ATOM 2778 C CA . SER B 1 52 ? 4.18 19.297 14.781 1 97.38 52 SER B CA 1
ATOM 2779 C C . SER B 1 52 ? 2.912 20.125 15 1 97.38 52 SER B C 1
ATOM 2781 O O . SER B 1 52 ? 2.805 20.859 15.977 1 97.38 52 SER B O 1
ATOM 2783 N N . ILE B 1 53 ? 1.981 19.938 14.133 1 96.75 53 ILE B N 1
ATOM 2784 C CA . ILE B 1 53 ? 0.754 20.734 14.172 1 96.75 53 ILE B CA 1
ATOM 2785 C C . ILE B 1 53 ? -0.068 20.344 15.398 1 96.75 53 ILE B C 1
ATOM 2787 O O . ILE B 1 53 ? -0.579 21.203 16.109 1 96.75 53 ILE B O 1
ATOM 2791 N N . ILE B 1 54 ? -0.139 19.062 15.656 1 95.81 54 ILE B N 1
ATOM 2792 C CA . ILE B 1 54 ? -0.954 18.594 16.781 1 95.81 54 ILE B CA 1
ATOM 2793 C C . ILE B 1 54 ? -0.109 18.562 18.047 1 95.81 54 ILE B C 1
ATOM 2795 O O . ILE B 1 54 ? -0.591 18.156 19.109 1 95.81 54 ILE B O 1
ATOM 2799 N N . ARG B 1 55 ? 1.168 18.938 17.984 1 95.62 55 ARG B N 1
ATOM 2800 C CA . ARG B 1 55 ? 2.105 19.078 19.094 1 95.62 55 ARG B CA 1
ATOM 2801 C C . ARG B 1 55 ? 2.307 17.766 19.812 1 95.62 55 ARG B C 1
ATOM 2803 O O . ARG B 1 55 ? 2.209 17.688 21.047 1 95.62 55 ARG B O 1
ATOM 2810 N N . MET B 1 56 ? 2.615 16.719 19.031 1 94.56 56 MET B N 1
ATOM 2811 C CA . MET B 1 56 ? 2.895 15.398 19.594 1 94.56 56 MET B CA 1
ATOM 2812 C C . MET B 1 56 ? 4.262 14.891 19.156 1 94.56 56 MET B C 1
ATOM 2814 O O . MET B 1 56 ? 4.422 13.711 18.844 1 94.56 56 MET B O 1
ATOM 2818 N N . LEU B 1 57 ? 5.199 15.75 19.125 1 93.81 57 LEU B N 1
ATOM 2819 C CA . LEU B 1 57 ? 6.57 15.398 18.766 1 93.81 57 LEU B CA 1
ATOM 2820 C C . LEU B 1 57 ? 7.273 14.688 19.922 1 93.81 57 LEU B C 1
ATOM 2822 O O . LEU B 1 57 ? 7.133 15.086 21.078 1 93.81 57 LEU B O 1
ATOM 2826 N N . SER B 1 58 ? 7.871 13.633 19.594 1 90.88 58 SER B N 1
ATOM 2827 C CA . SER B 1 58 ? 8.711 12.945 20.578 1 90.88 58 SER B CA 1
ATOM 2828 C C . SER B 1 58 ? 10.164 13.383 20.453 1 90.88 58 SER B C 1
ATOM 2830 O O . SER B 1 58 ? 10.93 12.828 19.672 1 90.88 58 SER B O 1
ATOM 2832 N N . GLY B 1 59 ? 10.672 14.289 21.281 1 88.81 59 GLY B N 1
ATOM 2833 C CA . GLY B 1 59 ? 12.07 14.711 21.312 1 88.81 59 GLY B CA 1
ATOM 2834 C C . GLY B 1 59 ? 12.375 15.828 20.344 1 88.81 59 GLY B C 1
ATOM 2835 O O . GLY B 1 59 ? 13.492 16.359 20.328 1 88.81 59 GLY B O 1
ATOM 2836 N N . GLY B 1 60 ? 11.508 16.266 19.625 1 91.88 60 GLY B N 1
ATOM 2837 C CA . GLY B 1 60 ? 11.719 17.344 18.672 1 91.88 60 GLY B CA 1
ATOM 2838 C C . GLY B 1 60 ? 11.109 18.656 19.125 1 91.88 60 GLY B C 1
ATOM 2839 O O . GLY B 1 60 ? 10.383 18.703 20.125 1 91.88 60 GLY B O 1
ATOM 2840 N N . LYS B 1 61 ? 11.602 19.766 18.469 1 94.5 61 LYS B N 1
ATOM 2841 C CA . LYS B 1 61 ? 11.078 21.109 18.75 1 94.5 61 LYS B CA 1
ATOM 2842 C C . LYS B 1 61 ? 10.586 21.781 17.484 1 94.5 61 LYS B C 1
ATOM 2844 O O . LYS B 1 61 ? 11.289 21.812 16.469 1 94.5 61 LYS B O 1
ATOM 2849 N N . ALA B 1 62 ? 9.391 22.219 17.609 1 96.31 62 ALA B N 1
ATOM 2850 C CA . ALA B 1 62 ? 8.812 22.969 16.484 1 96.31 62 ALA B CA 1
ATOM 2851 C C . ALA B 1 62 ? 8.945 24.469 16.703 1 96.31 62 ALA B C 1
ATOM 2853 O O . ALA B 1 62 ? 8.758 24.969 17.812 1 96.31 62 ALA B O 1
ATOM 2854 N N . ASN B 1 63 ? 9.344 25.125 15.695 1 96.25 63 ASN B N 1
ATOM 2855 C CA . ASN B 1 63 ? 9.422 26.578 15.672 1 96.25 63 ASN B CA 1
ATOM 2856 C C . ASN B 1 63 ? 8.656 27.172 14.484 1 96.25 63 ASN B C 1
ATOM 2858 O O . ASN B 1 63 ? 8.305 26.438 13.547 1 96.25 63 ASN B O 1
ATOM 2862 N N . GLY B 1 64 ? 8.445 28.453 14.531 1 97.25 64 GLY B N 1
ATOM 2863 C CA . GLY B 1 64 ? 7.602 29.094 13.539 1 97.25 64 GLY B CA 1
ATOM 2864 C C . GLY B 1 64 ? 6.234 29.484 14.078 1 97.25 64 GLY B C 1
ATOM 2865 O O . GLY B 1 64 ? 6.102 29.844 15.25 1 97.25 64 GLY B O 1
ATOM 2866 N N . GLU B 1 65 ? 5.289 29.484 13.102 1 97.62 65 GLU B N 1
ATOM 2867 C CA . GLU B 1 65 ? 3.957 29.906 13.516 1 97.62 65 GLU B CA 1
ATOM 2868 C C . GLU B 1 65 ? 2.885 28.969 12.961 1 97.62 65 GLU B C 1
ATOM 2870 O O . GLU B 1 65 ? 2.939 28.578 11.789 1 97.62 65 GLU B O 1
ATOM 2875 N N . ILE B 1 66 ? 2.043 28.578 13.836 1 97.94 66 ILE B N 1
ATOM 2876 C CA . ILE B 1 66 ? 0.83 27.859 13.461 1 97.94 66 ILE B CA 1
ATOM 2877 C C . ILE B 1 66 ? -0.39 28.562 14.047 1 97.94 66 ILE B C 1
ATOM 2879 O O . ILE B 1 66 ? -0.552 28.609 15.273 1 97.94 66 ILE B O 1
ATOM 2883 N N . LEU B 1 67 ? -1.178 29.109 13.203 1 97.69 67 LEU B N 1
ATOM 2884 C CA . LEU B 1 67 ? -2.418 29.75 13.641 1 97.69 67 LEU B CA 1
ATOM 2885 C C . LEU B 1 67 ? -3.621 28.875 13.297 1 97.69 67 LEU B C 1
ATOM 2887 O O . LEU B 1 67 ? -3.75 28.406 12.172 1 97.69 67 LEU B O 1
ATOM 2891 N N . PHE B 1 68 ? -4.43 28.609 14.305 1 97 68 PHE B N 1
ATOM 2892 C CA . PHE B 1 68 ? -5.703 27.922 14.125 1 97 68 PHE B CA 1
ATOM 2893 C C . PHE B 1 68 ? -6.863 28.812 14.555 1 97 68 PHE B C 1
ATOM 2895 O O . PHE B 1 68 ? -6.949 29.219 15.719 1 97 68 PHE B O 1
ATOM 2902 N N . ASP B 1 69 ? -7.676 29.125 13.586 1 94.81 69 ASP B N 1
ATOM 2903 C CA . ASP B 1 69 ? -8.742 30.094 13.836 1 94.81 69 ASP B CA 1
ATOM 2904 C C . ASP B 1 69 ? -8.188 31.375 14.438 1 94.81 69 ASP B C 1
ATOM 2906 O O . ASP B 1 69 ? -8.727 31.891 15.422 1 94.81 69 ASP B O 1
ATOM 2910 N N . GLY B 1 70 ? -7.031 31.719 13.977 1 93.75 70 GLY B N 1
ATOM 2911 C CA . GLY B 1 70 ? -6.434 33 14.375 1 93.75 70 GLY B CA 1
ATOM 2912 C C . GLY B 1 70 ? -5.609 32.875 15.641 1 93.75 70 GLY B C 1
ATOM 2913 O O . GLY B 1 70 ? -4.934 33.844 16.031 1 93.75 70 GLY B O 1
ATOM 2914 N N . GLU B 1 71 ? -5.613 31.812 16.297 1 95.44 71 GLU B N 1
ATOM 2915 C CA . GLU B 1 71 ? -4.887 31.656 17.547 1 95.44 71 GLU B CA 1
ATOM 2916 C C . GLU B 1 71 ? -3.613 30.844 17.359 1 95.44 71 GLU B C 1
ATOM 2918 O O . GLU B 1 71 ? -3.629 29.812 16.672 1 95.44 71 GLU B O 1
ATOM 2923 N N . SER B 1 72 ? -2.574 31.328 17.984 1 96.12 72 SER B N 1
ATOM 2924 C CA . SER B 1 72 ? -1.293 30.641 17.859 1 96.12 72 SER B CA 1
ATOM 2925 C C . SER B 1 72 ? -1.282 29.344 18.656 1 96.12 72 SER B C 1
ATOM 2927 O O . SER B 1 72 ? -1.536 29.344 19.859 1 96.12 72 SER B O 1
ATOM 2929 N N . LEU B 1 73 ? -0.948 28.25 18.031 1 96.31 73 LEU B N 1
ATOM 2930 C CA . LEU B 1 73 ? -0.937 26.953 18.688 1 96.31 73 LEU B CA 1
ATOM 2931 C C . LEU B 1 73 ? 0.375 26.719 19.438 1 96.31 73 LEU B C 1
ATOM 2933 O O . LEU B 1 73 ? 0.381 26.156 20.531 1 96.31 73 LEU B O 1
ATOM 2937 N N . LEU B 1 74 ? 1.444 27.156 18.844 1 95.25 74 LEU B N 1
ATOM 2938 C CA . LEU B 1 74 ? 2.758 26.844 19.391 1 95.25 74 LEU B CA 1
ATOM 2939 C C . LEU B 1 74 ? 3.033 27.656 20.656 1 95.25 74 LEU B C 1
ATOM 2941 O O . LEU B 1 74 ? 3.842 27.25 21.484 1 95.25 74 LEU B O 1
ATOM 2945 N N . ASP B 1 75 ? 2.328 28.781 20.844 1 92.94 75 ASP B N 1
ATOM 2946 C CA . ASP B 1 75 ? 2.566 29.688 21.969 1 92.94 75 ASP B CA 1
ATOM 2947 C C . ASP B 1 75 ? 1.668 29.328 23.141 1 92.94 75 ASP B C 1
ATOM 2949 O O . ASP B 1 75 ? 1.829 29.859 24.25 1 92.94 75 ASP B O 1
ATOM 2953 N N . LEU B 1 76 ? 0.822 28.422 22.953 1 94.69 76 LEU B N 1
ATOM 2954 C CA . LEU B 1 76 ? -0.093 28.031 24.016 1 94.69 76 LEU B CA 1
ATOM 2955 C C . LEU B 1 76 ? 0.592 27.109 25.016 1 94.69 76 LEU B C 1
ATOM 2957 O O . LEU B 1 76 ? 1.383 26.25 24.641 1 94.69 76 LEU B O 1
ATOM 2961 N N . PRO B 1 77 ? 0.248 27.312 26.297 1 95.25 77 PRO B N 1
ATOM 2962 C CA . PRO B 1 77 ? 0.668 26.281 27.25 1 95.25 77 PRO B CA 1
ATOM 2963 C C . PRO B 1 77 ? 0.108 24.906 26.906 1 95.25 77 PRO B C 1
ATOM 2965 O O . PRO B 1 77 ? -1.002 24.797 26.375 1 95.25 77 PRO B O 1
ATOM 2968 N N . GLU B 1 78 ? 0.841 23.906 27.188 1 93.69 78 GLU B N 1
ATOM 2969 C CA . GLU B 1 78 ? 0.462 22.531 26.875 1 93.69 78 GLU B CA 1
ATOM 2970 C C . GLU B 1 78 ? -0.921 22.203 27.422 1 93.69 78 GLU B C 1
ATOM 2972 O O . GLU B 1 78 ? -1.727 21.562 26.734 1 93.69 78 GLU B O 1
ATOM 2977 N N . SER B 1 79 ? -1.169 22.641 28.609 1 94.06 79 SER B N 1
ATOM 2978 C CA . SER B 1 79 ? -2.445 22.359 29.266 1 94.06 79 SER B CA 1
ATOM 2979 C C . SER B 1 79 ? -3.605 22.984 28.5 1 94.06 79 SER B C 1
ATOM 2981 O O . SER B 1 79 ? -4.656 22.359 28.328 1 94.06 79 SER B O 1
ATOM 2983 N N . GLU B 1 80 ? -3.41 24.172 28.047 1 94.62 80 GLU B N 1
ATOM 2984 C CA . GLU B 1 80 ? -4.449 24.859 27.297 1 94.62 80 GLU B CA 1
ATOM 2985 C C . GLU B 1 80 ? -4.668 24.219 25.922 1 94.62 80 GLU B C 1
ATOM 2987 O O . GLU B 1 80 ? -5.809 24.062 25.484 1 94.62 80 GLU B O 1
ATOM 2992 N N . PHE B 1 81 ? -3.557 23.875 25.297 1 95.12 81 PHE B N 1
ATOM 2993 C CA . PHE B 1 81 ? -3.662 23.203 24.016 1 95.12 81 PHE B CA 1
ATOM 2994 C C . PHE B 1 81 ? -4.438 21.891 24.141 1 95.12 81 PHE B C 1
ATOM 2996 O O . PHE B 1 81 ? -5.324 21.609 23.344 1 95.12 81 PHE B O 1
ATOM 3003 N N . ASN B 1 82 ? -4.121 21.141 25.125 1 92.44 82 ASN B N 1
ATOM 3004 C CA . ASN B 1 82 ? -4.773 19.859 25.375 1 92.44 82 ASN B CA 1
ATOM 3005 C C . ASN B 1 82 ? -6.262 20.031 25.672 1 92.44 82 ASN B C 1
ATOM 3007 O O . ASN B 1 82 ? -7.086 19.234 25.219 1 92.44 82 ASN B O 1
ATOM 3011 N N . LYS B 1 83 ? -6.555 21.062 26.391 1 91.5 83 LYS B N 1
ATOM 3012 C CA . LYS B 1 83 ? -7.926 21.281 26.828 1 91.5 83 LYS B CA 1
ATOM 3013 C C . LYS B 1 83 ? -8.797 21.812 25.688 1 91.5 83 LYS B C 1
ATOM 3015 O O . LYS B 1 83 ? -9.969 21.438 25.578 1 91.5 83 LYS B O 1
ATOM 3020 N N . ARG B 1 84 ? -8.195 22.562 24.797 1 93.81 84 ARG B N 1
ATOM 3021 C CA . ARG B 1 84 ? -9.047 23.328 23.891 1 93.81 84 ARG B CA 1
ATOM 3022 C C . ARG B 1 84 ? -8.93 22.797 22.469 1 93.81 84 ARG B C 1
ATOM 3024 O O . ARG B 1 84 ? -9.844 22.969 21.656 1 93.81 84 ARG B O 1
ATOM 3031 N N . PHE B 1 85 ? -7.809 22.234 22.141 1 95.19 85 PHE B N 1
ATOM 3032 C CA . PHE B 1 85 ? -7.559 22.016 20.719 1 95.19 85 PHE B CA 1
ATOM 3033 C C . PHE B 1 85 ? -7.406 20.531 20.422 1 95.19 85 PHE B C 1
ATOM 3035 O O . PHE B 1 85 ? -8.062 20 19.516 1 95.19 85 PHE B O 1
ATOM 3042 N N . ARG B 1 86 ? -6.602 19.906 21.188 1 93.44 86 ARG B N 1
ATOM 3043 C CA . ARG B 1 86 ? -6.242 18.531 20.875 1 93.44 86 ARG B CA 1
ATOM 3044 C C . ARG B 1 86 ? -7.457 17.609 20.984 1 93.44 86 ARG B C 1
ATOM 3046 O O . ARG B 1 86 ? -8.047 17.469 22.062 1 93.44 86 ARG B O 1
ATOM 3053 N N . TRP B 1 87 ? -7.809 17.078 19.875 1 92.69 87 TRP B N 1
ATOM 3054 C CA . TRP B 1 87 ? -8.891 16.109 19.688 1 92.69 87 TRP B CA 1
ATOM 3055 C C . TRP B 1 87 ? -10.242 16.812 19.672 1 92.69 87 TRP B C 1
ATOM 3057 O O . TRP B 1 87 ? -11.234 16.266 19.188 1 92.69 87 TRP B O 1
ATOM 3067 N N . LYS B 1 88 ? -10.344 18.031 20.141 1 93.75 88 LYS B N 1
ATOM 3068 C CA . LYS B 1 88 ? -11.594 18.781 20.188 1 93.75 88 LYS B CA 1
ATOM 3069 C C . LYS B 1 88 ? -11.742 19.672 18.953 1 93.75 88 LYS B C 1
ATOM 3071 O O . LYS B 1 88 ? -12.844 19.781 18.406 1 93.75 88 LYS B O 1
ATOM 3076 N N . LYS B 1 89 ? -10.656 20.266 18.562 1 96.12 89 LYS B N 1
ATOM 3077 C CA . LYS B 1 89 ? -10.664 21.078 17.359 1 96.12 89 LYS B CA 1
ATOM 3078 C C . LYS B 1 89 ? -9.812 20.453 16.266 1 96.12 89 LYS B C 1
ATOM 3080 O O . LYS B 1 89 ? -10.117 20.594 15.078 1 96.12 89 LYS B O 1
ATOM 3085 N N . ILE B 1 90 ? -8.703 19.859 16.703 1 97.31 90 ILE B N 1
ATOM 3086 C CA . ILE B 1 90 ? -7.781 19.188 15.789 1 97.31 90 ILE B CA 1
ATOM 3087 C C . ILE B 1 90 ? -7.559 17.75 16.25 1 97.31 90 ILE B C 1
ATOM 3089 O O . ILE B 1 90 ? -7.219 17.516 17.406 1 97.31 90 ILE B O 1
ATOM 3093 N N . SER B 1 91 ? -7.816 16.797 15.422 1 96.94 91 SER B N 1
ATOM 3094 C CA . SER B 1 91 ? -7.539 15.406 15.727 1 96.94 91 SER B CA 1
ATOM 3095 C C . SER B 1 91 ? -6.617 14.781 14.688 1 96.94 91 SER B C 1
ATOM 3097 O O . SER B 1 91 ? -6.266 15.422 13.695 1 96.94 91 SER B O 1
ATOM 3099 N N . MET B 1 92 ? -6.188 13.586 14.969 1 96.19 92 MET B N 1
ATOM 3100 C CA . MET B 1 92 ? -5.23 12.945 14.07 1 96.19 92 MET B CA 1
ATOM 3101 C C . MET B 1 92 ? -5.477 11.445 14 1 96.19 92 MET B C 1
ATOM 3103 O O . MET B 1 92 ? -5.789 10.812 15.008 1 96.19 92 MET B O 1
ATOM 3107 N N . ILE B 1 93 ? -5.488 10.992 12.836 1 96.56 93 ILE B N 1
ATOM 3108 C CA . ILE B 1 93 ? -5.402 9.562 12.562 1 96.56 93 ILE B CA 1
ATOM 3109 C C . ILE B 1 93 ? -3.955 9.18 12.266 1 96.56 93 ILE B C 1
ATOM 3111 O O . ILE B 1 93 ? -3.402 9.57 11.234 1 96.56 93 ILE B O 1
ATOM 3115 N N . PHE B 1 94 ? -3.414 8.344 13.125 1 95.25 94 PHE B N 1
ATOM 3116 C CA . PHE B 1 94 ? -1.995 8.023 13.023 1 95.25 94 PHE B CA 1
ATOM 3117 C C . PHE B 1 94 ? -1.76 6.93 11.992 1 95.25 94 PHE B C 1
ATOM 3119 O O . PHE B 1 94 ? -2.674 6.168 11.664 1 95.25 94 PHE B O 1
ATOM 3126 N N . GLN B 1 95 ? -0.557 6.965 11.516 1 90.19 95 GLN B N 1
ATOM 3127 C CA . GLN B 1 95 ? -0.153 5.875 10.633 1 90.19 95 GLN B CA 1
ATOM 3128 C C . GLN B 1 95 ? -0.258 4.527 11.344 1 90.19 95 GLN B C 1
ATOM 3130 O O . GLN B 1 95 ? 0.157 4.391 12.492 1 90.19 95 GLN B O 1
ATOM 3135 N N . GLY B 1 96 ? -0.85 3.555 10.586 1 87.5 96 GLY B N 1
ATOM 3136 C CA . GLY B 1 96 ? -1.016 2.238 11.188 1 87.5 96 GLY B CA 1
ATOM 3137 C C . GLY B 1 96 ? -2.025 2.219 12.32 1 87.5 96 GLY B C 1
ATOM 3138 O O . GLY B 1 96 ? -1.963 1.358 13.195 1 87.5 96 GLY B O 1
ATOM 3139 N N . ALA B 1 97 ? -2.906 3.072 12.312 1 88.44 97 ALA B N 1
ATOM 3140 C CA . ALA B 1 97 ? -3.822 3.295 13.43 1 88.44 97 ALA B CA 1
ATOM 3141 C C . ALA B 1 97 ? -4.664 2.053 13.703 1 88.44 97 ALA B C 1
ATOM 3143 O O . ALA B 1 97 ? -5.039 1.791 14.852 1 88.44 97 ALA B O 1
ATOM 3144 N N . MET B 1 98 ? -4.93 1.326 12.742 1 88.56 98 MET B N 1
ATOM 3145 C CA . MET B 1 98 ? -5.738 0.128 12.945 1 88.56 98 MET B CA 1
ATOM 3146 C C . MET B 1 98 ? -5.066 -0.827 13.93 1 88.56 98 MET B C 1
ATOM 3148 O O . MET B 1 98 ? -5.742 -1.557 14.648 1 88.56 98 MET B O 1
ATOM 3152 N N . ASN B 1 99 ? -3.773 -0.765 13.992 1 88.5 99 ASN B N 1
ATOM 3153 C CA . ASN B 1 99 ? -3.002 -1.635 14.867 1 88.5 99 ASN B CA 1
ATOM 3154 C C . ASN B 1 99 ? -2.936 -1.077 16.297 1 88.5 99 ASN B C 1
ATOM 3156 O O . ASN B 1 99 ?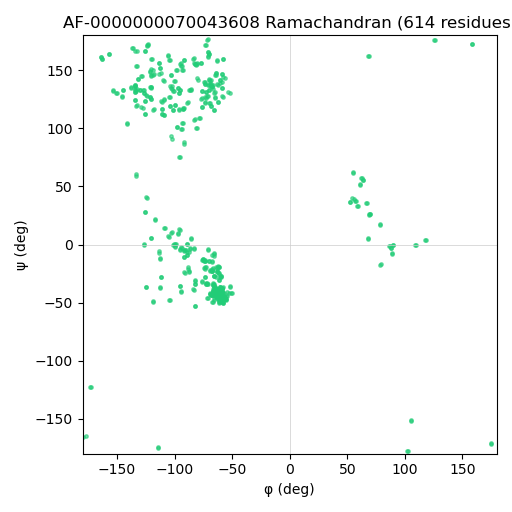 -2.43 -1.739 17.203 1 88.5 99 ASN B O 1
ATOM 3160 N N . SER B 1 100 ? -3.498 0.039 16.438 1 89.81 100 SER B N 1
ATOM 3161 C CA . SER B 1 100 ? -3.43 0.693 17.734 1 89.81 100 SER B CA 1
ATOM 3162 C C . SER B 1 100 ? -4.629 0.324 18.609 1 89.81 100 SER B C 1
ATOM 3164 O O . SER B 1 100 ? -4.637 0.596 19.812 1 89.81 100 SER B O 1
ATOM 3166 N N . LEU B 1 101 ? -5.629 -0.314 18.047 1 95.38 101 LEU B N 1
ATOM 3167 C CA . LEU B 1 101 ? -6.781 -0.747 18.844 1 95.38 101 LEU B CA 1
ATOM 3168 C C . LEU B 1 101 ? -6.375 -1.81 19.859 1 95.38 101 LEU B C 1
ATOM 3170 O O . LEU B 1 101 ? -5.66 -2.756 19.516 1 95.38 101 LEU B O 1
ATOM 3174 N N . ASP B 1 102 ? -6.758 -1.607 21.078 1 95.62 102 ASP B N 1
ATOM 3175 C CA . ASP B 1 102 ? -6.422 -2.549 22.125 1 95.62 102 ASP B CA 1
ATOM 3176 C C . ASP B 1 102 ? -7.25 -3.826 22.016 1 95.62 102 ASP B C 1
ATOM 3178 O O . ASP B 1 102 ? -8.477 -3.789 22.141 1 95.62 102 ASP B O 1
ATOM 3182 N N . PRO B 1 103 ? -6.605 -4.922 21.906 1 95.12 103 PRO B N 1
ATOM 3183 C CA . PRO B 1 103 ? -7.312 -6.164 21.594 1 95.12 103 PRO B CA 1
ATOM 3184 C C . PRO B 1 103 ? -8.102 -6.707 22.781 1 95.12 103 PRO B C 1
ATOM 3186 O O . PRO B 1 103 ? -8.938 -7.602 22.625 1 95.12 103 PRO B O 1
ATOM 3189 N N . VAL B 1 104 ? -7.863 -6.215 23.984 1 96.31 104 VAL B N 1
ATOM 3190 C CA . VAL B 1 104 ? -8.477 -6.82 25.172 1 96.31 104 VAL B CA 1
ATOM 3191 C C . VAL B 1 104 ? -9.68 -5.988 25.609 1 96.31 104 VAL B C 1
ATOM 3193 O O . VAL B 1 104 ? -10.336 -6.309 26.594 1 96.31 104 VAL B O 1
ATOM 3196 N N . PHE B 1 105 ? -10.016 -4.918 24.938 1 97 105 PHE B N 1
ATOM 3197 C CA . PHE B 1 105 ? -11.172 -4.086 25.25 1 97 105 PHE B CA 1
ATOM 3198 C C . PHE B 1 105 ? -12.133 -4.035 24.062 1 97 105 PHE B C 1
ATOM 3200 O O . PHE B 1 105 ? -11.703 -4.156 22.906 1 97 105 PHE B O 1
ATOM 3207 N N . THR B 1 106 ? -13.312 -3.865 24.359 1 97.88 106 THR B N 1
ATOM 3208 C CA . THR B 1 106 ? -14.297 -3.672 23.312 1 97.88 106 THR B CA 1
ATOM 3209 C C . THR B 1 106 ? -14.133 -2.305 22.656 1 97.88 106 THR B C 1
ATOM 3211 O O . THR B 1 106 ? -13.445 -1.434 23.188 1 97.88 106 THR B O 1
ATOM 3214 N N . ILE B 1 107 ? -14.688 -2.143 21.5 1 98 107 ILE B N 1
ATOM 3215 C CA . ILE B 1 107 ? -14.664 -0.862 20.797 1 98 107 ILE B CA 1
ATOM 3216 C C . ILE B 1 107 ? -15.32 0.212 21.656 1 98 107 ILE B C 1
ATOM 3218 O O . ILE B 1 107 ? -14.805 1.325 21.781 1 98 107 ILE B O 1
ATOM 3222 N N . TYR B 1 108 ? -16.422 -0.149 22.312 1 98.06 108 TYR B N 1
ATOM 3223 C CA . TYR B 1 108 ? -17.125 0.782 23.188 1 98.06 108 TYR B CA 1
ATOM 3224 C C . TYR B 1 108 ? -16.219 1.278 24.297 1 98.06 108 TYR B C 1
ATOM 3226 O O . TYR B 1 108 ? -16.141 2.48 24.562 1 98.06 108 TYR B O 1
ATOM 3234 N N . ASP B 1 109 ? -15.516 0.374 24.906 1 97.62 109 ASP B N 1
ATOM 3235 C CA . ASP B 1 109 ? -14.625 0.72 26.016 1 97.62 109 ASP B CA 1
ATOM 3236 C C . ASP B 1 109 ? -13.562 1.716 25.562 1 97.62 109 ASP B C 1
ATOM 3238 O O . ASP B 1 109 ? -13.188 2.617 26.328 1 97.62 109 ASP B O 1
ATOM 3242 N N . GLN B 1 110 ? -13.133 1.498 24.438 1 97.06 110 GLN B N 1
ATOM 3243 C CA . GLN B 1 110 ? -12.062 2.355 23.938 1 97.06 110 GLN B CA 1
ATOM 3244 C C . GLN B 1 110 ? -12.586 3.748 23.609 1 97.06 110 GLN B C 1
ATOM 3246 O O . GLN B 1 110 ? -11.883 4.746 23.812 1 97.06 110 GLN B O 1
ATOM 3251 N N . PHE B 1 111 ? -13.812 3.848 23.141 1 97.25 111 PHE B N 1
ATOM 3252 C CA . PHE B 1 111 ? -14.422 5.152 22.906 1 97.25 111 PHE B CA 1
ATOM 3253 C C . PHE B 1 111 ? -14.617 5.891 24.234 1 97.25 111 PHE B C 1
ATOM 3255 O O . PHE B 1 111 ? -14.32 7.082 24.328 1 97.25 111 PHE B O 1
ATOM 3262 N N . ILE B 1 112 ? -15.086 5.172 25.219 1 96.56 112 ILE B N 1
ATOM 3263 C CA . ILE B 1 112 ? -15.352 5.762 26.516 1 96.56 112 ILE B CA 1
ATOM 3264 C C . ILE B 1 112 ? -14.055 6.297 27.125 1 96.56 112 ILE B C 1
ATOM 3266 O O . ILE B 1 112 ? -14.047 7.352 27.766 1 96.56 112 ILE B O 1
ATOM 3270 N N . GLU B 1 113 ? -13.016 5.555 26.906 1 94.44 113 GLU B N 1
ATOM 3271 C CA . GLU B 1 113 ? -11.719 5.988 27.422 1 94.44 113 GLU B CA 1
ATOM 3272 C C . GLU B 1 113 ? -11.328 7.344 26.859 1 94.44 113 GLU B C 1
ATOM 3274 O O . GLU B 1 113 ? -10.797 8.195 27.562 1 94.44 113 GLU B O 1
ATOM 3279 N N . ILE B 1 114 ? -11.555 7.547 25.594 1 92.75 114 ILE B N 1
ATOM 3280 C CA . ILE B 1 114 ? -11.234 8.812 24.938 1 92.75 114 ILE B CA 1
ATOM 3281 C C . ILE B 1 114 ? -12.086 9.93 25.531 1 92.75 114 ILE B C 1
ATOM 3283 O O . ILE B 1 114 ? -11.578 11.016 25.828 1 92.75 114 ILE B O 1
ATOM 3287 N N . ILE B 1 115 ? -13.344 9.648 25.734 1 94.25 115 ILE B N 1
ATOM 3288 C CA . ILE B 1 115 ? -14.266 10.625 26.297 1 94.25 115 ILE B CA 1
ATOM 3289 C C . ILE B 1 115 ? -13.82 11.039 27.688 1 94.25 115 ILE B C 1
ATOM 3291 O O . ILE B 1 115 ? -13.773 12.227 28.016 1 94.25 115 ILE B O 1
ATOM 3295 N N . LYS B 1 116 ? -13.406 10.047 28.453 1 92.88 116 LYS B N 1
ATOM 3296 C CA . LYS B 1 116 ? -12.961 10.305 29.812 1 92.88 116 LYS B CA 1
ATOM 3297 C C . LYS B 1 116 ? -11.672 11.125 29.828 1 92.88 116 LYS B C 1
ATOM 3299 O O . LYS B 1 116 ? -11.539 12.062 30.609 1 92.88 116 LYS B O 1
ATOM 3304 N N . GLN B 1 117 ? -10.805 10.789 28.953 1 90.06 117 GLN B N 1
ATOM 3305 C CA . GLN B 1 117 ? -9.5 11.438 28.906 1 90.06 117 GLN B CA 1
ATOM 3306 C C . GLN B 1 117 ? -9.633 12.914 28.531 1 90.06 117 GLN B C 1
ATOM 3308 O O . GLN B 1 117 ? -8.82 13.742 28.969 1 90.06 117 GLN B O 1
ATOM 3313 N N . HIS B 1 118 ? -10.656 13.227 27.828 1 90.56 118 HIS B N 1
ATOM 3314 C CA . HIS B 1 118 ? -10.797 14.602 27.375 1 90.56 118 HIS B CA 1
ATOM 3315 C C . HIS B 1 118 ? -11.867 15.344 28.172 1 90.56 118 HIS B C 1
ATOM 3317 O O . HIS B 1 118 ? -12.273 16.453 27.797 1 90.56 118 HIS B O 1
ATOM 3323 N N . ASN B 1 119 ? -12.367 14.68 29.219 1 87.38 119 ASN B N 1
ATOM 3324 C CA . ASN B 1 119 ? -13.312 15.273 30.156 1 87.38 119 ASN B CA 1
ATOM 3325 C C . ASN B 1 119 ? -14.547 15.82 29.453 1 87.38 119 ASN B C 1
ATOM 3327 O O . ASN B 1 119 ? -14.969 16.953 29.703 1 87.38 119 ASN B O 1
ATOM 3331 N N . TYR B 1 120 ? -14.961 15.125 28.516 1 86.5 120 TYR B N 1
ATOM 3332 C CA . TYR B 1 120 ? -16.172 15.5 27.797 1 86.5 120 TYR B CA 1
ATOM 3333 C C . TYR B 1 120 ? -17.391 15.438 28.719 1 86.5 120 TYR B C 1
ATOM 3335 O O . TYR B 1 120 ? -17.594 14.461 29.438 1 86.5 120 TYR B O 1
ATOM 3343 N N . VAL B 1 121 ? -18.078 16.594 28.734 1 85.75 121 VAL B N 1
ATOM 3344 C CA . VAL B 1 121 ? -19.281 16.688 29.562 1 85.75 121 VAL B CA 1
ATOM 3345 C C . VAL B 1 121 ? -20.531 16.562 28.672 1 85.75 121 VAL B C 1
ATOM 3347 O O . VAL B 1 121 ? -20.766 17.391 27.797 1 85.75 121 VAL B O 1
ATOM 3350 N N . GLY B 1 122 ? -21.109 15.492 28.406 1 89.12 122 GLY B N 1
ATOM 3351 C CA . GLY B 1 122 ? -22.312 15.266 27.609 1 89.12 122 GLY B CA 1
ATOM 3352 C C . GLY B 1 122 ? -22.734 13.812 27.578 1 89.12 122 GLY B C 1
ATOM 3353 O O . GLY B 1 122 ? -22.344 13.023 28.438 1 89.12 122 GLY B O 1
ATOM 3354 N N . ASP B 1 123 ? -23.547 13.539 26.688 1 94.38 123 ASP B N 1
ATOM 3355 C CA . ASP B 1 123 ? -24.062 12.188 26.5 1 94.38 123 ASP B CA 1
ATOM 3356 C C . ASP B 1 123 ? -23.078 11.328 25.719 1 94.38 123 ASP B C 1
ATOM 3358 O O . ASP B 1 123 ? -23.031 11.391 24.5 1 94.38 123 ASP B O 1
ATOM 3362 N N . SER B 1 124 ? -22.359 10.531 26.516 1 94.5 124 SER B N 1
ATOM 3363 C CA . SER B 1 124 ? -21.328 9.695 25.906 1 94.5 124 SER B CA 1
ATOM 3364 C C . SER B 1 124 ? -21.922 8.75 24.875 1 94.5 124 SER B C 1
ATOM 3366 O O . SER B 1 124 ? -21.312 8.531 23.812 1 94.5 124 SER B O 1
ATOM 3368 N N . LYS B 1 125 ? -23.047 8.156 25.172 1 94.75 125 LYS B N 1
ATOM 3369 C CA . LYS B 1 125 ? -23.672 7.215 24.25 1 94.75 125 LYS B CA 1
ATOM 3370 C C . LYS B 1 125 ? -24.016 7.895 22.938 1 94.75 125 LYS B C 1
ATOM 3372 O O . LYS B 1 125 ? -23.781 7.344 21.859 1 94.75 125 LYS B O 1
ATOM 3377 N N . LYS B 1 126 ? -24.5 9.062 23 1 95.88 126 LYS B N 1
ATOM 3378 C CA . LYS B 1 126 ? -24.938 9.789 21.812 1 95.88 126 LYS B CA 1
ATOM 3379 C C . LYS B 1 126 ? -23.734 10.141 20.922 1 95.88 126 LYS B C 1
ATOM 3381 O O . LYS B 1 126 ? -23.781 9.938 19.703 1 95.88 126 LYS B O 1
ATOM 3386 N N . ILE B 1 127 ? -22.75 10.68 21.5 1 95.62 127 ILE B N 1
ATOM 3387 C CA . ILE B 1 127 ? -21.625 11.125 20.703 1 95.62 127 ILE B CA 1
ATOM 3388 C C . ILE B 1 127 ? -20.922 9.922 20.078 1 95.62 127 ILE B C 1
ATOM 3390 O O . ILE B 1 127 ? -20.406 10.016 18.953 1 95.62 127 ILE B O 1
ATOM 3394 N N . ILE B 1 128 ? -20.922 8.812 20.781 1 97.12 128 ILE B N 1
ATOM 3395 C CA . ILE B 1 128 ? -20.344 7.586 20.25 1 97.12 128 ILE B CA 1
ATOM 3396 C C . ILE B 1 128 ? -21.156 7.109 19.047 1 97.12 128 ILE B C 1
ATOM 3398 O O . ILE B 1 128 ? -20.594 6.793 18 1 97.12 128 ILE B O 1
ATOM 3402 N N . LEU B 1 129 ? -22.406 7.082 19.188 1 96.81 129 LEU B N 1
ATOM 3403 C CA . LEU B 1 129 ? -23.281 6.641 18.109 1 96.81 129 LEU B CA 1
ATOM 3404 C C . LEU B 1 129 ? -23.156 7.559 16.891 1 96.81 129 LEU B C 1
ATOM 3406 O O . LEU B 1 129 ? -23.094 7.09 15.758 1 96.81 129 LEU B O 1
ATOM 3410 N N . ASP B 1 130 ? -23.094 8.836 17.172 1 95.88 130 ASP B N 1
ATOM 3411 C CA . ASP B 1 130 ? -22.906 9.797 16.078 1 95.88 130 ASP B CA 1
ATOM 3412 C C . ASP B 1 130 ? -21.625 9.523 15.305 1 95.88 130 ASP B C 1
ATOM 3414 O O . ASP B 1 130 ? -21.625 9.547 14.07 1 95.88 130 ASP B O 1
ATOM 3418 N N . ALA B 1 131 ? -20.562 9.281 16.016 1 96 131 ALA B N 1
ATOM 3419 C CA . ALA B 1 131 ? -19.281 9.023 15.391 1 96 131 ALA B CA 1
ATOM 3420 C C . ALA B 1 131 ? -19.312 7.742 14.57 1 96 131 ALA B C 1
ATOM 3422 O O . ALA B 1 131 ? -18.812 7.711 13.438 1 96 131 ALA B O 1
ATOM 3423 N N . ILE B 1 132 ? -19.922 6.707 15.078 1 96.56 132 ILE B N 1
ATOM 3424 C CA . ILE B 1 132 ? -20 5.406 14.414 1 96.56 132 ILE B CA 1
ATOM 3425 C C . ILE B 1 132 ? -20.844 5.527 13.148 1 96.56 132 ILE B C 1
ATOM 3427 O O . ILE B 1 132 ? -20.484 5.008 12.094 1 96.56 132 ILE B O 1
ATOM 3431 N N . TYR B 1 133 ? -21.875 6.262 13.234 1 94.88 133 TYR B N 1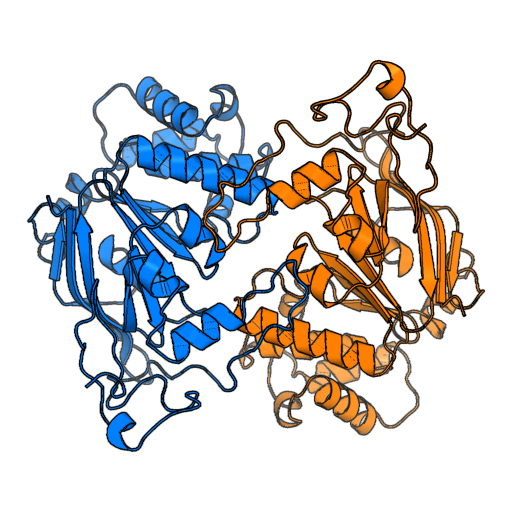
ATOM 3432 C CA . TYR B 1 133 ? -22.766 6.441 12.094 1 94.88 133 TYR B CA 1
ATOM 3433 C C . TYR B 1 133 ? -22.109 7.301 11.023 1 94.88 133 TYR B C 1
ATOM 3435 O O . TYR B 1 133 ? -22.297 7.07 9.828 1 94.88 133 TYR B O 1
ATOM 3443 N N . ALA B 1 134 ? -21.328 8.211 11.438 1 92.81 134 ALA B N 1
ATOM 3444 C CA . ALA B 1 134 ? -20.641 9.094 10.5 1 92.81 134 ALA B CA 1
ATOM 3445 C C . ALA B 1 134 ? -19.703 8.312 9.594 1 92.81 134 ALA B C 1
ATOM 3447 O O . ALA B 1 134 ? -19.406 8.742 8.477 1 92.81 134 ALA B O 1
ATOM 3448 N N . VAL B 1 135 ? -19.266 7.117 10.047 1 94.44 135 VAL B N 1
ATOM 3449 C CA . VAL B 1 135 ? -18.344 6.312 9.25 1 94.44 135 VAL B CA 1
ATOM 3450 C C . VAL B 1 135 ? -19.062 5.086 8.703 1 94.44 135 VAL B C 1
ATOM 3452 O O . VAL B 1 135 ? -18.438 4.09 8.352 1 94.44 135 VAL B O 1
ATOM 3455 N N . SER B 1 136 ? -20.375 5.094 8.773 1 92.56 136 SER B N 1
ATOM 3456 C CA . SER B 1 136 ? -21.266 4.098 8.172 1 92.56 136 SER B CA 1
ATOM 3457 C C . SER B 1 136 ? -21.094 2.738 8.836 1 92.56 136 SER B C 1
ATOM 3459 O O . SER B 1 136 ? -21.062 1.709 8.156 1 92.56 136 SER B O 1
ATOM 3461 N N . LEU B 1 137 ? -20.859 2.779 10.109 1 94.5 137 LEU B N 1
ATOM 3462 C CA . LEU B 1 137 ? -20.859 1.554 10.898 1 94.5 137 LEU B CA 1
ATOM 3463 C C . LEU B 1 137 ? -22.125 1.438 11.727 1 94.5 137 LEU B C 1
ATOM 3465 O O . LEU B 1 137 ? -22.766 2.447 12.023 1 94.5 137 LEU B O 1
ATOM 3469 N N . ASP B 1 138 ? -22.391 0.223 12.102 1 94.5 138 ASP B N 1
ATOM 3470 C CA . ASP B 1 138 ? -23.562 -0.066 12.938 1 94.5 138 ASP B CA 1
ATOM 3471 C C . ASP B 1 138 ? -23.188 -0.1 14.414 1 94.5 138 ASP B C 1
ATOM 3473 O O . ASP B 1 138 ? -22.047 -0.421 14.766 1 94.5 138 ASP B O 1
ATOM 3477 N N . GLU B 1 139 ? -24.203 0.193 15.25 1 96.06 139 GLU B N 1
ATOM 3478 C CA . GLU B 1 139 ? -23.953 0.242 16.688 1 96.06 139 GLU B CA 1
ATOM 3479 C C . GLU B 1 139 ? -23.5 -1.118 17.219 1 96.06 139 GLU B C 1
ATOM 3481 O O . GLU B 1 139 ? -22.891 -1.205 18.281 1 96.06 139 GLU B O 1
ATOM 3486 N N . SER B 1 140 ? -23.75 -2.172 16.5 1 96.12 140 SER B N 1
ATOM 3487 C CA . SER B 1 140 ? -23.375 -3.518 16.922 1 96.12 140 SER B CA 1
ATOM 3488 C C . SER B 1 140 ? -21.859 -3.65 17.047 1 96.12 140 SER B C 1
ATOM 3490 O O . SER B 1 140 ? -21.359 -4.504 17.797 1 96.12 140 SER B O 1
ATOM 3492 N N . ILE B 1 141 ? -21.062 -2.816 16.375 1 96.5 141 ILE B N 1
ATOM 3493 C CA . ILE B 1 141 ? -19.594 -2.902 16.391 1 96.5 141 ILE B CA 1
ATOM 3494 C C . ILE B 1 141 ? -19.078 -2.555 17.781 1 96.5 141 ILE B C 1
ATOM 3496 O O . ILE B 1 141 ? -17.984 -2.969 18.156 1 96.5 141 ILE B O 1
ATOM 3500 N N . LEU B 1 142 ? -19.875 -1.823 18.531 1 97.69 142 LEU B N 1
ATOM 3501 C CA . LEU B 1 142 ? -19.453 -1.311 19.828 1 97.69 142 LEU B CA 1
ATOM 3502 C C . LEU B 1 142 ? -19.219 -2.449 20.812 1 97.69 142 LEU B C 1
ATOM 3504 O O . LEU B 1 142 ? -18.406 -2.332 21.719 1 97.69 142 LEU B O 1
ATOM 3508 N N . LYS B 1 143 ? -19.922 -3.553 20.594 1 97.44 143 LYS B N 1
ATOM 3509 C CA . LYS B 1 143 ? -19.812 -4.688 21.5 1 97.44 143 LYS B CA 1
ATOM 3510 C C . LYS B 1 143 ? -18.672 -5.621 21.094 1 97.44 143 LYS B C 1
ATOM 3512 O O . LYS B 1 143 ? -18.312 -6.539 21.828 1 97.44 143 LYS B O 1
ATOM 3517 N N . LYS B 1 144 ? -18.078 -5.371 19.984 1 97.31 144 LYS B N 1
ATOM 3518 C CA . LYS B 1 144 ? -17.078 -6.262 19.422 1 97.31 144 LYS B CA 1
ATOM 3519 C C . LYS B 1 144 ? -15.672 -5.875 19.875 1 97.31 144 LYS B C 1
ATOM 3521 O O . LYS B 1 144 ? -15.453 -4.762 20.359 1 97.31 144 LYS B O 1
ATOM 3526 N N . TYR B 1 145 ? -14.805 -6.859 19.781 1 97.06 145 TYR B N 1
ATOM 3527 C CA . TYR B 1 145 ? -13.375 -6.652 19.969 1 97.06 145 TYR B CA 1
ATOM 3528 C C . TYR B 1 145 ? -12.68 -6.43 18.625 1 97.06 145 TYR B C 1
ATOM 3530 O O . TYR B 1 145 ? -13.164 -6.863 17.578 1 97.06 145 TYR B O 1
ATOM 3538 N N . PRO B 1 146 ? -11.539 -5.77 18.594 1 96.06 146 PRO B N 1
ATOM 3539 C CA . PRO B 1 146 ? -10.828 -5.469 17.359 1 96.06 146 PRO B CA 1
ATOM 3540 C C . PRO B 1 146 ? -10.609 -6.707 16.484 1 96.06 146 PRO B C 1
ATOM 3542 O O . PRO B 1 146 ? -10.742 -6.641 15.266 1 96.06 146 PRO B O 1
ATOM 3545 N N . HIS B 1 147 ? -10.359 -7.844 17.062 1 92.44 147 HIS B N 1
ATOM 3546 C CA . HIS B 1 147 ? -10.047 -9.047 16.297 1 92.44 147 HIS B CA 1
ATOM 3547 C C . HIS B 1 147 ? -11.273 -9.562 15.555 1 92.44 147 HIS B C 1
ATOM 3549 O O . HIS B 1 147 ? -11.156 -10.406 14.664 1 92.44 147 HIS B O 1
ATOM 3555 N N . GLU B 1 148 ? -12.422 -9.078 15.906 1 93.25 148 GLU B N 1
ATOM 3556 C CA . GLU B 1 148 ? -13.672 -9.492 15.273 1 93.25 148 GLU B CA 1
ATOM 3557 C C . GLU B 1 148 ? -14.008 -8.594 14.078 1 93.25 148 GLU B C 1
ATOM 3559 O O . GLU B 1 148 ? -15.008 -8.82 13.391 1 93.25 148 GLU B O 1
ATOM 3564 N N . LEU B 1 149 ? -13.242 -7.578 13.836 1 92.44 149 LEU B N 1
ATOM 3565 C CA . LEU B 1 149 ? -13.5 -6.598 12.789 1 92.44 149 LEU B CA 1
ATOM 3566 C C . LEU B 1 149 ? -12.602 -6.836 11.578 1 92.44 149 LEU B C 1
ATOM 3568 O O . LEU B 1 149 ? -11.453 -7.25 11.734 1 92.44 149 LEU B O 1
ATOM 3572 N N . SER B 1 150 ? -13.133 -6.566 10.414 1 84.75 150 SER B N 1
ATOM 3573 C CA . SER B 1 150 ? -12.312 -6.551 9.211 1 84.75 150 SER B CA 1
ATOM 3574 C C . SER B 1 150 ? -11.359 -5.355 9.203 1 84.75 150 SER B C 1
ATOM 3576 O O . SER B 1 150 ? -11.516 -4.434 10.008 1 84.75 150 SER B O 1
ATOM 3578 N N . GLY B 1 151 ? -10.367 -5.402 8.352 1 84.06 151 GLY B N 1
ATOM 3579 C CA . GLY B 1 151 ? -9.453 -4.281 8.219 1 84.06 151 GLY B CA 1
ATOM 3580 C C . GLY B 1 151 ? -10.156 -2.969 7.918 1 84.06 151 GLY B C 1
ATOM 3581 O O . GLY B 1 151 ? -9.859 -1.947 8.547 1 84.06 151 GLY B O 1
ATOM 3582 N N . GLY B 1 152 ? -11.102 -3.031 7.016 1 87.5 152 GLY B N 1
ATOM 3583 C CA . GLY B 1 152 ? -11.867 -1.845 6.676 1 87.5 152 GLY B CA 1
ATOM 3584 C C . GLY B 1 152 ? -12.688 -1.315 7.836 1 87.5 152 GLY B C 1
ATOM 3585 O O . GLY B 1 152 ? -12.797 -0.101 8.023 1 87.5 152 GLY B O 1
ATOM 3586 N N . MET B 1 153 ? -13.234 -2.225 8.586 1 92.06 153 MET B N 1
ATOM 3587 C CA . MET B 1 153 ? -14.008 -1.83 9.758 1 92.06 153 MET B CA 1
ATOM 3588 C C . MET B 1 153 ? -13.117 -1.209 10.828 1 92.06 153 MET B C 1
ATOM 3590 O O . MET B 1 153 ? -13.477 -0.202 11.438 1 92.06 153 MET B O 1
ATOM 3594 N N . LYS B 1 154 ? -11.977 -1.865 11.008 1 94.44 154 LYS B N 1
ATOM 3595 C CA . LYS B 1 154 ? -11.023 -1.31 11.961 1 94.44 154 LYS B CA 1
ATOM 3596 C C . LYS B 1 154 ? -10.648 0.124 11.594 1 94.44 154 LYS B C 1
ATOM 3598 O O . LYS B 1 154 ? -10.609 1.001 12.461 1 94.44 154 LYS B O 1
ATOM 3603 N N . GLN B 1 155 ? -10.391 0.309 10.32 1 94.75 155 GLN B N 1
ATOM 3604 C CA . GLN B 1 155 ? -10.016 1.642 9.859 1 94.75 155 GLN B CA 1
ATOM 3605 C C . GLN B 1 155 ? -11.141 2.645 10.102 1 94.75 155 GLN B C 1
ATOM 3607 O O . GLN B 1 155 ? -10.891 3.773 10.531 1 94.75 155 GLN B O 1
ATOM 3612 N N . ARG B 1 156 ? -12.336 2.279 9.859 1 94.94 156 ARG B N 1
ATOM 3613 C CA . ARG B 1 156 ? -13.484 3.152 10.086 1 94.94 156 ARG B CA 1
ATOM 3614 C C . ARG B 1 156 ? -13.648 3.469 11.562 1 94.94 156 ARG B C 1
ATOM 3616 O O . ARG B 1 156 ? -14 4.594 11.93 1 94.94 156 ARG B O 1
ATOM 3623 N N . VAL B 1 157 ? -13.375 2.465 12.391 1 96.94 157 VAL B N 1
ATOM 3624 C CA . VAL B 1 157 ? -13.445 2.666 13.836 1 96.94 157 VAL B CA 1
ATOM 3625 C C . VAL B 1 157 ? -12.43 3.723 14.258 1 96.94 157 VAL B C 1
ATOM 3627 O O . VAL B 1 157 ? -12.758 4.641 15.016 1 96.94 157 VAL B O 1
ATOM 3630 N N . VAL B 1 158 ? -11.258 3.609 13.75 1 97.06 158 VAL B N 1
ATOM 3631 C CA . VAL B 1 158 ? -10.203 4.551 14.109 1 97.06 158 VAL B CA 1
ATOM 3632 C C . VAL B 1 158 ? -10.57 5.953 13.633 1 97.06 158 VAL B C 1
ATOM 3634 O O . VAL B 1 158 ? -10.328 6.938 14.336 1 97.06 158 VAL B O 1
ATOM 3637 N N . ILE B 1 159 ? -11.125 6.012 12.445 1 96.69 159 ILE B N 1
ATOM 3638 C CA . ILE B 1 159 ? -11.586 7.301 11.945 1 96.69 159 ILE B CA 1
ATOM 3639 C C . ILE B 1 159 ? -12.68 7.848 12.852 1 96.69 159 ILE B C 1
ATOM 3641 O O . ILE B 1 159 ? -12.672 9.031 13.203 1 96.69 159 ILE B O 1
ATOM 3645 N N . ALA B 1 160 ? -13.57 6.988 13.266 1 97.06 160 ALA B N 1
ATOM 3646 C CA . ALA B 1 160 ? -14.633 7.402 14.188 1 97.06 160 ALA B CA 1
ATOM 3647 C C . ALA B 1 160 ? -14.055 7.934 15.492 1 97.06 160 ALA B C 1
ATOM 3649 O O . ALA B 1 160 ? -14.555 8.914 16.047 1 97.06 160 ALA B O 1
ATOM 3650 N N . MET B 1 161 ? -13.07 7.301 15.953 1 96.94 161 MET B N 1
ATOM 3651 C CA . MET B 1 161 ? -12.414 7.742 17.188 1 96.94 161 MET B CA 1
ATOM 3652 C C . MET B 1 161 ? -11.852 9.148 17.016 1 96.94 161 MET B C 1
ATOM 3654 O O . MET B 1 161 ? -11.953 9.969 17.938 1 96.94 161 MET B O 1
ATOM 3658 N N . ALA B 1 162 ? -11.281 9.367 15.852 1 96.5 162 ALA B N 1
ATOM 3659 C CA . ALA B 1 162 ? -10.711 10.68 15.578 1 96.5 162 ALA B CA 1
ATOM 3660 C C . ALA B 1 162 ? -11.797 11.75 15.484 1 96.5 162 ALA B C 1
ATOM 3662 O O . ALA B 1 162 ? -11.531 12.93 15.711 1 96.5 162 ALA B O 1
ATOM 3663 N N . LEU B 1 163 ? -13.023 11.367 15.203 1 96.38 163 LEU B N 1
ATOM 3664 C CA . LEU B 1 163 ? -14.125 12.297 14.969 1 96.38 163 LEU B CA 1
ATOM 3665 C C . LEU B 1 163 ? -14.992 12.43 16.219 1 96.38 163 LEU B C 1
ATOM 3667 O O . LEU B 1 163 ? -15.945 13.211 16.234 1 96.38 163 LEU B O 1
ATOM 3671 N N . LEU B 1 164 ? -14.672 11.734 17.219 1 95.75 164 LEU B N 1
ATOM 3672 C CA . LEU B 1 164 ? -15.531 11.516 18.359 1 95.75 164 LEU B CA 1
ATOM 3673 C C . LEU B 1 164 ? -15.977 12.852 18.969 1 95.75 164 LEU B C 1
ATOM 3675 O O . LEU B 1 164 ? -17.156 13.047 19.25 1 95.75 164 LEU B O 1
ATOM 3679 N N . LEU B 1 165 ? -15.055 13.758 19.172 1 94.25 165 LEU B N 1
ATOM 3680 C CA . LEU B 1 165 ? -15.352 15.023 19.812 1 94.25 165 LEU B CA 1
ATOM 3681 C C . LEU B 1 165 ? -15.617 16.109 18.781 1 94.25 165 LEU B C 1
ATOM 3683 O O . LEU B 1 165 ? -15.555 17.312 19.094 1 94.25 165 LEU B O 1
ATOM 3687 N N . LYS B 1 166 ? -15.797 15.672 17.516 1 93.12 166 LYS B N 1
ATOM 3688 C CA . LYS B 1 166 ? -16.234 16.516 16.406 1 93.12 166 LYS B CA 1
ATOM 3689 C C . LYS B 1 166 ? -15.227 17.609 16.109 1 93.12 166 LYS B C 1
ATOM 3691 O O . LYS B 1 166 ? -15.586 18.797 16.047 1 93.12 166 LYS B O 1
ATOM 3696 N N . PRO B 1 167 ? -14.039 17.234 15.875 1 95.75 167 PRO B N 1
ATOM 3697 C CA . PRO B 1 167 ? -13.031 18.219 15.477 1 95.75 167 PRO B CA 1
ATOM 3698 C C . PRO B 1 167 ? -13.359 18.891 14.141 1 95.75 167 PRO B C 1
ATOM 3700 O O . PRO B 1 167 ? -14.125 18.344 13.344 1 95.75 167 PRO B O 1
ATOM 3703 N N . LYS B 1 168 ? -12.766 20.062 13.969 1 94.19 168 LYS B N 1
ATOM 3704 C CA . LYS B 1 168 ? -12.953 20.797 12.719 1 94.19 168 LYS B CA 1
ATOM 3705 C C . LYS B 1 168 ? -11.875 20.438 11.703 1 94.19 168 LYS B C 1
ATOM 3707 O O . LYS B 1 168 ? -12.047 20.656 10.508 1 94.19 168 LYS B O 1
ATOM 3712 N N . PHE B 1 169 ? -10.805 20.016 12.188 1 97.62 169 PHE B N 1
ATOM 3713 C CA . PHE B 1 169 ? -9.641 19.719 11.367 1 97.62 169 PHE B CA 1
ATOM 3714 C C . PHE B 1 169 ? -9.031 18.375 11.758 1 97.62 169 PHE B C 1
ATOM 3716 O O . PHE B 1 169 ? -8.727 18.141 12.93 1 97.62 169 PHE B O 1
ATOM 3723 N N . VAL B 1 170 ? -8.898 17.469 10.758 1 97.94 170 VAL B N 1
ATOM 3724 C CA . VAL B 1 170 ? -8.359 16.141 11.031 1 97.94 170 VAL B CA 1
ATOM 3725 C C . VAL B 1 170 ? -7.113 15.898 10.18 1 97.94 170 VAL B C 1
ATOM 3727 O O . VAL B 1 170 ? -7.129 16.125 8.969 1 97.94 170 VAL B O 1
ATOM 3730 N N . ILE B 1 171 ? -6.012 15.523 10.82 1 98.31 171 ILE B N 1
ATOM 3731 C CA . ILE B 1 171 ? -4.801 15.086 10.141 1 98.31 171 ILE B CA 1
ATOM 3732 C C . ILE B 1 171 ? -4.816 13.57 9.969 1 98.31 171 ILE B C 1
ATOM 3734 O O . ILE B 1 171 ? -4.906 12.828 10.953 1 98.31 171 ILE B O 1
ATOM 3738 N N . ALA B 1 172 ? -4.82 13.172 8.789 1 97.75 172 ALA B N 1
ATOM 3739 C CA . ALA B 1 172 ? -4.812 11.742 8.508 1 97.75 172 ALA B CA 1
ATOM 3740 C C . ALA B 1 172 ? -3.488 11.312 7.887 1 97.75 172 ALA B C 1
ATOM 3742 O O . ALA B 1 172 ? -3.182 11.672 6.746 1 97.75 172 ALA B O 1
ATOM 3743 N N . ASP B 1 173 ? -2.771 10.555 8.633 1 97.06 173 ASP B N 1
ATOM 3744 C CA . ASP B 1 173 ? -1.456 10.102 8.195 1 97.06 173 ASP B CA 1
ATOM 3745 C C . ASP B 1 173 ? -1.531 8.688 7.613 1 97.06 173 ASP B C 1
ATOM 3747 O O . ASP B 1 173 ? -1.567 7.707 8.359 1 97.06 173 ASP B O 1
ATOM 3751 N N . GLU B 1 174 ? -1.525 8.641 6.266 1 94.62 174 GLU B N 1
ATOM 3752 C CA . GLU B 1 174 ? -1.58 7.395 5.504 1 94.62 174 GLU B CA 1
ATOM 3753 C C . GLU B 1 174 ? -2.789 6.555 5.91 1 94.62 174 GLU B C 1
ATOM 3755 O O . GLU B 1 174 ? -2.646 5.383 6.258 1 94.62 174 GLU B O 1
ATOM 3760 N N . PRO B 1 175 ? -3.979 7.074 5.719 1 94.25 175 PRO B N 1
ATOM 3761 C CA . PRO B 1 175 ? -5.184 6.402 6.211 1 94.25 175 PRO B CA 1
ATOM 3762 C C . PRO B 1 175 ? -5.57 5.191 5.371 1 94.25 175 PRO B C 1
ATOM 3764 O O . PRO B 1 175 ? -6.418 4.391 5.781 1 94.25 175 PRO B O 1
ATOM 3767 N N . THR B 1 176 ? -4.957 5.055 4.203 1 91.06 176 THR B N 1
ATOM 3768 C CA . THR B 1 176 ? -5.383 3.973 3.322 1 91.06 176 THR B CA 1
ATOM 3769 C C . THR B 1 176 ? -4.223 3.027 3.025 1 91.06 176 THR B C 1
ATOM 3771 O O . THR B 1 176 ? -4.352 2.123 2.195 1 91.06 176 THR B O 1
ATOM 3774 N N . THR B 1 177 ? -3.137 3.26 3.672 1 84.88 177 THR B N 1
ATOM 3775 C CA . THR B 1 177 ? -1.98 2.402 3.439 1 84.88 177 THR B CA 1
ATOM 3776 C C . THR B 1 177 ? -2.27 0.971 3.885 1 84.88 177 THR B C 1
ATOM 3778 O O . THR B 1 177 ? -3.033 0.751 4.828 1 84.88 177 THR B O 1
ATOM 3781 N N . ALA B 1 178 ? -1.666 -0.053 3.127 1 79.25 178 ALA B N 1
ATOM 3782 C CA . ALA B 1 178 ? -1.729 -1.478 3.445 1 79.25 178 ALA B CA 1
ATOM 3783 C C . ALA B 1 178 ? -3.148 -2.014 3.275 1 79.25 178 ALA B C 1
ATOM 3785 O O . ALA B 1 178 ? -3.463 -3.111 3.74 1 79.25 178 ALA B O 1
ATOM 3786 N N . LEU B 1 179 ? -4.07 -1.171 2.783 1 86.94 179 LEU B N 1
ATOM 3787 C CA . LEU B 1 179 ? -5.422 -1.634 2.484 1 86.94 179 LEU B CA 1
ATOM 3788 C C . LEU B 1 179 ? -5.535 -2.074 1.028 1 86.94 179 LEU B C 1
ATOM 3790 O O . LEU B 1 179 ? -4.809 -1.576 0.166 1 86.94 179 LEU B O 1
ATOM 3794 N N . ASP B 1 180 ? -6.402 -3.008 0.804 1 87.56 180 ASP B N 1
ATOM 3795 C CA . ASP B 1 180 ? -6.648 -3.377 -0.587 1 87.56 180 ASP B CA 1
ATOM 3796 C C . ASP B 1 180 ? -7.445 -2.297 -1.311 1 87.56 180 ASP B C 1
ATOM 3798 O O . ASP B 1 180 ? -7.941 -1.357 -0.683 1 87.56 180 ASP B O 1
ATOM 3802 N N . VAL B 1 181 ? -7.574 -2.451 -2.586 1 86.12 181 VAL B N 1
ATOM 3803 C CA . VAL B 1 181 ? -8.086 -1.393 -3.449 1 86.12 181 VAL B CA 1
ATOM 3804 C C . VAL B 1 181 ? -9.555 -1.129 -3.131 1 86.12 181 VAL B C 1
ATOM 3806 O O . VAL B 1 181 ? -10.016 0.012 -3.199 1 86.12 181 VAL B O 1
ATOM 3809 N N . LEU B 1 182 ? -10.297 -2.123 -2.775 1 88 182 LEU B N 1
ATOM 3810 C CA . LEU B 1 182 ? -11.719 -1.939 -2.506 1 88 182 LEU B CA 1
ATOM 3811 C C . LEU B 1 182 ? -11.93 -1.173 -1.204 1 88 182 LEU B C 1
ATOM 3813 O O . LEU B 1 182 ? -12.727 -0.232 -1.155 1 88 182 LEU B O 1
ATOM 3817 N N . ILE B 1 183 ? -11.227 -1.589 -0.242 1 88.94 183 ILE B N 1
ATOM 3818 C CA . ILE B 1 183 ? -11.336 -0.933 1.057 1 88.94 183 ILE B CA 1
ATOM 3819 C C . ILE B 1 183 ? -10.812 0.497 0.96 1 88.94 183 ILE B C 1
ATOM 3821 O O . ILE B 1 183 ? -11.375 1.415 1.56 1 88.94 183 ILE B O 1
ATOM 3825 N N . GLN B 1 184 ? -9.742 0.632 0.227 1 91.19 184 GLN B N 1
ATOM 3826 C CA . GLN B 1 184 ? -9.227 1.979 0.006 1 91.19 184 GLN B CA 1
ATOM 3827 C C . GLN B 1 184 ? -10.297 2.885 -0.597 1 91.19 184 GLN B C 1
ATOM 3829 O O . GLN B 1 184 ? -10.492 4.012 -0.137 1 91.19 184 GLN B O 1
ATOM 3834 N N . ALA B 1 185 ? -10.961 2.422 -1.581 1 90.69 185 ALA B N 1
ATOM 3835 C CA . ALA B 1 185 ? -12.016 3.195 -2.225 1 90.69 185 ALA B CA 1
ATOM 3836 C C . ALA B 1 185 ? -13.109 3.568 -1.224 1 90.69 185 ALA B C 1
ATOM 3838 O O . ALA B 1 185 ? -13.602 4.699 -1.229 1 90.69 185 ALA B O 1
ATOM 3839 N N . GLN B 1 186 ? -13.422 2.664 -0.39 1 91 186 GLN B N 1
ATOM 3840 C CA . GLN B 1 186 ? -14.445 2.91 0.623 1 91 186 GLN B CA 1
ATOM 3841 C C . GLN B 1 186 ? -14.023 4.02 1.578 1 91 186 GLN B C 1
ATOM 3843 O O . GLN B 1 186 ? -14.82 4.898 1.913 1 91 186 GLN B O 1
ATOM 3848 N N . ILE B 1 187 ? -12.844 3.916 1.962 1 93.25 187 ILE B N 1
ATOM 3849 C CA . ILE B 1 187 ? -12.328 4.902 2.908 1 93.25 187 ILE B CA 1
ATOM 3850 C C . ILE B 1 187 ? -12.219 6.262 2.227 1 93.25 187 ILE B C 1
ATOM 3852 O O . ILE B 1 187 ? -12.555 7.293 2.82 1 93.25 187 ILE B O 1
ATOM 3856 N N . VAL B 1 188 ? -11.719 6.289 1 1 93.75 188 VAL B N 1
ATOM 3857 C CA . VAL B 1 188 ? -11.617 7.527 0.238 1 93.75 188 VAL B CA 1
ATOM 3858 C C . VAL B 1 188 ? -13 8.164 0.112 1 93.75 188 VAL B C 1
ATOM 3860 O O . VAL B 1 188 ? -13.164 9.367 0.356 1 93.75 188 VAL B O 1
ATOM 3863 N N . ASN B 1 189 ? -13.992 7.391 -0.19 1 93.06 189 ASN B N 1
ATOM 3864 C CA . ASN B 1 189 ? -15.359 7.891 -0.307 1 93.06 189 ASN B CA 1
ATOM 3865 C C . ASN B 1 189 ? -15.883 8.414 1.027 1 93.06 189 ASN B C 1
ATOM 3867 O O . ASN B 1 189 ? -16.594 9.422 1.07 1 93.06 189 ASN B O 1
ATOM 3871 N N . LEU B 1 190 ? -15.539 7.699 2.01 1 93.62 190 LEU B N 1
ATOM 3872 C CA . LEU B 1 190 ? -15.922 8.148 3.346 1 93.62 190 LEU B CA 1
ATOM 3873 C C . LEU B 1 190 ? -15.328 9.523 3.646 1 93.62 190 LEU B C 1
ATOM 3875 O O . LEU B 1 190 ? -16.047 10.422 4.09 1 93.62 190 LEU B O 1
ATOM 3879 N N . LEU B 1 191 ? -14.094 9.695 3.406 1 94.75 191 LEU B N 1
ATOM 3880 C CA . LEU B 1 191 ? -13.422 10.961 3.668 1 94.75 191 LEU B CA 1
ATOM 3881 C C . LEU B 1 191 ? -14.023 12.078 2.822 1 94.75 191 LEU B C 1
ATOM 3883 O O . LEU B 1 191 ? -14.188 13.211 3.297 1 94.75 191 LEU B O 1
ATOM 3887 N N . LYS B 1 192 ? -14.367 11.797 1.605 1 93.69 192 LYS B N 1
ATOM 3888 C CA . LYS B 1 192 ? -15.023 12.766 0.736 1 93.69 192 LYS B CA 1
ATOM 3889 C C . LYS B 1 192 ? -16.359 13.211 1.316 1 93.69 192 LYS B C 1
ATOM 3891 O O . LYS B 1 192 ? -16.703 14.391 1.273 1 93.69 192 LYS B O 1
ATOM 3896 N N . HIS B 1 193 ? -17.062 12.242 1.792 1 93.69 193 HIS B N 1
ATOM 3897 C CA . HIS B 1 193 ? -18.344 12.547 2.4 1 93.69 193 HIS B CA 1
ATOM 3898 C C . HIS B 1 193 ? -18.188 13.438 3.623 1 93.69 193 HIS B C 1
ATOM 3900 O O . HIS B 1 193 ? -18.938 14.398 3.799 1 93.69 193 HIS B O 1
ATOM 3906 N N . LEU B 1 194 ? -17.281 13.078 4.449 1 94.62 194 LEU B N 1
ATOM 3907 C CA . LEU B 1 194 ? -17.016 13.883 5.637 1 94.62 194 LEU B CA 1
ATOM 3908 C C . LEU B 1 194 ? -16.609 15.305 5.254 1 94.62 194 LEU B C 1
ATOM 3910 O O . LEU B 1 194 ? -17.016 16.266 5.906 1 94.62 194 LEU B O 1
ATOM 3914 N N . LYS B 1 195 ? -15.883 15.43 4.238 1 94.31 195 LYS B N 1
ATOM 3915 C CA . LYS B 1 195 ? -15.484 16.734 3.729 1 94.31 195 LYS B CA 1
ATOM 3916 C C . LYS B 1 195 ? -16.688 17.531 3.264 1 94.31 195 LYS B C 1
ATOM 3918 O O . LYS B 1 195 ? -16.812 18.734 3.562 1 94.31 195 LYS B O 1
ATOM 3923 N N . LYS B 1 196 ? -17.547 16.906 2.576 1 92.31 196 LYS B N 1
ATOM 3924 C CA . LYS B 1 196 ? -18.766 17.562 2.107 1 92.31 196 LYS B CA 1
ATOM 3925 C C . LYS B 1 196 ? -19.594 18.078 3.277 1 92.31 196 LYS B C 1
ATOM 3927 O O . LYS B 1 196 ? -20.297 19.078 3.154 1 92.31 196 LYS B O 1
ATOM 3932 N N . ASP B 1 197 ? -19.406 17.406 4.363 1 91.81 197 ASP B N 1
ATOM 3933 C CA . ASP B 1 197 ? -20.141 17.797 5.566 1 91.81 197 ASP B CA 1
ATOM 3934 C C . ASP B 1 197 ? -19.391 18.891 6.316 1 91.81 197 ASP B C 1
ATOM 3936 O O . ASP B 1 197 ? -19.766 19.25 7.438 1 91.81 197 ASP B O 1
ATOM 3940 N N . GLY B 1 198 ? -18.312 19.391 5.77 1 92.38 198 GLY B N 1
ATOM 3941 C CA . GLY B 1 198 ? -17.672 20.578 6.312 1 92.38 198 GLY B CA 1
ATOM 3942 C C . GLY B 1 198 ? -16.344 20.297 6.988 1 92.38 198 GLY B C 1
ATOM 3943 O O . GLY B 1 198 ? -15.703 21.203 7.5 1 92.38 198 GLY B O 1
ATOM 3944 N N . MET B 1 199 ? -15.953 19.062 7 1 93.62 199 MET B N 1
ATOM 3945 C CA . MET B 1 199 ? -14.695 18.688 7.656 1 93.62 199 MET B CA 1
ATOM 3946 C C . MET B 1 199 ? -13.5 19.125 6.824 1 93.62 199 MET B C 1
ATOM 3948 O O . MET B 1 199 ? -13.508 19.016 5.598 1 93.62 199 MET B O 1
ATOM 3952 N N . SER B 1 200 ? -12.492 19.656 7.492 1 97 200 SER B N 1
ATOM 3953 C CA . SER B 1 200 ? -11.211 19.953 6.855 1 97 200 SER B CA 1
ATOM 3954 C C . SER B 1 200 ? -10.18 18.875 7.156 1 97 200 SER B C 1
ATOM 3956 O O . SER B 1 200 ? -10.117 18.359 8.273 1 97 200 SER B O 1
ATOM 3958 N N . PHE B 1 201 ? -9.359 18.547 6.098 1 96.56 201 PHE B N 1
ATOM 3959 C CA . PHE B 1 201 ? -8.398 17.469 6.27 1 96.56 201 PHE B CA 1
ATOM 3960 C C . PHE B 1 201 ? -7 17.922 5.859 1 96.56 201 PHE B C 1
ATOM 3962 O O . PHE B 1 201 ? -6.848 18.766 4.984 1 96.56 201 PHE B O 1
ATOM 3969 N N . MET B 1 202 ? -6.09 17.422 6.551 1 98.19 202 MET B N 1
ATOM 3970 C CA . MET B 1 202 ? -4.746 17.234 6.016 1 98.19 202 MET B CA 1
ATOM 3971 C C . MET B 1 202 ? -4.449 15.758 5.785 1 98.19 202 MET B C 1
ATOM 3973 O O . MET B 1 202 ? -4.367 14.977 6.734 1 98.19 202 MET B O 1
ATOM 3977 N N . LEU B 1 203 ? -4.344 15.422 4.574 1 97.81 203 LEU B N 1
ATOM 3978 C CA . LEU B 1 203 ? -4.066 14.031 4.219 1 97.81 203 LEU B CA 1
ATOM 3979 C C . LEU B 1 203 ? -2.598 13.852 3.852 1 97.81 203 LEU B C 1
ATOM 3981 O O . LEU B 1 203 ? -2.117 14.438 2.879 1 97.81 203 LEU B O 1
ATOM 3985 N N . ILE B 1 204 ? -1.953 13.094 4.645 1 97.5 204 ILE B N 1
ATOM 3986 C CA . ILE B 1 204 ? -0.554 12.758 4.402 1 97.5 204 ILE B CA 1
ATOM 3987 C C . ILE B 1 204 ? -0.457 11.375 3.762 1 97.5 204 ILE B C 1
ATOM 3989 O O . ILE B 1 204 ? -0.946 10.391 4.32 1 97.5 204 ILE B O 1
ATOM 3993 N N . THR B 1 205 ? 0.093 11.328 2.629 1 94.44 205 THR B N 1
ATOM 3994 C CA . THR B 1 205 ? 0.233 10.055 1.939 1 94.44 205 THR B CA 1
ATOM 3995 C C . THR B 1 205 ? 1.249 10.156 0.806 1 94.44 205 THR B C 1
ATOM 3997 O O . THR B 1 205 ? 1.616 11.258 0.395 1 94.44 205 THR B O 1
ATOM 4000 N N . HIS B 1 206 ? 1.71 9.039 0.393 1 91.19 206 HIS B N 1
ATOM 4001 C CA . HIS B 1 206 ? 2.551 9 -0.798 1 91.19 206 HIS B CA 1
ATOM 4002 C C . HIS B 1 206 ? 1.726 8.711 -2.047 1 91.19 206 HIS B C 1
ATOM 4004 O O . HIS B 1 206 ? 2.242 8.758 -3.164 1 91.19 206 HIS B O 1
ATOM 4010 N N . ASP B 1 207 ? 0.466 8.492 -1.888 1 89.75 207 ASP B N 1
ATOM 4011 C CA . ASP B 1 207 ? -0.422 8.133 -2.99 1 89.75 207 ASP B CA 1
ATOM 4012 C C . ASP B 1 207 ? -1.085 9.375 -3.584 1 89.75 207 ASP B C 1
ATOM 4014 O O . ASP B 1 207 ? -2.109 9.836 -3.08 1 89.75 207 ASP B O 1
ATOM 4018 N N . LEU B 1 208 ? -0.592 9.742 -4.715 1 91.56 208 LEU B N 1
ATOM 4019 C CA . LEU B 1 208 ? -1.07 10.969 -5.344 1 91.56 208 LEU B CA 1
ATOM 4020 C C . LEU B 1 208 ? -2.463 10.773 -5.93 1 91.56 208 LEU B C 1
ATOM 4022 O O . LEU B 1 208 ? -3.232 11.727 -6.051 1 91.56 208 LEU B O 1
ATOM 4026 N N . ALA B 1 209 ? -2.752 9.578 -6.297 1 88.75 209 ALA B N 1
ATOM 4027 C CA . ALA B 1 209 ? -4.078 9.328 -6.852 1 88.75 209 ALA B CA 1
ATOM 4028 C C . ALA B 1 209 ? -5.164 9.531 -5.797 1 88.75 209 ALA B C 1
ATOM 4030 O O . ALA B 1 209 ? -6.234 10.062 -6.09 1 88.75 209 ALA B O 1
ATOM 4031 N N . VAL B 1 210 ? -4.859 9.117 -4.633 1 90.88 210 VAL B N 1
ATOM 4032 C CA . VAL B 1 210 ? -5.789 9.289 -3.523 1 90.88 210 VAL B CA 1
ATOM 4033 C C . VAL B 1 210 ? -5.973 10.781 -3.227 1 90.88 210 VAL B C 1
ATOM 4035 O O . VAL B 1 210 ? -7.098 11.242 -3.002 1 90.88 210 VAL B O 1
ATOM 4038 N N . LEU B 1 211 ? -4.918 11.531 -3.254 1 94.75 211 LEU B N 1
ATOM 4039 C CA . LEU B 1 211 ? -4.98 12.953 -2.955 1 94.75 211 LEU B CA 1
ATOM 4040 C C . LEU B 1 211 ? -5.812 13.695 -4 1 94.75 211 LEU B C 1
ATOM 4042 O O . LEU B 1 211 ? -6.52 14.648 -3.674 1 94.75 211 LEU B O 1
ATOM 4046 N N . SER B 1 212 ? -5.703 13.266 -5.191 1 92.12 212 SER B N 1
ATOM 4047 C CA . SER B 1 212 ? -6.43 13.914 -6.273 1 92.12 212 SER B CA 1
ATOM 4048 C C . SER B 1 212 ? -7.938 13.836 -6.051 1 92.12 212 SER B C 1
ATOM 4050 O O . SER B 1 212 ? -8.695 14.648 -6.59 1 92.12 212 SER B O 1
ATOM 4052 N N . GLU B 1 213 ? -8.352 12.922 -5.223 1 90.69 213 GLU B N 1
ATOM 4053 C CA . GLU B 1 213 ? -9.773 12.703 -4.973 1 90.69 213 GLU B CA 1
ATOM 4054 C C . GLU B 1 213 ? -10.281 13.609 -3.854 1 90.69 213 GLU B C 1
ATOM 4056 O O . GLU B 1 213 ? -11.469 13.961 -3.818 1 90.69 213 GLU B O 1
ATOM 4061 N N 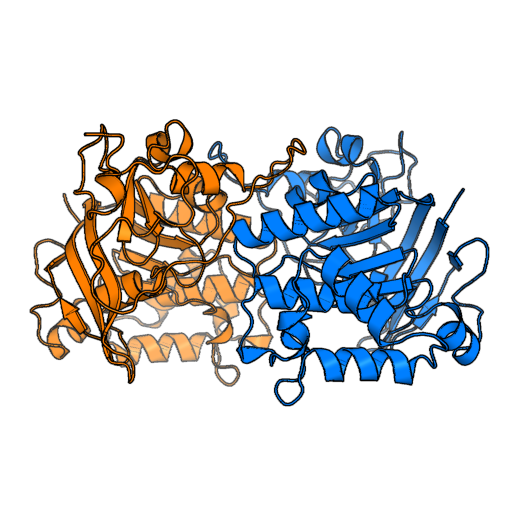. ILE B 1 214 ? -9.391 14.055 -3.027 1 93.19 214 ILE B N 1
ATOM 4062 C CA . ILE B 1 214 ? -9.875 14.594 -1.762 1 93.19 214 ILE B CA 1
ATOM 4063 C C . ILE B 1 214 ? -9.359 16.016 -1.573 1 93.19 214 ILE B C 1
ATOM 4065 O O . ILE B 1 214 ? -10.086 16.891 -1.107 1 93.19 214 ILE B O 1
ATOM 4069 N N . ALA B 1 215 ? -8.172 16.266 -1.99 1 95.88 215 ALA B N 1
ATOM 4070 C CA . ALA B 1 215 ? -7.48 17.484 -1.578 1 95.88 215 ALA B CA 1
ATOM 4071 C C . ALA B 1 215 ? -7.66 18.594 -2.611 1 95.88 215 ALA B C 1
ATOM 4073 O O . ALA B 1 215 ? -7.492 18.375 -3.812 1 95.88 215 ALA B O 1
ATOM 4074 N N . GLU B 1 216 ? -7.992 19.75 -2.18 1 96.25 216 GLU B N 1
ATOM 4075 C CA . GLU B 1 216 ? -8.055 20.922 -3.045 1 96.25 216 GLU B CA 1
ATOM 4076 C C . GLU B 1 216 ? -6.676 21.547 -3.234 1 96.25 216 GLU B C 1
ATOM 4078 O O . GLU B 1 216 ? -6.395 22.141 -4.277 1 96.25 216 GLU B O 1
ATOM 4083 N N . LYS B 1 217 ? -5.879 21.422 -2.234 1 97.56 217 LYS B N 1
ATOM 4084 C CA . LYS B 1 217 ? -4.496 21.891 -2.264 1 97.56 217 LYS B CA 1
ATOM 4085 C C . LYS B 1 217 ? -3.523 20.734 -2.004 1 97.56 217 LYS B C 1
ATOM 4087 O O . LYS B 1 217 ? -3.857 19.781 -1.304 1 97.56 217 LYS B O 1
ATOM 4092 N N . ILE B 1 218 ? -2.383 20.875 -2.592 1 98 218 ILE B N 1
ATOM 4093 C CA . ILE B 1 218 ? -1.378 19.828 -2.424 1 98 218 ILE B CA 1
ATOM 4094 C C . ILE B 1 218 ? -0.023 20.469 -2.113 1 98 218 ILE B C 1
ATOM 4096 O O . ILE B 1 218 ? 0.354 21.469 -2.723 1 98 218 ILE B O 1
ATOM 4100 N N . GLY B 1 219 ? 0.629 19.953 -1.152 1 98.44 219 GLY B N 1
ATOM 4101 C CA . GLY B 1 219 ? 2.031 20.234 -0.882 1 98.44 219 GLY B CA 1
ATOM 4102 C C . GLY B 1 219 ? 2.932 19.031 -1.136 1 98.44 219 GLY B C 1
ATOM 4103 O O . GLY B 1 219 ? 2.725 17.953 -0.567 1 98.44 219 GLY B O 1
ATOM 4104 N N . ILE B 1 220 ? 3.889 19.266 -1.993 1 98.44 220 ILE B N 1
ATOM 4105 C CA . ILE B 1 220 ? 4.887 18.234 -2.268 1 98.44 220 ILE B CA 1
ATOM 4106 C C . ILE B 1 220 ? 6.094 18.422 -1.353 1 98.44 220 ILE B C 1
ATOM 4108 O O . ILE B 1 220 ? 6.777 19.453 -1.424 1 98.44 220 ILE B O 1
ATOM 4112 N N . MET B 1 221 ? 6.281 17.438 -0.557 1 97.94 221 MET B N 1
ATOM 4113 C CA . MET B 1 221 ? 7.348 17.547 0.435 1 97.94 221 MET B CA 1
ATOM 4114 C C . MET B 1 221 ? 8.57 16.734 0.01 1 97.94 221 MET B C 1
ATOM 4116 O O . MET B 1 221 ? 8.438 15.602 -0.461 1 97.94 221 MET B O 1
ATOM 4120 N N . TYR B 1 222 ? 9.711 17.312 0.128 1 96.94 222 TYR B N 1
ATOM 4121 C CA . TYR B 1 222 ? 11 16.688 -0.139 1 96.94 222 TYR B CA 1
ATOM 4122 C C . TYR B 1 222 ? 12.078 17.219 0.798 1 96.94 222 TYR B C 1
ATOM 4124 O O . TYR B 1 222 ? 12.266 18.438 0.912 1 96.94 222 TYR B O 1
ATOM 4132 N N . GLY B 1 223 ? 12.742 16.344 1.434 1 95.56 223 GLY B N 1
ATOM 4133 C CA . GLY B 1 223 ? 13.852 16.734 2.285 1 95.56 223 GLY B CA 1
ATOM 4134 C C . GLY B 1 223 ? 13.445 17.719 3.367 1 95.56 223 GLY B C 1
ATOM 4135 O O . GLY B 1 223 ? 14.133 18.719 3.592 1 95.56 223 GLY B O 1
ATOM 4136 N N . GLY B 1 224 ? 12.32 17.562 3.906 1 96.94 224 GLY B N 1
ATOM 4137 C CA . GLY B 1 224 ? 11.875 18.391 5.023 1 96.94 224 GLY B CA 1
ATOM 4138 C C . GLY B 1 224 ? 11.188 19.672 4.586 1 96.94 224 GLY B C 1
ATOM 4139 O O . GLY B 1 224 ? 10.695 20.422 5.422 1 96.94 224 GLY B O 1
ATOM 4140 N N . GLN B 1 225 ? 11.156 19.875 3.307 1 97.88 225 GLN B N 1
ATOM 4141 C CA . GLN B 1 225 ? 10.57 21.109 2.77 1 97.88 225 GLN B CA 1
ATOM 4142 C C . GLN B 1 225 ? 9.367 20.797 1.88 1 97.88 225 GLN B C 1
ATOM 4144 O O . GLN B 1 225 ? 9.289 19.719 1.287 1 97.88 225 GLN B O 1
ATOM 4149 N N . ILE B 1 226 ? 8.406 21.656 1.882 1 98.38 226 ILE B N 1
ATOM 4150 C CA . ILE B 1 226 ? 7.445 21.641 0.786 1 98.38 226 ILE B CA 1
ATOM 4151 C C . ILE B 1 226 ? 8.047 22.328 -0.437 1 98.38 226 ILE B C 1
ATOM 4153 O O . ILE B 1 226 ? 8.172 23.562 -0.466 1 98.38 226 ILE B O 1
ATOM 4157 N N . VAL B 1 227 ? 8.375 21.641 -1.442 1 98.38 227 VAL B N 1
ATOM 4158 C CA . VAL B 1 227 ? 9.117 22.156 -2.586 1 98.38 227 VAL B CA 1
ATOM 4159 C C . VAL B 1 227 ? 8.141 22.734 -3.611 1 98.38 227 VAL B C 1
ATOM 4161 O O . VAL B 1 227 ? 8.539 23.5 -4.488 1 98.38 227 VAL B O 1
ATOM 4164 N N . GLU B 1 228 ? 6.941 22.312 -3.512 1 98.62 228 GLU B N 1
ATOM 4165 C CA . GLU B 1 228 ? 5.883 22.844 -4.367 1 98.62 228 GLU B CA 1
ATOM 4166 C C . GLU B 1 228 ? 4.531 22.812 -3.662 1 98.62 228 GLU B C 1
ATOM 4168 O O . GLU B 1 228 ? 4.184 21.812 -3.033 1 98.62 228 GLU B O 1
ATOM 4173 N N . PHE B 1 229 ? 3.871 23.875 -3.691 1 98.38 229 PHE B N 1
ATOM 4174 C CA . PHE B 1 229 ? 2.557 24.016 -3.076 1 98.38 229 PHE B CA 1
ATOM 4175 C C . PHE B 1 229 ? 1.589 24.719 -4.02 1 98.38 229 PHE B C 1
ATOM 4177 O O . PHE B 1 229 ? 1.958 25.688 -4.684 1 98.38 229 PHE B O 1
ATOM 4184 N N . GLY B 1 230 ? 0.349 24.219 -4.113 1 97.88 230 GLY B N 1
ATOM 4185 C CA . GLY B 1 230 ? -0.661 24.844 -4.949 1 97.88 230 GLY B CA 1
ATOM 4186 C C . GLY B 1 230 ? -1.956 24.062 -5.02 1 97.88 230 GLY B C 1
ATOM 4187 O O . GLY B 1 230 ? -2.176 23.141 -4.219 1 97.88 230 GLY B O 1
ATOM 4188 N N . SER B 1 231 ? -2.809 24.516 -5.898 1 97.44 231 SER B N 1
ATOM 4189 C CA . SER B 1 231 ? -4.047 23.766 -6.117 1 97.44 231 SER B CA 1
ATOM 4190 C C . SER B 1 231 ? -3.768 22.375 -6.684 1 97.44 231 SER B C 1
ATOM 4192 O O . SER B 1 231 ? -2.771 22.172 -7.383 1 97.44 231 SER B O 1
ATOM 4194 N N . SER B 1 232 ? -4.602 21.469 -6.305 1 96.31 232 SER B N 1
ATOM 4195 C CA . SER B 1 232 ? -4.492 20.125 -6.852 1 96.31 232 SER B CA 1
ATOM 4196 C C . SER B 1 232 ? -4.41 20.141 -8.375 1 96.31 232 SER B C 1
ATOM 4198 O O . SER B 1 232 ? -3.555 19.484 -8.969 1 96.31 232 SER B O 1
ATOM 4200 N N . GLN B 1 233 ? -5.18 20.953 -9 1 95.25 233 GLN B N 1
ATOM 4201 C CA . GLN B 1 233 ? -5.207 21.047 -10.461 1 95.25 233 GLN B CA 1
ATOM 4202 C C . GLN B 1 233 ? -3.852 21.484 -11 1 95.25 233 GLN B C 1
ATOM 4204 O O . GLN B 1 233 ? -3.326 20.875 -11.938 1 95.25 233 GLN B O 1
ATOM 4209 N N . GLU B 1 234 ? -3.352 22.484 -10.438 1 96.62 234 GLU B N 1
ATOM 4210 C CA . GLU B 1 234 ? -2.07 23 -10.906 1 96.62 234 GLU B CA 1
ATOM 4211 C C . GLU B 1 234 ? -0.956 21.984 -10.711 1 96.62 234 GLU B C 1
ATOM 4213 O O . GLU B 1 234 ? -0.138 21.766 -11.609 1 96.62 234 GLU B O 1
ATOM 4218 N N . ILE B 1 235 ? -0.945 21.328 -9.57 1 97 235 ILE B N 1
ATOM 4219 C CA . ILE B 1 235 ? 0.108 20.375 -9.242 1 97 235 ILE B CA 1
ATOM 4220 C C . ILE B 1 235 ? 0.067 19.203 -10.227 1 97 235 ILE B C 1
ATOM 4222 O O . ILE B 1 235 ? 1.109 18.75 -10.711 1 97 235 ILE B O 1
ATOM 4226 N N . TYR B 1 236 ? -1.12 18.734 -10.578 1 94.62 236 TYR B N 1
ATOM 4227 C CA . TYR B 1 236 ? -1.252 17.547 -11.414 1 94.62 236 TYR B CA 1
ATOM 4228 C C . TYR B 1 236 ? -1.085 17.891 -12.883 1 94.62 236 TYR B C 1
ATOM 4230 O O . TYR B 1 236 ? -0.488 17.125 -13.648 1 94.62 236 TYR B O 1
ATOM 4238 N N . LYS B 1 237 ? -1.517 19.031 -13.289 1 94.75 237 LYS B N 1
ATOM 4239 C CA . LYS B 1 237 ? -1.548 19.359 -14.711 1 94.75 237 LYS B CA 1
ATOM 4240 C C . LYS B 1 237 ? -0.294 20.125 -15.125 1 94.75 237 LYS B C 1
ATOM 4242 O O . LYS B 1 237 ? 0.159 20.031 -16.266 1 94.75 237 LYS B O 1
ATOM 4247 N N . ASN B 1 238 ? 0.167 20.969 -14.211 1 95.94 238 ASN B N 1
ATOM 4248 C CA . ASN B 1 238 ? 1.315 21.812 -14.531 1 95.94 238 ASN B CA 1
ATOM 4249 C C . ASN B 1 238 ? 2.342 21.797 -13.398 1 95.94 238 ASN B C 1
ATOM 4251 O O . ASN B 1 238 ? 2.658 22.859 -12.836 1 95.94 238 ASN B O 1
ATOM 4255 N N . PRO B 1 239 ? 2.854 20.609 -13.117 1 97.12 239 PRO B N 1
ATOM 4256 C CA . PRO B 1 239 ? 3.881 20.562 -12.07 1 97.12 239 PRO B CA 1
ATOM 4257 C C . PRO B 1 239 ? 5.102 21.406 -12.414 1 97.12 239 PRO B C 1
ATOM 4259 O O . PRO B 1 239 ? 5.559 21.406 -13.562 1 97.12 239 PRO B O 1
ATOM 4262 N N . LYS B 1 240 ? 5.594 22.078 -11.453 1 97.94 240 LYS B N 1
ATOM 4263 C CA . LYS B 1 240 ? 6.684 23.031 -11.688 1 97.94 240 LYS B CA 1
ATOM 4264 C C . LYS B 1 240 ? 8.016 22.453 -11.203 1 97.94 240 LYS B C 1
ATOM 4266 O O . LYS B 1 240 ? 9.016 22.516 -11.922 1 97.94 240 LYS B O 1
ATOM 4271 N N . HIS B 1 241 ? 8.086 21.906 -10.031 1 98.12 241 HIS B N 1
ATOM 4272 C CA . HIS B 1 241 ? 9.336 21.391 -9.484 1 98.12 241 HIS B CA 1
ATOM 4273 C C . HIS B 1 241 ? 9.719 20.078 -10.156 1 98.12 241 HIS B C 1
ATOM 4275 O O . HIS B 1 241 ? 8.875 19.203 -10.352 1 98.12 241 HIS B O 1
ATOM 4281 N N . PRO B 1 242 ? 10.984 19.844 -10.461 1 97.56 242 PRO B N 1
ATOM 4282 C CA . PRO B 1 242 ? 11.422 18.594 -11.094 1 97.56 242 PRO B CA 1
ATOM 4283 C C . PRO B 1 242 ? 11.07 17.359 -10.266 1 97.56 242 PRO B C 1
ATOM 4285 O O . PRO B 1 242 ? 10.711 16.328 -10.82 1 97.56 242 PRO B O 1
ATOM 4288 N N . TYR B 1 243 ? 11.172 17.531 -9 1 96.75 243 TYR B N 1
ATOM 4289 C CA . TYR B 1 243 ? 10.797 16.406 -8.141 1 96.75 243 TYR B CA 1
ATOM 4290 C C . TYR B 1 243 ? 9.32 16.062 -8.312 1 96.75 243 TYR B C 1
ATOM 4292 O O . TYR B 1 243 ? 8.961 14.883 -8.391 1 96.75 243 TYR B O 1
ATOM 4300 N N . THR B 1 244 ? 8.445 17.047 -8.305 1 97.44 244 THR B N 1
ATOM 4301 C CA . THR B 1 244 ? 7.016 16.844 -8.5 1 97.44 244 THR B CA 1
ATOM 4302 C C . THR B 1 244 ? 6.75 16.125 -9.828 1 97.44 244 THR B C 1
ATOM 4304 O O . THR B 1 244 ? 5.984 15.164 -9.875 1 97.44 244 THR B O 1
ATOM 4307 N N . LYS B 1 245 ? 7.391 16.578 -10.82 1 95.56 245 LYS B N 1
ATOM 4308 C CA . LYS B 1 245 ? 7.258 15.945 -12.133 1 95.56 245 LYS B CA 1
ATOM 4309 C C . LYS B 1 245 ? 7.656 14.477 -12.078 1 95.56 245 LYS B C 1
ATOM 4311 O O . LYS B 1 245 ? 6.934 13.609 -12.578 1 95.56 245 LYS B O 1
ATOM 4316 N N . GLY B 1 246 ? 8.82 14.273 -11.508 1 93.31 246 GLY B N 1
ATOM 4317 C CA . GLY B 1 246 ? 9.281 12.898 -11.375 1 93.31 246 GLY B CA 1
ATOM 4318 C C . GLY B 1 246 ? 8.312 12.016 -10.602 1 93.31 246 GLY B C 1
ATOM 4319 O O . GLY B 1 246 ? 8.094 10.859 -10.969 1 93.31 246 GLY B O 1
ATOM 4320 N N . LEU B 1 247 ? 7.742 12.555 -9.508 1 93.19 247 LEU B N 1
ATOM 4321 C CA . LEU B 1 247 ? 6.789 11.82 -8.68 1 93.19 247 LEU B CA 1
ATOM 4322 C C . LEU B 1 247 ? 5.566 11.414 -9.5 1 93.19 247 LEU B C 1
ATOM 4324 O O . LEU B 1 247 ? 5.141 10.258 -9.453 1 93.19 247 LEU B O 1
ATOM 4328 N N . LEU B 1 248 ? 5.023 12.312 -10.242 1 93.12 248 LEU B N 1
ATOM 4329 C CA . LEU B 1 248 ? 3.826 12.078 -11.039 1 93.12 248 LEU B CA 1
ATOM 4330 C C . LEU B 1 248 ? 4.098 11.062 -12.141 1 93.12 248 LEU B C 1
ATOM 4332 O O . LEU B 1 248 ? 3.246 10.219 -12.438 1 93.12 248 LEU B O 1
ATOM 4336 N N . GLU B 1 249 ? 5.258 11.125 -12.672 1 91.12 249 GLU B N 1
ATOM 4337 C CA . GLU B 1 249 ? 5.633 10.234 -13.766 1 91.12 249 GLU B CA 1
ATOM 4338 C C . GLU B 1 249 ? 5.883 8.812 -13.258 1 91.12 249 GLU B C 1
ATOM 4340 O O . GLU B 1 249 ? 5.945 7.867 -14.047 1 91.12 249 GLU B O 1
ATOM 4345 N N . SER B 1 250 ? 6.008 8.688 -11.984 1 89.44 250 SER B N 1
ATOM 4346 C CA . SER B 1 250 ? 6.309 7.391 -11.391 1 89.44 250 SER B CA 1
ATOM 4347 C C . SER B 1 250 ? 5.031 6.617 -11.078 1 89.44 250 SER B C 1
ATOM 4349 O O . SER B 1 250 ? 5.086 5.438 -10.719 1 89.44 250 SER B O 1
ATOM 4351 N N . ILE B 1 251 ? 3.91 7.156 -11.172 1 86.38 251 ILE B N 1
ATOM 4352 C CA . ILE B 1 251 ? 2.635 6.52 -10.859 1 86.38 251 ILE B CA 1
ATOM 4353 C C . ILE B 1 251 ? 2.252 5.559 -11.984 1 86.38 251 ILE B C 1
ATOM 4355 O O . ILE B 1 251 ? 2.102 5.969 -13.141 1 86.38 251 ILE B O 1
ATOM 4359 N N . PRO B 1 252 ? 2.141 4.309 -11.648 1 83.06 252 PRO B N 1
ATOM 4360 C CA . PRO B 1 252 ? 1.663 3.383 -12.68 1 83.06 252 PRO B CA 1
ATOM 4361 C C . PRO B 1 252 ? 0.24 3.693 -13.133 1 83.06 252 PRO B C 1
ATOM 4363 O O . PRO B 1 252 ? -0.602 4.09 -12.328 1 83.06 252 PRO B O 1
ATOM 4366 N N . THR B 1 253 ? 0.041 3.607 -14.438 1 78.88 253 THR B N 1
ATOM 4367 C CA . THR B 1 253 ? -1.282 3.854 -15 1 78.88 253 THR B CA 1
ATOM 4368 C C . THR B 1 253 ? -1.857 2.58 -15.609 1 78.88 253 THR B C 1
ATOM 4370 O O . THR B 1 253 ? -1.117 1.641 -15.914 1 78.88 253 THR B O 1
ATOM 4373 N N . LEU B 1 254 ? -3.17 2.52 -15.703 1 76.44 254 LEU B N 1
ATOM 4374 C CA . LEU B 1 254 ? -3.816 1.361 -16.312 1 76.44 254 LEU B CA 1
ATOM 4375 C C . LEU B 1 254 ? -3.477 1.261 -17.781 1 76.44 254 LEU B C 1
ATOM 4377 O O . LEU B 1 254 ? -3.699 0.221 -18.406 1 76.44 254 LEU B O 1
ATOM 4381 N N . SER B 1 255 ? -2.816 2.246 -18.375 1 72.31 255 SER B N 1
ATOM 4382 C CA . SER B 1 255 ? -2.473 2.248 -19.797 1 72.31 255 SER B CA 1
ATOM 4383 C C . SER B 1 255 ? -1.154 1.524 -20.047 1 72.31 255 SER B C 1
ATOM 4385 O O . SER B 1 255 ? -0.797 1.255 -21.203 1 72.31 255 SER B O 1
ATOM 4387 N N . GLY B 1 256 ? -0.547 1.115 -19 1 67.75 256 GLY B N 1
ATOM 4388 C CA . GLY B 1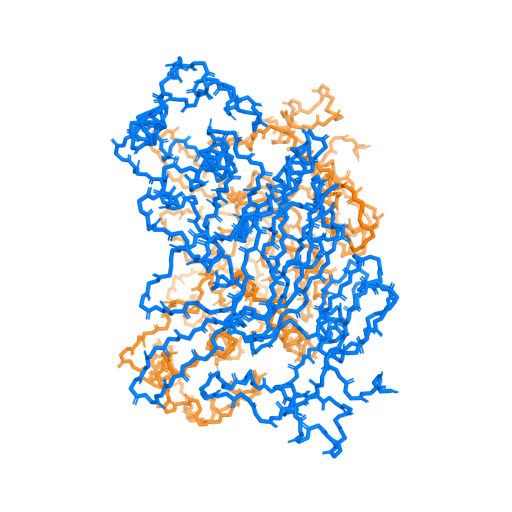 256 ? 0.65 0.302 -19.141 1 67.75 256 GLY B CA 1
ATOM 4389 C C . GLY B 1 256 ? 1.887 1.114 -19.484 1 67.75 256 GLY B C 1
ATOM 4390 O O . GLY B 1 256 ? 2.854 0.583 -20.031 1 67.75 256 GLY B O 1
ATOM 4391 N N . ASN B 1 257 ? 1.824 2.416 -19.266 1 74.62 257 ASN B N 1
ATOM 4392 C CA . ASN B 1 257 ? 3.031 3.211 -19.469 1 74.62 257 ASN B CA 1
ATOM 4393 C C . ASN B 1 257 ? 4.082 2.924 -18.406 1 74.62 257 ASN B C 1
ATOM 4395 O O . ASN B 1 257 ? 3.758 2.822 -17.219 1 74.62 257 ASN B O 1
ATOM 4399 N N . THR B 1 258 ? 5.281 2.721 -18.797 1 77.88 258 THR B N 1
ATOM 4400 C CA . THR B 1 258 ? 6.371 2.416 -17.875 1 77.88 258 THR B CA 1
ATOM 4401 C C . THR B 1 258 ? 6.605 3.574 -16.906 1 77.88 258 THR B C 1
ATOM 4403 O O . THR B 1 258 ? 6.895 4.695 -17.344 1 77.88 258 THR B O 1
ATOM 4406 N N . PRO B 1 259 ? 6.5 3.24 -15.711 1 80.31 259 PRO B N 1
ATOM 4407 C CA . PRO B 1 259 ? 6.77 4.312 -14.75 1 80.31 259 PRO B CA 1
ATOM 4408 C C . PRO B 1 259 ? 8.227 4.758 -14.758 1 80.31 259 PRO B C 1
ATOM 4410 O O . PRO B 1 259 ? 9.133 3.93 -14.906 1 80.31 259 PRO B O 1
ATOM 4413 N N . LYS B 1 260 ? 8.422 6.016 -14.734 1 81.75 260 LYS B N 1
ATOM 4414 C CA . LYS B 1 260 ? 9.758 6.562 -14.547 1 81.75 260 LYS B CA 1
ATOM 4415 C C . LYS B 1 260 ? 10.133 6.605 -13.07 1 81.75 260 LYS B C 1
ATOM 4417 O O . LYS B 1 260 ? 9.266 6.5 -12.203 1 81.75 260 LYS B O 1
ATOM 4422 N N . TYR B 1 261 ? 11.391 6.59 -12.797 1 77.94 261 TYR B N 1
ATOM 4423 C CA . TYR B 1 261 ? 11.805 6.699 -11.406 1 77.94 261 TYR B CA 1
ATOM 4424 C C . TYR B 1 261 ? 12.922 7.727 -11.25 1 77.94 261 TYR B C 1
ATOM 4426 O O . TYR B 1 261 ? 13.562 8.109 -12.227 1 77.94 261 TYR B O 1
ATOM 4434 N N . ILE B 1 262 ? 12.961 8.227 -10.141 1 79.62 262 ILE B N 1
ATOM 4435 C CA . ILE B 1 262 ? 13.992 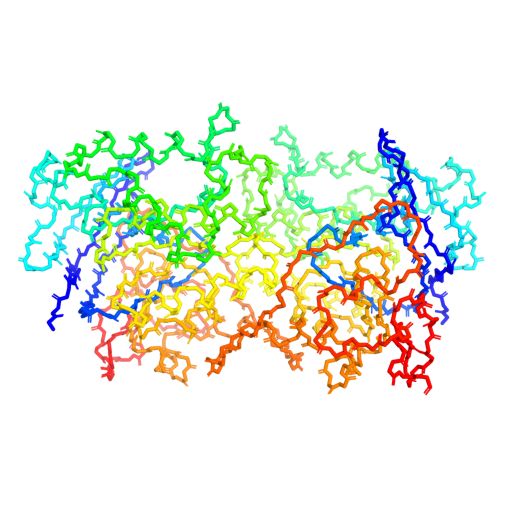9.188 -9.789 1 79.62 262 ILE B CA 1
ATOM 4436 C C . ILE B 1 262 ? 15.211 8.453 -9.234 1 79.62 262 ILE B C 1
ATOM 4438 O O . ILE B 1 262 ? 15.109 7.727 -8.242 1 79.62 262 ILE B O 1
ATOM 4442 N N . LYS B 1 263 ? 16.328 8.648 -9.852 1 77.62 263 LYS B N 1
ATOM 4443 C CA . LYS B 1 263 ? 17.562 7.973 -9.445 1 77.62 263 LYS B CA 1
ATOM 4444 C C . LYS B 1 263 ? 18.203 8.672 -8.258 1 77.62 263 LYS B C 1
ATOM 4446 O O . LYS B 1 263 ? 17.922 9.844 -7.984 1 77.62 263 LYS B O 1
ATOM 4451 N N . GLY B 1 264 ? 19.016 7.906 -7.465 1 78.44 264 GLY B N 1
ATOM 4452 C CA . GLY B 1 264 ? 19.766 8.508 -6.375 1 78.44 264 GLY B CA 1
ATOM 4453 C C . GLY B 1 264 ? 19.141 8.258 -5.012 1 78.44 264 GLY B C 1
ATOM 4454 O O . GLY B 1 264 ? 18.141 7.535 -4.898 1 78.44 264 GLY B O 1
ATOM 4455 N N . ILE B 1 265 ? 19.766 8.836 -4.016 1 78.62 265 ILE B N 1
ATOM 4456 C CA . ILE B 1 265 ? 19.328 8.648 -2.641 1 78.62 265 ILE B CA 1
ATOM 4457 C C . ILE B 1 265 ? 18.797 9.961 -2.08 1 78.62 265 ILE B C 1
ATOM 4459 O O . ILE B 1 265 ? 19.281 11.039 -2.438 1 78.62 265 ILE B O 1
ATOM 4463 N N . PRO B 1 266 ? 17.828 9.789 -1.245 1 82 266 PRO B N 1
ATOM 4464 C CA . PRO B 1 266 ? 17.297 11.008 -0.629 1 82 266 PRO B CA 1
ATOM 4465 C C . PRO B 1 266 ? 18.359 11.797 0.129 1 82 266 PRO B C 1
ATOM 4467 O O . PRO B 1 266 ? 19.375 11.234 0.546 1 82 266 PRO B O 1
ATOM 4470 N N . PRO B 1 267 ? 18.047 13.039 0.323 1 85.69 267 PRO B N 1
ATOM 4471 C CA . PRO B 1 267 ? 19.047 13.898 0.965 1 85.69 267 PRO B CA 1
ATOM 4472 C C . PRO B 1 267 ? 19.141 13.672 2.473 1 85.69 267 PRO B C 1
ATOM 4474 O O . PRO B 1 267 ? 18.172 13.227 3.092 1 85.69 267 PRO B O 1
ATOM 4477 N N . SER B 1 268 ? 20.281 14.016 2.975 1 85.12 268 SER B N 1
ATOM 4478 C CA . SER B 1 268 ? 20.422 14.07 4.426 1 85.12 268 SER B CA 1
ATOM 4479 C C . SER B 1 268 ? 19.641 15.234 5.016 1 85.12 268 SER B C 1
ATOM 4481 O O . SER B 1 268 ? 19.609 16.328 4.438 1 85.12 268 SER B O 1
ATOM 4483 N N . LEU B 1 269 ? 19.062 14.969 6.148 1 89.5 269 LEU B N 1
ATOM 4484 C CA . LEU B 1 269 ? 18.328 16.031 6.82 1 89.5 269 LEU B CA 1
ATOM 4485 C C . LEU B 1 269 ? 19.125 16.609 7.977 1 89.5 269 LEU B C 1
ATOM 4487 O O . LEU B 1 269 ? 18.609 17.406 8.766 1 89.5 269 LEU B O 1
ATOM 4491 N N . LEU B 1 270 ? 20.391 16.156 7.945 1 90 270 LEU B N 1
ATOM 4492 C CA . LEU B 1 270 ? 21.297 16.672 8.969 1 90 270 LEU B CA 1
ATOM 4493 C C . LEU B 1 270 ? 21.656 18.125 8.68 1 90 270 LEU B C 1
ATOM 4495 O O . LEU B 1 270 ? 21.938 18.484 7.527 1 90 270 LEU B O 1
ATOM 4499 N N . ASP B 1 271 ? 21.578 18.984 9.57 1 88.94 271 ASP B N 1
ATOM 4500 C CA . ASP B 1 271 ? 21.953 20.391 9.5 1 88.94 271 ASP B CA 1
ATOM 4501 C C . ASP B 1 271 ? 21.016 21.156 8.562 1 88.94 271 ASP B C 1
ATOM 4503 O O . ASP B 1 271 ? 20.297 20.547 7.766 1 88.94 271 ASP B O 1
ATOM 4507 N N . ALA B 1 272 ? 21 22.406 8.672 1 89.81 272 ALA B N 1
ATOM 4508 C CA . ALA B 1 272 ? 20.203 23.281 7.809 1 89.81 272 ALA B CA 1
ATOM 4509 C C . ALA B 1 272 ? 20.703 23.25 6.371 1 89.81 272 ALA B C 1
ATOM 4511 O O . ALA B 1 272 ? 21.922 23.25 6.133 1 89.81 272 ALA B O 1
ATOM 4512 N N . PRO B 1 273 ? 19.766 23.188 5.496 1 91 273 PRO B N 1
ATOM 4513 C CA . PRO B 1 273 ? 20.188 23.125 4.098 1 91 273 PRO B CA 1
ATOM 4514 C C . PRO B 1 273 ? 20.812 24.438 3.619 1 91 273 PRO B C 1
ATOM 4516 O O . PRO B 1 273 ? 20.328 25.516 3.967 1 91 273 PRO B O 1
ATOM 4519 N N . THR B 1 274 ? 21.812 24.312 2.861 1 93.81 274 THR B N 1
ATOM 4520 C CA . THR B 1 274 ? 22.469 25.484 2.268 1 93.81 274 THR B CA 1
ATOM 4521 C C . THR B 1 274 ? 22.266 25.5 0.755 1 93.81 274 THR B C 1
ATOM 4523 O O . THR B 1 274 ? 22.609 26.484 0.09 1 93.81 274 THR B O 1
ATOM 4526 N N . GLN B 1 275 ? 21.797 24.438 0.249 1 96.31 275 GLN B N 1
ATOM 4527 C CA . GLN B 1 275 ? 21.531 24.266 -1.176 1 96.31 275 GLN B CA 1
ATOM 4528 C C . GLN B 1 275 ? 20.188 23.578 -1.408 1 96.31 275 GLN B C 1
ATOM 4530 O O . GLN B 1 275 ? 19.5 23.203 -0.455 1 96.31 275 GLN B O 1
ATOM 4535 N N . CYS B 1 276 ? 19.844 23.641 -2.684 1 96.94 276 CYS B N 1
ATOM 4536 C CA . CYS B 1 276 ? 18.641 22.891 -3.027 1 96.94 276 CYS B CA 1
ATOM 4537 C C . CYS B 1 276 ? 18.734 21.453 -2.541 1 96.94 276 CYS B C 1
ATOM 4539 O O . CYS B 1 276 ? 19.703 20.766 -2.834 1 96.94 276 CYS B O 1
ATOM 4541 N N . ARG B 1 277 ? 17.719 20.984 -1.863 1 95.38 277 ARG B N 1
ATOM 4542 C CA . ARG B 1 277 ? 17.734 19.641 -1.281 1 95.38 277 ARG B CA 1
ATOM 4543 C C . ARG B 1 277 ? 17.672 18.578 -2.367 1 95.38 277 ARG B C 1
ATOM 4545 O O . ARG B 1 277 ? 18.094 17.438 -2.15 1 95.38 277 ARG B O 1
ATOM 4552 N N . PHE B 1 278 ? 17.156 18.953 -3.547 1 96.62 278 PHE B N 1
ATOM 4553 C CA . PHE B 1 278 ? 16.969 17.984 -4.617 1 96.62 278 PHE B CA 1
ATOM 4554 C C . PHE B 1 278 ? 18.141 18.031 -5.59 1 96.62 278 PHE B C 1
ATOM 4556 O O . PHE B 1 278 ? 18.109 17.359 -6.629 1 96.62 278 PHE B O 1
ATOM 4563 N N . LEU B 1 279 ? 19.156 18.688 -5.305 1 96.38 279 LEU B N 1
ATOM 4564 C CA . LEU B 1 279 ? 20.266 18.984 -6.207 1 96.38 279 LEU B CA 1
ATOM 4565 C C . LEU B 1 279 ? 20.875 17.703 -6.754 1 96.38 279 LEU B C 1
ATOM 4567 O O . LEU B 1 279 ? 21.047 17.547 -7.965 1 96.38 279 LEU B O 1
ATOM 4571 N N . ASP B 1 280 ? 21.125 16.75 -5.891 1 93.44 280 ASP B N 1
ATOM 4572 C CA . ASP B 1 280 ? 21.891 15.555 -6.242 1 93.44 280 ASP B CA 1
ATOM 4573 C C . ASP B 1 280 ? 21.078 14.625 -7.137 1 93.44 280 ASP B C 1
ATOM 4575 O O . ASP B 1 280 ? 21.641 13.781 -7.844 1 93.44 280 ASP B O 1
ATOM 4579 N N . ARG B 1 281 ? 19.797 14.789 -7.129 1 94.19 281 ARG B N 1
ATOM 4580 C CA . ARG B 1 281 ? 18.938 13.867 -7.875 1 94.19 281 ARG B CA 1
ATOM 4581 C C . ARG B 1 281 ? 18.25 14.578 -9.031 1 94.19 281 ARG B C 1
ATOM 4583 O O . ARG B 1 281 ? 17.562 13.945 -9.844 1 94.19 281 ARG B O 1
ATOM 4590 N N . CYS B 1 282 ? 18.406 15.867 -9.133 1 96.25 282 CYS B N 1
ATOM 4591 C CA . CYS B 1 282 ? 17.688 16.672 -10.109 1 96.25 282 CYS B CA 1
ATOM 4592 C C . CYS B 1 282 ? 18.297 16.516 -11.5 1 96.25 282 CYS B C 1
ATOM 4594 O O . CYS B 1 282 ? 19.484 16.812 -11.695 1 96.25 282 CYS B O 1
ATOM 4596 N N . PRO B 1 283 ? 17.484 16.141 -12.469 1 94.69 283 PRO B N 1
ATOM 4597 C CA . PRO B 1 283 ? 18.016 15.945 -13.82 1 94.69 283 PRO B CA 1
ATOM 4598 C C . PRO B 1 283 ? 18.312 17.25 -14.547 1 94.69 283 PRO B C 1
ATOM 4600 O O . PRO B 1 283 ? 18.984 17.266 -15.57 1 94.69 283 PRO B O 1
ATOM 4603 N N . VAL B 1 284 ? 17.828 18.344 -14.016 1 96.62 284 VAL B N 1
ATOM 4604 C CA . VAL B 1 284 ? 17.984 19.625 -14.719 1 96.62 284 VAL B CA 1
ATOM 4605 C C . VAL B 1 284 ? 18.641 20.641 -13.789 1 96.62 284 VAL B C 1
ATOM 4607 O O . VAL B 1 284 ? 18.359 21.844 -13.883 1 96.62 284 VAL B O 1
ATOM 4610 N N . ALA B 1 285 ? 19.406 20.109 -12.898 1 96.38 285 ALA B N 1
ATOM 4611 C CA . ALA B 1 285 ? 20.078 20.984 -11.93 1 96.38 285 ALA B CA 1
ATOM 4612 C C . ALA B 1 285 ? 20.953 22.016 -12.641 1 96.38 285 ALA B C 1
ATOM 4614 O O . ALA B 1 285 ? 21.578 21.719 -13.656 1 96.38 285 ALA B O 1
ATOM 4615 N N . VAL B 1 286 ? 21.016 23.203 -12.102 1 96.69 286 VAL B N 1
ATOM 4616 C CA . VAL B 1 286 ? 21.859 24.281 -12.609 1 96.69 286 VAL B CA 1
ATOM 4617 C C . VAL B 1 286 ? 22.781 24.781 -11.5 1 96.69 286 VAL B C 1
ATOM 4619 O O . VAL B 1 286 ? 22.625 24.406 -10.336 1 96.69 286 VAL B O 1
ATOM 4622 N N . GLU B 1 287 ? 23.719 25.609 -11.766 1 96.94 287 GLU B N 1
ATOM 4623 C CA . GLU B 1 287 ? 24.719 26.078 -10.812 1 96.94 287 GLU B CA 1
ATOM 4624 C C . GLU B 1 287 ? 24.062 26.797 -9.633 1 96.94 287 GLU B C 1
ATOM 4626 O O . GLU B 1 287 ? 24.547 26.688 -8.5 1 96.94 287 GLU B O 1
ATOM 4631 N N . LYS B 1 288 ? 23.062 27.5 -9.844 1 97.31 288 LYS B N 1
ATOM 4632 C CA . LYS B 1 288 ? 22.375 28.266 -8.82 1 97.31 288 LYS B CA 1
ATOM 4633 C C . LYS B 1 288 ? 21.781 27.359 -7.754 1 97.31 288 LYS B C 1
ATOM 4635 O O . LYS B 1 288 ? 21.484 27.812 -6.641 1 97.31 288 LYS B O 1
ATOM 4640 N N . CYS B 1 289 ? 21.594 26.141 -8.055 1 97.62 289 CYS B N 1
ATOM 4641 C CA . CYS B 1 289 ? 20.984 25.172 -7.141 1 97.62 289 CYS B CA 1
ATOM 4642 C C . CYS B 1 289 ? 21.906 24.906 -5.949 1 97.62 289 CYS B C 1
ATOM 4644 O O . CYS B 1 289 ? 21.469 24.344 -4.945 1 97.62 289 CYS B O 1
ATOM 4646 N N . LYS B 1 290 ? 23.109 25.297 -6.027 1 97.31 290 LYS B N 1
ATOM 4647 C CA . LYS B 1 290 ? 24.031 25.188 -4.906 1 97.31 290 LYS B CA 1
ATOM 4648 C C . LYS B 1 290 ? 23.688 26.172 -3.805 1 97.31 290 LYS B C 1
ATOM 4650 O O . LYS B 1 290 ? 24.297 26.172 -2.736 1 97.31 290 LYS B O 1
ATOM 4655 N N . GLN B 1 291 ? 22.703 27 -4.066 1 97.19 291 GLN B N 1
ATOM 4656 C CA . GLN B 1 291 ? 22.062 27.859 -3.076 1 97.19 291 GLN B CA 1
ATOM 4657 C C . GLN B 1 291 ? 20.625 27.438 -2.826 1 97.19 291 GLN B C 1
ATOM 4659 O O . GLN B 1 291 ? 19.969 26.875 -3.717 1 97.19 291 GLN B O 1
ATOM 4664 N N . LEU B 1 292 ? 20.219 27.719 -1.657 1 96.56 292 LEU B N 1
ATOM 4665 C CA . LEU B 1 292 ? 18.844 27.359 -1.319 1 96.56 292 LEU B CA 1
ATOM 4666 C C . LEU B 1 292 ? 17.859 28.219 -2.096 1 96.56 292 LEU B C 1
ATOM 4668 O O . LEU B 1 292 ? 17.922 29.453 -2.027 1 96.56 292 LEU B O 1
ATOM 4672 N N . PRO B 1 293 ? 17.031 27.656 -2.896 1 97.38 293 PRO B N 1
ATOM 4673 C CA . PRO B 1 293 ? 16.047 28.469 -3.621 1 97.38 293 PRO B CA 1
ATOM 4674 C C . PRO B 1 293 ? 14.992 29.078 -2.699 1 97.38 293 PRO B C 1
ATOM 4676 O O . PRO B 1 293 ? 14.555 28.438 -1.74 1 97.38 293 PRO B O 1
ATOM 4679 N N . PRO B 1 294 ? 14.617 30.312 -2.889 1 96.88 294 PRO B N 1
ATOM 4680 C CA . PRO B 1 294 ? 13.461 30.859 -2.178 1 96.88 294 PRO B CA 1
ATOM 4681 C C . PRO B 1 294 ? 12.133 30.281 -2.678 1 96.88 294 PRO B C 1
ATOM 4683 O O . PRO B 1 294 ? 12.125 29.438 -3.574 1 96.88 294 PRO B O 1
ATOM 4686 N N . LYS B 1 295 ? 11.031 30.641 -2.078 1 97.81 295 LYS B N 1
ATOM 4687 C CA . LYS B 1 295 ? 9.688 30.281 -2.539 1 97.81 295 LYS B CA 1
ATOM 4688 C C . LYS B 1 295 ? 9.211 31.234 -3.621 1 97.81 295 LYS B C 1
ATOM 4690 O O . LYS B 1 295 ? 8.883 32.406 -3.334 1 97.81 295 LYS B O 1
ATOM 4695 N N . PHE B 1 296 ? 9.172 30.781 -4.816 1 98.19 296 PHE B N 1
ATOM 4696 C CA . PHE B 1 296 ? 8.656 31.594 -5.91 1 98.19 296 PHE B CA 1
ATOM 4697 C C . PHE B 1 296 ? 7.141 31.453 -6.016 1 98.19 296 PHE B C 1
ATOM 4699 O O . PHE B 1 296 ? 6.613 30.344 -6.004 1 98.19 296 PHE B O 1
ATOM 4706 N N . LYS B 1 297 ? 6.531 32.531 -6.129 1 97.19 297 LYS B N 1
ATOM 4707 C CA . LYS B 1 297 ? 5.074 32.531 -6.219 1 97.19 297 LYS B CA 1
ATOM 4708 C C . LYS B 1 297 ? 4.605 31.922 -7.539 1 97.19 297 LYS B C 1
ATOM 4710 O O . LYS B 1 297 ? 5.199 32.156 -8.586 1 97.19 297 LYS B O 1
ATOM 4715 N N . THR B 1 298 ? 3.611 31.094 -7.457 1 96.62 298 THR B N 1
ATOM 4716 C CA . THR B 1 298 ? 2.936 30.547 -8.633 1 96.62 298 THR B CA 1
ATOM 4717 C C . THR B 1 298 ? 1.491 31.031 -8.695 1 96.62 298 THR B C 1
ATOM 4719 O O . THR B 1 298 ? 1.093 31.922 -7.941 1 96.62 298 THR B O 1
ATOM 4722 N N . GLU B 1 299 ? 0.726 30.547 -9.617 1 94.5 299 GLU B N 1
ATOM 4723 C CA . GLU B 1 299 ? -0.665 30.969 -9.781 1 94.5 299 GLU B CA 1
ATOM 4724 C C . GLU B 1 299 ? -1.483 30.672 -8.531 1 94.5 299 GLU B C 1
ATOM 4726 O O . GLU B 1 299 ? -2.346 31.453 -8.141 1 94.5 299 GLU B O 1
ATOM 4731 N N . THR B 1 300 ? -1.182 29.547 -7.906 1 96.38 300 THR B N 1
ATOM 4732 C CA . THR B 1 300 ? -2.053 29.125 -6.816 1 96.38 300 THR B CA 1
ATOM 4733 C C . THR B 1 300 ? -1.242 28.859 -5.555 1 96.38 300 THR B C 1
ATOM 4735 O O . THR B 1 300 ? -1.804 28.5 -4.516 1 96.38 300 THR B O 1
ATOM 4738 N N . GLY B 1 301 ? 0.117 29.031 -5.598 1 97 301 GLY B N 1
ATOM 4739 C CA . GLY B 1 301 ? 0.959 28.734 -4.449 1 97 301 GLY B CA 1
ATOM 4740 C C . GLY B 1 301 ? 2.402 29.156 -4.641 1 97 301 GLY B C 1
ATOM 4741 O O . GLY B 1 301 ? 2.678 30.328 -4.945 1 97 301 GLY B O 1
ATOM 4742 N N . TYR B 1 302 ? 3.301 28.156 -4.504 1 98.31 302 TYR B N 1
ATOM 4743 C CA . TYR B 1 302 ? 4.707 28.5 -4.672 1 98.31 302 TYR B CA 1
ATOM 4744 C C . TYR B 1 302 ? 5.527 27.266 -5.055 1 98.31 302 TYR B C 1
ATOM 4746 O O . TYR B 1 302 ? 5.043 26.141 -4.961 1 98.31 302 TYR B O 1
ATOM 4754 N N . VAL B 1 303 ? 6.684 27.484 -5.531 1 98.56 303 VAL B N 1
ATOM 4755 C CA . VAL B 1 303 ? 7.648 26.453 -5.871 1 98.56 303 VAL B CA 1
ATOM 4756 C C . VAL B 1 303 ? 9.047 26.859 -5.418 1 98.56 303 VAL B C 1
ATOM 4758 O O . VAL B 1 303 ? 9.422 28.031 -5.543 1 98.56 303 VAL B O 1
ATOM 4761 N N . ARG B 1 304 ? 9.766 25.953 -4.801 1 98 304 ARG B N 1
ATOM 4762 C CA . ARG B 1 304 ? 11.141 26.188 -4.359 1 98 304 ARG B CA 1
ATOM 4763 C C . ARG B 1 304 ? 12.141 25.688 -5.395 1 98 304 ARG B C 1
ATOM 4765 O O . ARG B 1 304 ? 12.867 24.719 -5.148 1 98 304 ARG B O 1
ATOM 4772 N N . CYS B 1 305 ? 12.234 26.453 -6.426 1 98.44 305 CYS B N 1
ATOM 4773 C CA . CYS B 1 305 ? 13.109 26.031 -7.52 1 98.44 305 CYS B CA 1
ATOM 4774 C C . CYS B 1 305 ? 13.625 27.234 -8.297 1 98.44 305 CYS B C 1
ATOM 4776 O O . CYS B 1 305 ? 12.844 28.078 -8.734 1 98.44 305 CYS B O 1
ATOM 4778 N N . TRP B 1 306 ? 14.852 27.234 -8.531 1 97.5 306 TRP B N 1
ATOM 4779 C CA . TRP B 1 306 ? 15.516 28.375 -9.18 1 97.5 306 TRP B CA 1
ATOM 4780 C C . TRP B 1 306 ? 15.062 28.516 -10.625 1 97.5 306 TRP B C 1
ATOM 4782 O O . TRP B 1 306 ? 15.211 29.578 -11.234 1 97.5 306 TRP B O 1
ATOM 4792 N N . LEU B 1 307 ? 14.531 27.422 -11.211 1 96.19 307 LEU B N 1
ATOM 4793 C CA . LEU B 1 307 ? 14.086 27.469 -12.602 1 96.19 307 LEU B CA 1
ATOM 4794 C C . LEU B 1 307 ? 12.898 28.406 -12.766 1 96.19 307 LEU B C 1
ATOM 4796 O O . LEU B 1 307 ? 12.531 28.75 -13.891 1 96.19 307 LEU B O 1
ATOM 4800 N N . TYR B 1 308 ? 12.336 28.859 -11.727 1 93.81 308 TYR B N 1
ATOM 4801 C CA . TYR B 1 308 ? 11.125 29.656 -11.797 1 93.81 308 TYR B CA 1
ATOM 4802 C C . TYR B 1 308 ? 11.375 31.062 -11.266 1 93.81 308 TYR B C 1
ATOM 4804 O O . TYR B 1 308 ? 10.445 31.766 -10.859 1 93.81 308 TYR B O 1
ATOM 4812 N N . GLU B 1 309 ? 12.594 31.516 -11.25 1 88.88 309 GLU B N 1
ATOM 4813 C CA . GLU B 1 309 ? 12.969 32.875 -10.938 1 88.88 309 GLU B CA 1
ATOM 4814 C C . GLU B 1 309 ? 12.406 33.875 -11.969 1 88.88 309 GLU B C 1
ATOM 4816 O O . GLU B 1 309 ? 12.422 33.594 -13.172 1 88.88 309 GLU B O 1
#

Foldseek 3Di:
DWFKWFFQKWKWAQDPQFIFTLAGGETDIDRFLAEEEEAEDPSLNLQVVVCVQLVNDDRMDMDGFMAGVRDTQNPDDPVVSLQPPELQAEFEADVVNLVVFDQVDALLVVLVVLCVVNVPDDDSVVLLCVLCVLLPHDPVSRRDGSVVDDPLSSLSSSSSSSCSNNHQEYEYAASCPPHDPVSSVSVLVSLQVVSVVRHYYYYYDNDLVSCLSHHQKYFYGANNYRQDIFGNCCLQPPNDDQVSVLSNQQDDDPVRDHRHHFDDDFAGSHDDDQFQRCQVRRPPHDPRRSGFADWDDDPGGTGRDPVRD/DWFKWFFQKWKWAQDPQFIFTLAGGETDIDHFLAEEEEAEDPSLNLQVVVCVQLVNDDRMDMDGFMAGVRDTQNPDDPVCSLQPPELQAEFEADVVNLVVFDQVDALLVVLVVLCVVNVPDDDSVVLLCVLCVLLPHDPVSRRDGSVVDDPLSSLSSSSSSSCSNNHQEYEYACSCPPHDPVSSVSVLVSLQVVSVVRHYYYYYDNDLVSCLSHHQKYFYGANNYRQDIFGNCCLQPPNDDQVSVLSNQQDDDPVRDHRHHFDDDFAGSHDDDQFQRCQVRRPPHDPRRSGFADWDDDPGGTGRDPVRD

pLDDT: mean 93.75, std 4.94, range [67.5, 98.62]